Protein AF-A0A1V2LKK8-F1 (afdb_monomer)

Sequence (388 aa):
MFEGFIGIFVMIVVLLLYIISGKEYTQYTNLPTIGTDSLTKIGNRISFFTLAYSTTTTWGGCASDYYVVFPENVPQSTIFVFTFFSIGIPSLFSGVIGMLIGNAAVGNKLWNDTYEEKSLGGLLNLVFDRWGNFGKFLLVILWLSLITNNIINTYSSALSVQLLDDLAYRYLPRWFIVIIIFAITLVCSLVGRDHFSSILSNFLPMLGYWVTIYFILLLEENVIFRSTRLVKLFRKELYEELYLSRLQMGEDYTTSNDSEKAEEFRMVNNTVTSSNGLSLSSPSTSSASSTLVKGNTVPPFSTVSSVPYYNFEAWNDKYVLTNGIAAVFAFCCGVAGAVVGMNQVYYVGPIAKIVGEYHADLGVFLAMGFAGLSYPPARYIELLYFKK

Secondary structure (DSSP, 8-state):
-HHHHHHHHHHHHHHHHHHHTHHHHHHSTTPPPS-SSHHHHHHHHHHHHHHHHHHHHTTHHHHHHHGGGS-TTS-HHHHHHHHHHHHHHHHHHHHHHHHHHHHHHHH-HHHHHHHHHHHHHHHHHHHHHTTHHHHHHHHHHHHHHHHHHHHHHHHHHHHHHHHH-HHHHHH--HHHHHHHHHHHHHHHHHHHTTTHHHHHHHHHHHHHHHHHHHHHHHHHIIIIISSSGGGGG-HHHHH-HHHHHHHHTTTT-----TTHHHHGGGSSS-------------------------SS---S---S-------STTTT-TTTS---HHHHHHHHHHHHHHHHH-EETTEE-TTGGGSSTT----HHHHHHHHHHHHHHHHHHHHHHHH--

Organism: Pichia kudriavzevii (NCBI:txid4909)

pLDDT: mean 76.13, std 21.01, range [22.33, 96.75]

InterPro domains:
  IPR026030 Purine-cytosine permease Fcy2/21/22 [PTHR31806] (2-387)

Mean predicted aligned error: 12.45 Å

Radius of gyration: 28.8 Å; Cα contacts (8 Å, |Δi|>4): 346; chains: 1; bounding box: 67×53×88 Å

Foldseek 3Di:
DVVVVLVVLLVVLLVVLCVLCVVLLVVQVDDDQDAPDPLSSVQVVQQVVLLLLLVLLLCVLLPVVPCVPPDPPDDPVVVVVCVCCVSVVVSVSNVVSVVSLVSSLVVDVVLVVQCVVPNPLSSQLVSLCSVPPVSVVSSVSNVVVVVVVVVSVLQSVLVVQLVPDPCCVPPPDSVRSSVVVVVVVVVVCVVCVVVVVVVCSQCSSVSLLLSLLVVLLVVCCQQPCQQAPNVQLLCLFQVVVVVVVVVVVVPPDDDDDPPVVVVVVPPDDDDDDDDDDDDDDDDDDDDPPPPPPDDPDPDDHDPDRDGGDGRPVCPPPPLSDQPCVLSVVLSVQLVVQLQQQADGPVHDHPQQVVRHDSGHRCNNVRSNVRSNVRRPVSVSVSSNPSSD

Structure (mmCIF, N/CA/C/O backbone):
data_AF-A0A1V2LKK8-F1
#
_entry.id   AF-A0A1V2LKK8-F1
#
loop_
_atom_site.group_PDB
_atom_site.id
_atom_site.type_symbol
_atom_site.label_atom_id
_atom_site.label_alt_id
_atom_site.label_comp_id
_atom_site.label_asym_id
_atom_site.label_entity_id
_atom_site.label_seq_id
_atom_site.pdbx_PDB_ins_code
_atom_site.Cartn_x
_atom_site.Cartn_y
_atom_site.Cartn_z
_atom_site.occupancy
_atom_site.B_iso_or_equiv
_atom_site.auth_seq_id
_atom_site.auth_comp_id
_atom_site.auth_asym_id
_atom_site.auth_atom_id
_atom_site.pdbx_PDB_model_num
ATOM 1 N N . MET A 1 1 ? -16.555 16.641 -12.569 1.00 56.53 1 MET A N 1
ATOM 2 C CA . MET A 1 1 ? -17.344 17.609 -11.762 1.00 56.53 1 MET A CA 1
ATOM 3 C C . MET A 1 1 ? -18.305 16.922 -10.791 1.00 56.53 1 MET A C 1
ATOM 5 O O . MET A 1 1 ? -18.260 17.258 -9.618 1.00 56.53 1 MET A O 1
ATOM 9 N N . PHE A 1 2 ? -19.130 15.960 -11.226 1.00 65.56 2 PHE A N 1
ATOM 10 C CA . PHE A 1 2 ? -20.079 15.249 -10.348 1.00 65.56 2 PHE A CA 1
ATOM 11 C C . PHE A 1 2 ? -19.410 14.476 -9.194 1.00 65.56 2 PHE A C 1
ATOM 13 O O . PHE A 1 2 ? -19.816 14.613 -8.044 1.00 65.56 2 PHE A O 1
ATOM 20 N N . GLU A 1 3 ? -18.329 13.743 -9.474 1.00 64.44 3 GLU A N 1
ATOM 21 C CA . GLU A 1 3 ? -17.586 12.981 -8.454 1.00 64.44 3 GLU A CA 1
ATOM 22 C C . GLU A 1 3 ? -16.999 13.876 -7.353 1.00 64.44 3 GLU A C 1
ATOM 24 O O . GLU A 1 3 ? -17.139 13.579 -6.169 1.00 64.44 3 GLU A O 1
ATOM 29 N N . GLY A 1 4 ? -16.417 15.021 -7.731 1.00 69.44 4 GLY A N 1
ATOM 30 C CA . GLY A 1 4 ? -15.892 15.998 -6.774 1.00 69.44 4 GLY A CA 1
ATOM 31 C C . GLY A 1 4 ? -16.978 16.589 -5.869 1.00 69.44 4 GLY A C 1
ATOM 32 O O . GLY A 1 4 ? -16.735 16.813 -4.688 1.00 69.44 4 GLY A O 1
ATOM 33 N N . PHE A 1 5 ? -18.194 16.780 -6.391 1.00 77.50 5 PHE A N 1
ATOM 34 C CA . PHE A 1 5 ? -19.329 17.266 -5.604 1.00 77.50 5 PHE A CA 1
ATOM 35 C C . PHE A 1 5 ? -19.792 16.237 -4.566 1.00 77.50 5 PHE A C 1
ATOM 37 O O . PHE A 1 5 ? -19.985 16.586 -3.404 1.00 77.50 5 PHE A O 1
ATOM 44 N N . ILE A 1 6 ? -19.903 14.960 -4.945 1.00 76.75 6 ILE A N 1
ATOM 45 C CA . ILE A 1 6 ? -20.248 13.879 -4.005 1.00 76.75 6 ILE A CA 1
ATOM 46 C C . ILE A 1 6 ? -19.161 13.705 -2.939 1.00 76.75 6 ILE A C 1
ATOM 48 O O . ILE A 1 6 ? -19.484 13.508 -1.767 1.00 76.75 6 ILE A O 1
ATOM 52 N N . GLY A 1 7 ? -17.885 13.837 -3.312 1.00 79.25 7 GLY A N 1
ATOM 53 C CA . GLY A 1 7 ? -16.769 13.774 -2.366 1.00 79.25 7 GLY A CA 1
ATOM 54 C C . GLY A 1 7 ? -16.901 14.776 -1.214 1.00 79.25 7 GLY A C 1
ATOM 55 O O . GLY A 1 7 ? -16.623 14.429 -0.067 1.00 79.25 7 GLY A O 1
ATOM 56 N N . ILE A 1 8 ? -17.416 15.983 -1.482 1.00 83.62 8 ILE A N 1
ATOM 57 C CA . ILE A 1 8 ? -17.677 16.994 -0.443 1.00 83.62 8 ILE A CA 1
ATOM 58 C C . ILE A 1 8 ? -18.721 16.493 0.564 1.00 83.62 8 ILE A C 1
ATOM 60 O O . ILE A 1 8 ? -18.519 16.644 1.767 1.00 83.62 8 ILE A O 1
ATOM 64 N N . PHE A 1 9 ? -19.804 15.855 0.107 1.00 84.62 9 PHE A N 1
ATOM 65 C CA . PHE A 1 9 ? -20.814 15.291 1.012 1.00 84.62 9 PHE A CA 1
ATOM 66 C C . PHE A 1 9 ? -20.233 14.201 1.903 1.00 84.62 9 PHE A C 1
ATOM 68 O O . PHE A 1 9 ? -20.477 14.214 3.106 1.00 84.62 9 PHE A O 1
ATOM 75 N N . VAL A 1 10 ? -19.435 13.293 1.339 1.00 85.94 10 VAL A N 1
ATOM 76 C CA . VAL A 1 10 ? -18.778 12.231 2.114 1.00 85.94 10 VAL A CA 1
ATOM 77 C C . VAL A 1 10 ? -17.849 12.835 3.167 1.00 85.94 10 VAL A C 1
ATOM 79 O O . VAL A 1 10 ? -17.907 12.435 4.328 1.00 85.94 10 VAL A O 1
ATOM 82 N N . MET A 1 11 ? -17.066 13.856 2.807 1.00 85.06 11 MET A N 1
ATOM 83 C CA . MET A 1 11 ? -16.211 14.563 3.764 1.00 85.06 11 MET A CA 1
ATOM 84 C C . MET A 1 11 ? -17.016 15.240 4.874 1.00 85.06 11 MET A C 1
ATOM 86 O O . MET A 1 11 ? -16.621 15.164 6.036 1.00 85.06 11 MET A O 1
ATOM 90 N N . ILE A 1 12 ? -18.170 15.837 4.562 1.00 87.94 12 ILE A N 1
ATOM 91 C CA . ILE A 1 12 ? -19.078 16.370 5.585 1.00 87.94 12 ILE A CA 1
ATOM 92 C C . ILE A 1 12 ? -19.532 15.246 6.518 1.00 87.94 12 ILE A C 1
ATOM 94 O O . ILE A 1 12 ? -19.428 15.407 7.729 1.00 87.94 12 ILE A O 1
ATOM 98 N N . VAL A 1 13 ? -19.969 14.093 6.001 1.00 88.62 13 VAL A N 1
ATOM 99 C CA . VAL A 1 13 ? -20.376 12.955 6.848 1.00 88.62 13 VAL A CA 1
ATOM 100 C C . VAL A 1 13 ? -19.241 12.502 7.773 1.00 88.62 13 VAL A C 1
ATOM 102 O O . VAL A 1 13 ? -19.474 12.287 8.963 1.00 88.62 13 VAL A O 1
ATOM 105 N N . VAL A 1 14 ? -18.008 12.425 7.266 1.00 87.62 14 VAL A N 1
ATOM 106 C CA . VAL A 1 14 ? -16.823 12.092 8.076 1.00 87.62 14 VAL A CA 1
ATOM 107 C C . VAL A 1 14 ? -16.556 13.153 9.150 1.00 87.62 14 VAL A C 1
ATOM 109 O O . VAL A 1 14 ? -16.258 12.806 10.290 1.00 87.62 14 VAL A O 1
ATOM 112 N N . LEU A 1 15 ? -16.724 14.443 8.853 1.00 89.06 15 LEU A N 1
ATOM 113 C CA . LEU A 1 15 ? -16.616 15.508 9.860 1.00 89.06 15 LEU A CA 1
ATOM 114 C C . LEU A 1 15 ? -17.726 15.419 10.919 1.00 89.06 15 LEU A C 1
ATOM 116 O O . LEU A 1 15 ? -17.472 15.643 12.101 1.00 89.06 15 LEU A O 1
ATOM 120 N N . LEU A 1 16 ? -18.947 15.045 10.533 1.00 89.44 16 LEU A N 1
ATOM 121 C CA . LEU A 1 16 ? -20.047 14.847 11.481 1.00 89.44 16 LEU A CA 1
ATOM 122 C C . LEU A 1 16 ? -19.779 13.657 12.420 1.00 89.44 16 LEU A C 1
ATOM 124 O O . LEU A 1 16 ? -20.146 13.732 13.594 1.00 89.44 16 LEU A O 1
ATOM 128 N N . LEU A 1 17 ? -19.066 12.614 11.971 1.00 87.25 17 LEU A N 1
ATOM 129 C CA . LEU A 1 17 ? -18.630 11.508 12.841 1.00 87.25 17 LEU A CA 1
ATOM 130 C C . LEU A 1 17 ? -17.745 11.978 14.007 1.00 87.25 17 LEU A C 1
ATOM 132 O O . LEU A 1 17 ? -17.843 11.423 15.104 1.00 87.25 17 LEU A O 1
ATOM 136 N N . TYR A 1 18 ? -16.918 13.013 13.812 1.00 87.12 18 TYR A N 1
ATOM 137 C CA . TYR A 1 18 ? -16.141 13.608 14.908 1.00 87.12 18 TYR A CA 1
ATOM 138 C C . TYR A 1 18 ? -17.040 14.229 15.980 1.00 87.12 18 TYR A C 1
ATOM 140 O O . TYR A 1 18 ? -16.769 14.099 17.173 1.00 87.12 18 TYR A O 1
ATOM 148 N N . ILE A 1 19 ? -18.123 14.885 15.562 1.00 87.56 19 ILE A N 1
ATOM 149 C CA . ILE A 1 19 ? -19.036 15.602 16.459 1.00 87.56 19 ILE A CA 1
ATOM 150 C C . ILE A 1 19 ? -19.905 14.615 17.248 1.00 87.56 19 ILE A C 1
ATOM 152 O O . ILE A 1 19 ? -20.015 14.721 18.470 1.00 87.56 19 ILE A O 1
ATOM 156 N N . ILE A 1 20 ? -20.509 13.639 16.566 1.00 84.56 20 ILE A N 1
ATOM 157 C CA . ILE A 1 20 ? -21.493 12.710 17.150 1.00 84.56 20 ILE A CA 1
ATOM 158 C C . ILE A 1 20 ? -20.891 11.878 18.288 1.00 84.56 20 ILE A C 1
ATOM 160 O O . ILE A 1 20 ? -21.495 11.679 19.351 1.00 84.56 20 ILE A O 1
ATOM 164 N N . SER A 1 21 ? -19.676 11.402 18.069 1.00 79.56 21 SER A N 1
ATOM 165 C CA . SER A 1 21 ? -18.996 10.493 18.981 1.00 79.56 21 SER A CA 1
ATOM 166 C C . SER A 1 21 ? -18.057 11.197 19.961 1.00 79.56 21 SER A C 1
ATOM 168 O O . SER A 1 21 ? -17.439 10.532 20.790 1.00 79.56 21 SER A O 1
ATOM 170 N N . GLY A 1 22 ? -17.987 12.535 19.931 1.00 79.88 22 GLY A N 1
ATOM 171 C CA . GLY A 1 22 ? -17.044 13.322 20.732 1.00 79.88 22 GLY A CA 1
ATOM 172 C C . GLY A 1 22 ? -17.033 12.973 22.225 1.00 79.88 22 GLY A C 1
ATOM 173 O O . GLY A 1 22 ? -15.966 12.894 22.826 1.00 79.88 22 GLY A O 1
ATOM 174 N N . LYS A 1 23 ? -18.201 12.675 22.817 1.00 78.25 23 LYS A N 1
ATOM 175 C CA . LYS A 1 23 ? -18.309 12.288 24.237 1.00 78.25 23 LYS A CA 1
ATOM 176 C C . LYS A 1 23 ? -17.573 10.985 24.569 1.00 78.25 23 LYS A C 1
ATOM 178 O O . LYS A 1 23 ? -16.858 10.941 25.564 1.00 78.25 23 LYS A O 1
ATOM 183 N N . GLU A 1 24 ? -17.716 9.956 23.735 1.00 76.31 24 GLU A N 1
ATOM 184 C CA . GLU A 1 24 ? -17.077 8.652 23.979 1.00 76.31 24 GLU A CA 1
ATOM 185 C C . GLU A 1 24 ? -15.565 8.749 23.755 1.00 76.31 24 GLU A C 1
ATOM 187 O O . GLU A 1 24 ? -14.783 8.195 24.522 1.00 76.31 24 GLU A O 1
ATOM 192 N N . TYR A 1 25 ? -15.130 9.540 22.767 1.00 71.25 25 TYR A N 1
ATOM 193 C CA . TYR A 1 25 ? -13.705 9.747 22.498 1.00 71.25 25 TYR A CA 1
ATOM 194 C C . TYR A 1 25 ? -12.977 10.372 23.683 1.00 71.25 25 TYR A C 1
ATOM 196 O O . TYR A 1 25 ? -11.886 9.933 24.024 1.00 71.25 25 TYR A O 1
ATOM 204 N N . THR A 1 26 ? -13.591 11.367 24.334 1.00 71.62 26 THR A N 1
ATOM 205 C CA . THR A 1 26 ? -12.987 12.042 25.495 1.00 71.62 26 THR A CA 1
ATOM 206 C C . THR A 1 26 ? -12.900 11.164 26.741 1.00 71.62 26 THR A C 1
ATOM 208 O O . THR A 1 26 ? -12.091 11.446 27.622 1.00 71.62 26 THR A O 1
ATOM 211 N N . GLN A 1 27 ? -13.721 10.114 26.828 1.00 74.50 27 GLN A N 1
ATOM 212 C CA . GLN A 1 27 ? -13.724 9.190 27.963 1.00 74.50 27 GLN A CA 1
ATOM 213 C C . GLN A 1 27 ? -12.642 8.112 27.833 1.00 74.50 27 GLN A C 1
ATOM 215 O O . GLN A 1 27 ? -12.059 7.711 28.838 1.00 74.50 27 GLN A O 1
ATOM 220 N N . TYR A 1 28 ? -12.329 7.688 26.606 1.00 77.31 28 TYR A N 1
ATOM 221 C CA . TYR A 1 28 ? -11.421 6.569 26.331 1.00 77.31 28 TYR A CA 1
ATOM 222 C C . TYR A 1 28 ? -10.090 6.986 25.686 1.00 77.31 28 TYR A C 1
ATOM 224 O O . TYR A 1 28 ? -9.387 6.166 25.098 1.00 77.31 28 TYR A O 1
ATOM 232 N N . THR A 1 29 ? -9.696 8.255 25.825 1.00 69.00 29 THR A N 1
ATOM 233 C CA . THR A 1 29 ? -8.458 8.803 25.242 1.00 69.00 29 THR A CA 1
ATOM 234 C C . THR A 1 29 ? -7.182 8.198 25.835 1.00 69.00 29 THR A C 1
ATOM 236 O O . THR A 1 29 ? -6.174 8.097 25.143 1.00 69.00 29 THR A O 1
ATOM 239 N N . ASN A 1 30 ? -7.213 7.802 27.113 1.00 73.06 30 ASN A N 1
ATOM 240 C CA . ASN A 1 30 ? -6.037 7.368 27.880 1.00 73.06 30 ASN A CA 1
ATOM 241 C C . ASN A 1 30 ? -6.060 5.866 28.202 1.00 73.06 30 ASN A C 1
ATOM 243 O O . ASN A 1 30 ? -5.707 5.457 29.310 1.00 73.06 30 ASN A O 1
ATOM 247 N N . LEU A 1 31 ? -6.494 5.034 27.254 1.00 76.69 31 LEU A N 1
ATOM 248 C CA . LEU A 1 31 ? -6.402 3.585 27.417 1.00 76.69 31 LEU A CA 1
ATOM 249 C C . LEU A 1 31 ? -4.929 3.143 27.326 1.00 76.69 31 LEU A C 1
ATOM 251 O O . LEU A 1 31 ? -4.247 3.468 26.348 1.00 76.69 31 LEU A O 1
ATOM 255 N N . PRO A 1 32 ? -4.399 2.425 28.334 1.00 76.94 32 PRO A N 1
ATOM 256 C CA . PRO A 1 32 ? -3.024 1.955 28.293 1.00 76.94 32 PRO A CA 1
ATOM 257 C C . PRO A 1 32 ? -2.859 0.892 27.203 1.00 76.94 32 PRO A C 1
ATOM 259 O O . PRO A 1 32 ? -3.710 0.023 27.024 1.00 76.94 32 PRO A O 1
ATOM 262 N N . THR A 1 33 ? -1.725 0.927 26.498 1.00 79.50 33 THR A N 1
ATOM 263 C CA . THR A 1 33 ? -1.343 -0.163 25.594 1.00 79.50 33 THR A CA 1
ATOM 264 C C . THR A 1 33 ? -1.251 -1.467 26.384 1.00 79.50 33 THR A C 1
ATOM 266 O O . THR A 1 33 ? -0.563 -1.522 27.406 1.00 79.50 33 THR A O 1
ATOM 269 N N . ILE A 1 34 ? -1.924 -2.505 25.890 1.00 76.75 34 ILE A N 1
ATOM 270 C CA . ILE A 1 34 ? -1.929 -3.842 26.487 1.00 76.75 34 ILE A CA 1
ATOM 271 C C . ILE A 1 34 ? -0.494 -4.399 26.498 1.00 76.75 34 ILE A C 1
ATOM 273 O O . ILE A 1 34 ? 0.247 -4.246 25.525 1.00 76.75 34 ILE A O 1
ATOM 277 N N . GLY A 1 35 ? -0.104 -5.020 27.614 1.00 73.69 35 GLY A N 1
ATOM 278 C CA . GLY A 1 35 ? 1.237 -5.563 27.855 1.00 73.69 35 GLY A CA 1
ATOM 279 C C . GLY A 1 35 ? 1.875 -4.982 29.119 1.00 73.69 35 GLY A C 1
ATOM 280 O O . GLY A 1 35 ? 1.889 -3.767 29.324 1.00 73.69 35 GLY A O 1
ATOM 281 N N . THR A 1 36 ? 2.395 -5.848 29.987 1.00 73.69 36 THR A N 1
ATOM 282 C CA . THR A 1 36 ? 3.107 -5.452 31.215 1.00 73.69 36 THR A CA 1
ATOM 283 C C . THR A 1 36 ? 4.546 -5.034 30.909 1.00 73.69 36 THR A C 1
ATOM 285 O O . THR A 1 36 ? 5.023 -4.034 31.448 1.00 73.69 36 THR A O 1
ATOM 288 N N . ASP A 1 37 ? 5.197 -5.744 29.987 1.00 84.81 37 ASP A N 1
ATOM 289 C CA . ASP A 1 37 ? 6.581 -5.519 29.578 1.00 84.81 37 ASP A CA 1
ATOM 290 C C . ASP A 1 37 ? 6.751 -4.369 28.558 1.00 84.81 37 ASP A C 1
ATOM 292 O O . ASP A 1 37 ? 5.897 -4.114 27.701 1.00 84.81 37 ASP A O 1
ATOM 296 N N . SER A 1 38 ? 7.888 -3.673 28.639 1.00 85.94 38 SER A N 1
ATOM 297 C CA . SER A 1 38 ? 8.244 -2.547 27.767 1.00 85.94 38 SER A CA 1
ATOM 298 C C . SER A 1 38 ? 8.394 -2.980 26.305 1.00 85.94 38 SER A C 1
ATOM 300 O O . SER A 1 38 ? 7.909 -2.292 25.402 1.00 85.94 38 SER A O 1
ATOM 302 N N . LEU A 1 39 ? 8.996 -4.150 26.062 1.00 87.44 39 LEU A N 1
ATOM 303 C CA . LEU A 1 39 ? 9.226 -4.666 24.710 1.00 87.44 39 LEU A CA 1
ATOM 304 C C . LEU A 1 39 ? 7.904 -4.988 24.006 1.00 87.44 39 LEU A C 1
ATOM 306 O O . LEU A 1 39 ? 7.715 -4.651 22.840 1.00 87.44 39 LEU A O 1
ATOM 310 N N . THR A 1 40 ? 6.952 -5.542 24.753 1.00 87.44 40 THR A N 1
ATOM 311 C CA . THR A 1 40 ? 5.594 -5.834 24.280 1.00 87.44 40 THR A CA 1
ATOM 312 C C . THR A 1 40 ? 4.848 -4.563 23.852 1.00 87.44 40 THR A C 1
ATOM 314 O O . THR A 1 40 ? 4.219 -4.526 22.794 1.00 87.44 40 THR A O 1
ATOM 317 N N . LYS A 1 41 ? 4.972 -3.468 24.615 1.00 88.12 41 LYS A N 1
ATOM 318 C CA . LYS A 1 41 ? 4.378 -2.171 24.237 1.00 88.12 41 LYS A CA 1
ATOM 319 C C . LYS A 1 41 ? 4.998 -1.601 22.962 1.00 88.12 41 LYS A C 1
ATOM 321 O O . LYS A 1 41 ? 4.282 -1.016 22.150 1.00 88.12 41 LYS A O 1
ATOM 326 N N . ILE A 1 42 ? 6.311 -1.756 22.780 1.00 88.88 42 ILE A N 1
ATOM 327 C CA . ILE A 1 42 ? 7.008 -1.343 21.553 1.00 88.88 42 ILE A CA 1
ATOM 328 C C . ILE A 1 42 ? 6.527 -2.184 20.365 1.00 88.88 42 ILE A C 1
ATOM 330 O O . ILE A 1 42 ? 6.174 -1.615 19.332 1.00 88.88 42 ILE A O 1
ATOM 334 N N . GLY A 1 43 ? 6.433 -3.505 20.528 1.00 90.12 43 GLY A N 1
ATOM 335 C CA . GLY A 1 43 ? 5.942 -4.415 19.492 1.00 90.12 43 GLY A CA 1
ATOM 336 C C . GLY A 1 43 ? 4.529 -4.076 19.020 1.00 90.12 43 GLY A C 1
ATOM 337 O O . GLY A 1 43 ? 4.287 -3.970 17.816 1.00 90.12 43 GLY A O 1
ATOM 338 N N . ASN A 1 44 ? 3.624 -3.773 19.953 1.00 89.56 44 ASN A N 1
ATOM 339 C CA . ASN A 1 44 ? 2.262 -3.336 19.636 1.00 89.56 44 ASN A CA 1
ATOM 340 C C . ASN A 1 44 ? 2.234 -2.013 18.853 1.00 89.56 44 ASN A C 1
ATOM 342 O O . ASN A 1 44 ? 1.472 -1.876 17.898 1.00 89.56 44 ASN A O 1
ATOM 346 N N . ARG A 1 45 ? 3.095 -1.046 19.200 1.00 88.75 45 ARG A N 1
ATOM 347 C CA . ARG A 1 45 ? 3.195 0.239 18.479 1.00 88.75 45 ARG A CA 1
ATOM 348 C C . ARG A 1 45 ? 3.726 0.071 17.059 1.00 88.75 45 ARG A C 1
ATOM 350 O O . ARG A 1 45 ? 3.202 0.699 16.143 1.00 88.75 45 ARG A O 1
ATOM 357 N N . ILE A 1 46 ? 4.742 -0.770 16.876 1.00 90.56 46 ILE A N 1
ATOM 358 C CA . ILE A 1 46 ? 5.301 -1.067 15.551 1.00 90.56 46 ILE A CA 1
ATOM 359 C C . ILE A 1 46 ? 4.263 -1.797 14.697 1.00 90.56 46 ILE A C 1
ATOM 361 O O . ILE A 1 46 ? 4.030 -1.405 13.560 1.00 90.56 46 ILE A O 1
ATOM 365 N N . SER A 1 47 ? 3.578 -2.792 15.261 1.00 89.62 47 SER A N 1
ATOM 366 C CA . SER A 1 47 ? 2.536 -3.538 14.545 1.00 89.62 47 SER A CA 1
ATOM 367 C C . SER A 1 47 ? 1.377 -2.627 14.132 1.00 89.62 47 SER A C 1
ATOM 369 O O . SER A 1 47 ? 0.898 -2.694 13.001 1.00 89.62 47 SER A O 1
ATOM 371 N N . PHE A 1 48 ? 0.980 -1.704 15.012 1.00 88.12 48 PHE A N 1
ATOM 372 C CA . PHE A 1 48 ? -0.009 -0.678 14.692 1.00 88.12 48 PHE A CA 1
ATOM 373 C C . PHE A 1 48 ? 0.451 0.248 13.554 1.00 88.12 48 PHE A C 1
ATOM 375 O O . PHE A 1 48 ? -0.318 0.526 12.633 1.00 88.12 48 PHE A O 1
ATOM 382 N N . PHE A 1 49 ? 1.714 0.689 13.575 1.00 89.69 49 PHE A N 1
ATOM 383 C CA . PHE A 1 49 ? 2.294 1.472 12.481 1.00 89.69 49 PHE A CA 1
ATOM 384 C C . PHE A 1 49 ? 2.265 0.695 11.159 1.00 89.69 49 PHE A C 1
ATOM 386 O O . PHE A 1 49 ? 1.843 1.240 10.142 1.00 89.69 49 PHE A O 1
ATOM 393 N N . THR A 1 50 ? 2.654 -0.581 11.176 1.00 88.56 50 THR A N 1
ATOM 394 C CA . THR A 1 50 ? 2.645 -1.464 10.004 1.00 88.56 50 THR A CA 1
ATOM 395 C C . THR A 1 50 ? 1.239 -1.614 9.415 1.00 88.56 50 THR A C 1
ATOM 397 O O . THR A 1 50 ? 1.070 -1.498 8.199 1.00 88.56 50 THR A O 1
ATOM 400 N N . LEU A 1 51 ? 0.215 -1.792 10.254 1.00 87.25 51 LEU A N 1
ATOM 401 C CA . LEU A 1 51 ? -1.193 -1.834 9.834 1.00 87.25 51 LEU A CA 1
ATOM 402 C C . LEU A 1 51 ? -1.631 -0.527 9.151 1.00 87.25 51 LEU A C 1
ATOM 404 O O . LEU A 1 51 ? -2.194 -0.548 8.050 1.00 87.25 51 LEU A O 1
ATOM 408 N N . ALA A 1 52 ? -1.334 0.617 9.771 1.00 87.19 52 ALA A N 1
ATOM 409 C CA . ALA A 1 52 ? -1.671 1.931 9.224 1.00 87.19 52 ALA A CA 1
ATOM 410 C C . ALA A 1 52 ? -0.943 2.209 7.897 1.00 87.19 52 ALA A C 1
ATOM 412 O O . ALA A 1 52 ? -1.556 2.654 6.927 1.00 87.19 52 ALA A O 1
ATOM 413 N N . TYR A 1 53 ? 0.350 1.888 7.827 1.00 89.12 53 TYR A N 1
ATOM 414 C CA . TYR A 1 53 ? 1.164 2.013 6.620 1.00 89.12 53 TYR A CA 1
ATOM 415 C C . TYR A 1 53 ? 0.622 1.154 5.471 1.00 89.12 53 TYR A C 1
ATOM 417 O O . TYR A 1 53 ? 0.511 1.633 4.340 1.00 89.12 53 TYR A O 1
ATOM 425 N N . SER A 1 54 ? 0.252 -0.097 5.756 1.00 88.94 54 SER A N 1
ATOM 426 C CA . SER A 1 54 ? -0.205 -1.045 4.736 1.00 88.94 54 SER A CA 1
ATOM 427 C C . SER A 1 54 ? -1.516 -0.600 4.091 1.00 88.94 54 SER A C 1
ATOM 429 O O . SER A 1 54 ? -1.663 -0.707 2.879 1.00 88.94 54 SER A O 1
ATOM 431 N N . THR A 1 55 ? -2.418 -0.004 4.877 1.00 84.00 55 THR A N 1
ATOM 432 C CA . THR A 1 55 ? -3.710 0.520 4.400 1.00 84.00 55 THR A CA 1
ATOM 433 C C . THR A 1 55 ? -3.551 1.579 3.303 1.00 84.00 55 THR A C 1
ATOM 435 O O . THR A 1 55 ? -4.315 1.605 2.340 1.00 84.00 55 THR A O 1
ATOM 438 N N . THR A 1 56 ? -2.564 2.467 3.435 1.00 86.38 56 THR A N 1
ATOM 439 C CA . THR A 1 56 ? -2.334 3.550 2.464 1.00 86.38 56 THR A CA 1
ATOM 440 C C . THR A 1 56 ? -1.423 3.099 1.324 1.00 86.38 56 THR A C 1
ATOM 442 O O . THR A 1 56 ? -1.596 3.515 0.181 1.00 86.38 56 THR A O 1
ATOM 445 N N . THR A 1 57 ? -0.459 2.226 1.610 1.00 86.44 57 THR A N 1
ATOM 446 C CA . THR A 1 57 ? 0.553 1.811 0.629 1.00 86.44 57 THR A CA 1
ATOM 447 C C . THR A 1 57 ? -0.037 0.971 -0.503 1.00 86.44 57 THR A C 1
ATOM 449 O O . THR A 1 57 ? 0.438 1.071 -1.631 1.00 86.44 57 THR A O 1
ATOM 452 N N . THR A 1 58 ? -1.118 0.220 -0.265 1.00 83.69 58 THR A N 1
ATOM 453 C CA . THR A 1 58 ? -1.800 -0.574 -1.308 1.00 83.69 58 THR A CA 1
ATOM 454 C C . THR A 1 58 ? -2.266 0.248 -2.508 1.00 83.69 58 THR A C 1
ATOM 456 O O . THR A 1 58 ? -2.333 -0.277 -3.616 1.00 83.69 58 THR A O 1
ATOM 459 N N . TRP A 1 59 ? -2.523 1.546 -2.324 1.00 83.38 59 TRP A N 1
ATOM 460 C CA . TRP A 1 59 ? -2.906 2.459 -3.405 1.00 83.38 59 TRP A CA 1
ATOM 461 C C . TRP A 1 59 ? -1.755 2.793 -4.362 1.00 83.38 59 TRP A C 1
ATOM 463 O O . TRP A 1 59 ? -1.992 3.264 -5.473 1.00 83.38 59 TRP A O 1
ATOM 473 N N . GLY A 1 60 ? -0.506 2.526 -3.969 1.00 80.44 60 GLY A N 1
ATOM 474 C CA . GLY A 1 60 ? 0.665 2.777 -4.807 1.00 80.44 60 GLY A CA 1
ATOM 475 C C . GLY A 1 60 ? 0.641 2.005 -6.129 1.00 80.44 60 GLY A C 1
ATOM 476 O O . GLY A 1 60 ? 1.108 2.530 -7.135 1.00 80.44 60 GLY A O 1
ATOM 477 N N . GLY A 1 61 ? 0.050 0.805 -6.151 1.00 77.44 61 GLY A N 1
ATOM 478 C CA . GLY A 1 61 ? 0.004 -0.046 -7.346 1.00 77.44 61 GLY A CA 1
ATOM 479 C C . GLY A 1 61 ? -0.920 0.459 -8.458 1.00 77.44 61 GLY A C 1
ATOM 480 O O . GLY A 1 61 ? -0.674 0.164 -9.619 1.00 77.44 61 GLY A O 1
ATOM 481 N N . CYS A 1 62 ? -1.955 1.232 -8.122 1.00 78.81 62 CYS A N 1
ATOM 482 C CA . CYS A 1 62 ? -2.904 1.784 -9.094 1.00 78.81 62 CYS A CA 1
ATOM 483 C C . CYS A 1 62 ? -2.715 3.284 -9.342 1.00 78.81 62 CYS A C 1
ATOM 485 O O . CYS A 1 62 ? -3.306 3.832 -10.267 1.00 78.81 62 CYS A O 1
ATOM 487 N N . ALA A 1 63 ? -1.919 3.976 -8.519 1.00 81.00 63 ALA A N 1
ATOM 488 C CA . ALA A 1 63 ? -1.754 5.425 -8.612 1.00 81.00 63 ALA A CA 1
ATOM 489 C C . ALA A 1 63 ? -1.243 5.875 -9.995 1.00 81.00 63 ALA A C 1
ATOM 491 O O . ALA A 1 63 ? -1.687 6.905 -10.502 1.00 81.00 63 ALA A O 1
ATOM 492 N N . SER A 1 64 ? -0.363 5.088 -10.628 1.00 79.75 64 SER A N 1
ATOM 493 C CA . SER A 1 64 ? 0.178 5.361 -11.968 1.00 79.75 64 SER A CA 1
ATOM 494 C C . SER A 1 64 ? -0.893 5.489 -13.048 1.00 79.75 64 SER A C 1
ATOM 496 O O . SER A 1 64 ? -0.766 6.338 -13.929 1.00 79.75 64 SER A O 1
ATOM 498 N N . ASP A 1 65 ? -1.967 4.705 -12.955 1.00 84.69 65 ASP A N 1
ATOM 499 C CA . ASP A 1 65 ? -3.005 4.620 -13.989 1.00 84.69 65 ASP A CA 1
ATOM 500 C C . ASP A 1 65 ? -3.762 5.943 -14.166 1.00 84.69 65 ASP A C 1
ATOM 502 O O . ASP A 1 65 ? -4.300 6.230 -15.237 1.00 84.69 65 ASP A O 1
ATOM 506 N N . TYR A 1 66 ? -3.787 6.766 -13.116 1.00 81.00 66 TYR A N 1
ATOM 507 C CA . TYR A 1 66 ? -4.515 8.032 -13.074 1.00 81.00 66 TYR A CA 1
ATOM 508 C C . TYR A 1 66 ? -3.639 9.240 -13.418 1.00 81.00 66 TYR A C 1
ATOM 510 O O . TYR A 1 66 ? -4.174 10.311 -13.713 1.00 81.00 66 TYR A O 1
ATOM 518 N N . TYR A 1 67 ? -2.309 9.087 -13.457 1.00 81.31 67 TYR A N 1
ATOM 519 C CA . TYR A 1 67 ? -1.423 10.183 -13.861 1.00 81.31 67 TYR A CA 1
ATOM 520 C C . TYR A 1 67 ? -1.414 10.444 -15.369 1.00 81.31 67 TYR A C 1
ATOM 522 O O . TYR A 1 67 ? -0.962 11.505 -15.784 1.00 81.31 67 TYR A O 1
ATOM 530 N N . VAL A 1 68 ? -1.996 9.550 -16.176 1.00 76.50 68 VAL A N 1
ATOM 531 C CA . VAL A 1 68 ? -2.134 9.705 -17.638 1.00 76.50 68 VAL A CA 1
ATOM 532 C C . VAL A 1 68 ? -2.929 10.964 -18.026 1.00 76.50 68 VAL A C 1
ATOM 534 O O . VAL A 1 68 ? -2.816 11.457 -19.143 1.00 76.50 68 VAL A O 1
ATOM 537 N N . VAL A 1 69 ? -3.728 11.516 -17.107 1.00 78.12 69 VAL A N 1
ATOM 538 C CA . VAL A 1 69 ? -4.520 12.735 -17.345 1.00 78.12 69 VAL A CA 1
ATOM 539 C C . VAL A 1 69 ? -3.675 14.013 -17.222 1.00 78.12 69 VAL A C 1
ATOM 541 O O . VAL A 1 69 ? -4.081 15.069 -17.711 1.00 78.12 69 VAL A O 1
ATOM 544 N N . PHE A 1 70 ? -2.507 13.954 -16.575 1.00 79.56 70 PHE A N 1
ATOM 545 C CA . PHE A 1 70 ? -1.641 15.122 -16.426 1.00 79.56 70 PHE A CA 1
ATOM 546 C C . PHE A 1 70 ? -0.821 15.372 -17.701 1.00 79.56 70 PHE A C 1
ATOM 548 O O . PHE A 1 70 ? -0.331 14.423 -18.309 1.00 79.56 70 PHE A O 1
ATOM 555 N N . PRO A 1 71 ? -0.613 16.642 -18.097 1.00 81.81 71 PRO A N 1
ATOM 556 C CA . PRO A 1 71 ? 0.313 16.972 -19.175 1.00 81.81 71 PRO A CA 1
ATOM 557 C C . PRO A 1 71 ? 1.743 16.513 -18.857 1.00 81.81 71 PRO A C 1
ATOM 559 O O . PRO A 1 71 ? 2.203 16.650 -17.724 1.00 81.81 71 PRO A O 1
ATOM 562 N N . GLU A 1 72 ? 2.485 16.084 -19.878 1.00 76.94 72 GLU A N 1
ATOM 563 C CA . GLU A 1 72 ? 3.882 15.621 -19.755 1.00 76.94 72 GLU A CA 1
ATOM 564 C C . GLU A 1 72 ? 4.838 16.686 -19.187 1.00 76.94 72 GLU A C 1
ATOM 566 O O . GLU A 1 72 ? 5.876 16.373 -18.611 1.00 76.94 72 GLU A O 1
ATOM 571 N N . ASN A 1 73 ? 4.468 17.963 -19.302 1.00 79.19 73 ASN A N 1
ATOM 572 C CA . ASN A 1 73 ? 5.299 19.099 -18.905 1.00 79.19 73 ASN A CA 1
ATOM 573 C C . ASN A 1 73 ? 5.265 19.404 -17.395 1.00 79.19 73 ASN A C 1
ATOM 575 O O . ASN A 1 73 ? 5.932 20.339 -16.946 1.00 79.19 73 ASN A O 1
ATOM 579 N N . VAL A 1 74 ? 4.455 18.691 -16.603 1.00 83.06 74 VAL A N 1
ATOM 580 C CA . VAL A 1 74 ? 4.318 18.970 -15.166 1.00 83.06 74 VAL A CA 1
ATOM 581 C C . VAL A 1 74 ? 5.561 18.470 -14.412 1.00 83.06 74 VAL A C 1
ATOM 583 O O . VAL A 1 74 ? 5.938 17.306 -14.548 1.00 83.06 74 VAL A O 1
ATOM 586 N N . PRO A 1 75 ? 6.205 19.304 -13.571 1.00 83.38 75 PRO A N 1
ATOM 587 C CA . PRO A 1 75 ? 7.390 18.883 -12.831 1.00 83.38 75 PRO A CA 1
ATOM 588 C C . PRO A 1 75 ? 7.071 17.781 -11.805 1.00 83.38 75 PRO A C 1
ATOM 590 O O . PRO A 1 75 ? 6.062 17.826 -11.098 1.00 83.38 75 PRO A O 1
ATOM 593 N N . GLN A 1 76 ? 7.988 16.816 -11.668 1.00 81.38 76 GLN A N 1
ATOM 594 C CA . GLN A 1 76 ? 7.826 15.637 -10.801 1.00 81.38 76 GLN A CA 1
ATOM 595 C C . GLN A 1 76 ? 7.585 15.990 -9.324 1.00 81.38 76 GLN A C 1
ATOM 597 O O . GLN A 1 76 ? 6.798 15.332 -8.648 1.00 81.38 76 GLN A O 1
ATOM 602 N N . SER A 1 77 ? 8.223 17.048 -8.815 1.00 83.62 77 SER A N 1
ATOM 603 C CA . SER A 1 77 ? 8.042 17.507 -7.432 1.00 83.62 77 SER A CA 1
ATOM 604 C C . SER A 1 77 ? 6.624 18.008 -7.169 1.00 83.62 77 SER A C 1
ATOM 606 O O . SER A 1 77 ? 6.076 17.763 -6.098 1.00 83.62 77 SER A O 1
ATOM 608 N N . THR A 1 78 ? 6.004 18.664 -8.151 1.00 87.62 78 THR A N 1
ATOM 609 C CA . THR A 1 78 ? 4.609 19.095 -8.068 1.00 87.62 78 THR A CA 1
ATOM 610 C C . THR A 1 78 ? 3.696 17.882 -8.008 1.00 87.62 78 THR A C 1
ATOM 612 O O . THR A 1 78 ? 2.880 17.808 -7.093 1.00 87.62 78 THR A O 1
ATOM 615 N N . ILE A 1 79 ? 3.882 16.895 -8.890 1.00 86.94 79 ILE A N 1
ATOM 616 C CA . ILE A 1 79 ? 3.110 15.643 -8.846 1.00 86.94 79 ILE A CA 1
ATOM 617 C C . ILE A 1 79 ? 3.261 14.982 -7.470 1.00 86.94 79 ILE A C 1
ATOM 619 O O . ILE A 1 79 ? 2.257 14.648 -6.844 1.00 86.94 79 ILE A O 1
ATOM 623 N N . PHE A 1 80 ? 4.485 14.876 -6.947 1.00 87.56 80 PHE A N 1
ATOM 624 C CA . PHE A 1 80 ? 4.749 14.303 -5.627 1.00 87.56 80 PHE A CA 1
ATOM 625 C C . PHE A 1 80 ? 4.037 15.058 -4.495 1.00 87.56 80 PHE A C 1
ATOM 627 O O . PHE A 1 80 ? 3.303 14.444 -3.725 1.00 87.56 80 PHE A O 1
ATOM 634 N N . VAL A 1 81 ? 4.216 16.379 -4.395 1.00 91.25 81 VAL A N 1
ATOM 635 C CA . VAL A 1 81 ? 3.629 17.203 -3.323 1.00 91.25 81 VAL A CA 1
ATOM 636 C C . VAL A 1 81 ? 2.105 17.161 -3.380 1.00 91.25 81 VAL A C 1
ATOM 638 O O . VAL A 1 81 ? 1.462 16.931 -2.355 1.00 91.25 81 VAL A O 1
ATOM 641 N N . PHE A 1 82 ? 1.521 17.328 -4.569 1.00 89.31 82 PHE A N 1
ATOM 642 C CA . PHE A 1 82 ? 0.072 17.246 -4.734 1.00 89.31 82 PHE A CA 1
ATOM 643 C C . PHE A 1 82 ? -0.444 15.870 -4.334 1.00 89.31 82 PHE A C 1
ATOM 645 O O . PHE A 1 82 ? -1.389 15.797 -3.558 1.00 89.31 82 PHE A O 1
ATOM 652 N N . THR A 1 83 ? 0.193 14.792 -4.781 1.00 88.88 83 THR A N 1
ATOM 653 C CA . THR A 1 83 ? -0.202 13.421 -4.429 1.00 88.88 83 THR A CA 1
ATOM 654 C C . THR A 1 83 ? -0.108 13.174 -2.929 1.00 88.88 83 THR A C 1
ATOM 656 O O . THR A 1 83 ? -1.059 12.689 -2.316 1.00 88.88 83 THR A O 1
ATOM 659 N N . PHE A 1 84 ? 1.017 13.553 -2.322 1.00 89.69 84 PHE A N 1
ATOM 660 C CA . PHE A 1 84 ? 1.284 13.336 -0.907 1.00 89.69 84 PHE A CA 1
ATOM 661 C C . PHE A 1 84 ? 0.247 14.033 -0.025 1.00 89.69 84 PHE A C 1
ATOM 663 O O . PHE A 1 84 ? -0.331 13.397 0.853 1.00 89.69 84 PHE A O 1
ATOM 670 N N . PHE A 1 85 ? -0.049 15.312 -0.273 1.00 91.38 85 PHE A N 1
ATOM 671 C CA . PHE A 1 85 ? -1.046 16.033 0.522 1.00 91.38 85 PHE A CA 1
ATOM 672 C C . PHE A 1 85 ? -2.484 15.645 0.164 1.00 91.38 85 PHE A C 1
ATOM 674 O O . PHE A 1 85 ? -3.320 15.556 1.064 1.00 91.38 85 PHE A O 1
ATOM 681 N N . SER A 1 86 ? -2.773 15.362 -1.110 1.00 86.81 86 SER A N 1
ATOM 682 C CA . SER A 1 86 ? -4.125 14.985 -1.550 1.00 86.81 86 SER A CA 1
ATOM 683 C C . SER A 1 86 ? -4.554 13.627 -1.009 1.00 86.81 86 SER A C 1
ATOM 685 O O . SER A 1 86 ? -5.723 13.462 -0.683 1.00 86.81 86 SER A O 1
ATOM 687 N N . ILE A 1 87 ? -3.633 12.667 -0.872 1.00 86.38 87 ILE A N 1
ATOM 688 C CA . ILE A 1 87 ? -3.920 11.365 -0.251 1.00 86.38 87 ILE A CA 1
ATOM 689 C C . ILE A 1 87 ? -3.727 11.440 1.266 1.00 86.38 87 ILE A C 1
ATOM 691 O O . ILE A 1 87 ? -4.546 10.918 2.025 1.00 86.38 87 ILE A O 1
ATOM 695 N N . GLY A 1 88 ? -2.668 12.110 1.724 1.00 88.75 88 GLY A N 1
ATOM 696 C CA . GLY A 1 88 ? -2.285 12.167 3.130 1.00 88.75 88 GLY A CA 1
ATOM 697 C C . GLY A 1 88 ? -3.322 12.858 4.010 1.00 88.75 88 GLY A C 1
ATOM 698 O O . GLY A 1 88 ? -3.701 12.299 5.035 1.00 88.75 88 GLY A O 1
ATOM 699 N N . ILE A 1 89 ? -3.829 14.032 3.615 1.00 88.94 89 ILE A N 1
ATOM 700 C CA . ILE A 1 89 ? -4.780 14.789 4.446 1.00 88.94 89 ILE A CA 1
ATOM 701 C C . ILE A 1 89 ? -6.087 13.999 4.656 1.00 88.94 89 ILE A C 1
ATOM 703 O O . ILE A 1 89 ? -6.429 13.752 5.815 1.00 88.94 89 ILE A O 1
ATOM 707 N N . PRO A 1 90 ? -6.809 13.535 3.614 1.00 85.81 90 PRO A N 1
ATOM 708 C CA . PRO A 1 90 ? -8.047 12.780 3.815 1.00 85.81 90 PRO A CA 1
ATOM 709 C C . PRO A 1 90 ? -7.830 11.461 4.562 1.00 85.81 90 PRO A C 1
ATOM 711 O O . PRO A 1 90 ? -8.624 11.122 5.440 1.00 85.81 90 PRO A O 1
ATOM 714 N N . SER A 1 91 ? -6.736 10.747 4.271 1.00 87.00 91 SER A N 1
ATOM 715 C CA . SER A 1 91 ? -6.421 9.477 4.941 1.00 87.00 91 SER A CA 1
ATOM 716 C C . SER A 1 91 ? -6.126 9.674 6.425 1.00 87.00 91 SER A C 1
ATOM 718 O O . SER A 1 91 ? -6.560 8.868 7.242 1.00 87.00 91 SER A O 1
ATOM 720 N N . LEU A 1 92 ? -5.449 10.765 6.802 1.00 88.69 92 LEU A N 1
ATOM 721 C CA . LEU A 1 92 ? -5.217 11.111 8.206 1.00 88.69 92 LEU A CA 1
ATOM 722 C C . LEU A 1 92 ? -6.529 11.419 8.930 1.00 88.69 92 LEU A C 1
ATOM 724 O O . LEU A 1 92 ? -6.758 10.883 10.012 1.00 88.69 92 LEU A O 1
ATOM 728 N N . PHE A 1 93 ? -7.412 12.223 8.332 1.00 87.25 93 PHE A N 1
ATOM 729 C CA . PHE A 1 93 ? -8.730 12.504 8.912 1.00 87.25 93 PHE A CA 1
ATOM 730 C C . PHE A 1 93 ? -9.557 11.221 9.079 1.00 87.25 93 PHE A C 1
ATOM 732 O O . PHE A 1 93 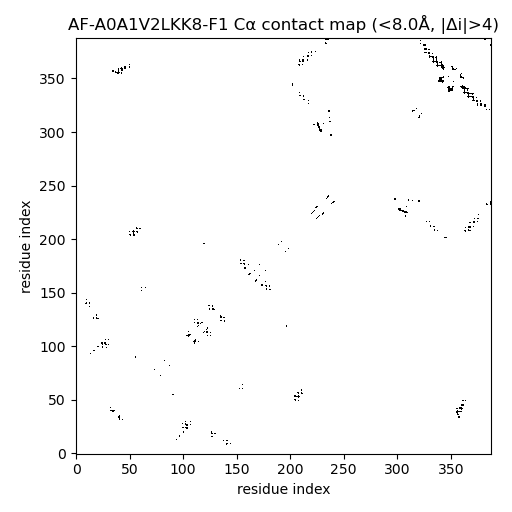? -10.077 10.951 10.160 1.00 87.25 93 PHE A O 1
ATOM 739 N N . SER A 1 94 ? -9.632 10.378 8.048 1.00 86.00 94 SER A N 1
ATOM 740 C CA . SER A 1 94 ? -10.368 9.111 8.129 1.00 86.00 94 SER A CA 1
ATOM 741 C C . SER A 1 94 ? -9.723 8.108 9.098 1.00 86.00 94 SER A C 1
ATOM 743 O O . SER A 1 94 ? -10.421 7.363 9.785 1.00 86.00 94 SER A O 1
ATOM 745 N N . GLY A 1 95 ? -8.393 8.074 9.175 1.00 88.44 95 GLY A N 1
ATOM 746 C CA . GLY A 1 95 ? -7.655 7.176 10.060 1.00 88.44 95 GLY A CA 1
ATOM 747 C C . GLY A 1 95 ? -7.810 7.560 11.528 1.00 88.44 95 GLY A C 1
ATOM 748 O O . GLY A 1 95 ? -8.052 6.697 12.369 1.00 88.44 95 GLY A O 1
ATOM 749 N N . VAL A 1 96 ? -7.737 8.856 11.847 1.00 89.19 96 VAL A N 1
ATOM 750 C CA . VAL A 1 96 ? -7.888 9.351 13.223 1.00 89.19 96 VAL A CA 1
ATOM 751 C C . VAL A 1 96 ? -9.280 9.060 13.766 1.00 89.19 96 VAL A C 1
ATOM 753 O O . VAL A 1 96 ? -9.388 8.557 14.882 1.00 89.19 96 VAL A O 1
ATOM 756 N N . ILE A 1 97 ? -10.341 9.303 12.994 1.00 88.75 97 ILE A N 1
ATOM 757 C CA . ILE A 1 97 ? -11.693 8.970 13.458 1.00 88.75 97 ILE A CA 1
ATOM 758 C C . ILE A 1 97 ? -11.876 7.462 13.660 1.00 88.75 97 ILE A C 1
ATOM 760 O O . ILE A 1 97 ? -12.451 7.051 14.666 1.00 88.75 97 ILE A O 1
ATOM 764 N N . GLY A 1 98 ? -11.321 6.635 12.766 1.00 88.12 98 GLY A N 1
ATOM 765 C CA . GLY A 1 98 ? -11.325 5.179 12.909 1.00 88.12 98 GLY A CA 1
ATOM 766 C C . GLY A 1 98 ? -10.625 4.717 14.189 1.00 88.12 98 GLY A C 1
ATOM 767 O O . GLY A 1 98 ? -11.176 3.899 14.924 1.00 88.12 98 GLY A O 1
ATOM 768 N N . MET A 1 99 ? -9.463 5.297 14.511 1.00 86.88 99 MET A N 1
ATOM 769 C CA . MET A 1 99 ? -8.745 5.033 15.765 1.00 86.88 99 MET A CA 1
ATOM 770 C C . MET A 1 99 ? -9.554 5.442 17.000 1.00 86.88 99 MET A C 1
ATOM 772 O O . MET A 1 99 ? -9.609 4.694 17.973 1.00 86.88 99 MET A O 1
ATOM 776 N N . LEU A 1 100 ? -10.193 6.614 16.975 1.00 87.94 100 LEU A N 1
ATOM 777 C CA . LEU A 1 100 ? -10.994 7.107 18.098 1.00 87.94 100 LEU A CA 1
ATOM 778 C C . LEU A 1 100 ? -12.221 6.221 18.356 1.00 87.94 100 LEU A C 1
ATOM 780 O O . LEU A 1 100 ? -12.499 5.883 19.506 1.00 87.94 100 LEU A O 1
ATOM 784 N N . ILE A 1 101 ? -12.923 5.807 17.295 1.00 88.38 101 ILE A N 1
ATOM 785 C CA . ILE A 1 101 ? -14.053 4.868 17.381 1.00 88.38 101 ILE A CA 1
ATOM 786 C C . ILE A 1 101 ? -13.578 3.497 17.861 1.00 88.38 101 ILE A C 1
ATOM 788 O O . ILE A 1 101 ? -14.215 2.917 18.735 1.00 88.38 101 ILE A O 1
ATOM 792 N N . GLY A 1 102 ? -12.454 3.000 17.337 1.00 87.00 102 GLY A N 1
ATOM 793 C CA . GLY A 1 102 ? -11.864 1.730 17.760 1.00 87.00 102 GLY A CA 1
ATOM 794 C C . GLY A 1 102 ? -11.503 1.724 19.247 1.00 87.00 102 GLY A C 1
ATOM 795 O O . GLY A 1 102 ? -11.883 0.805 19.966 1.00 87.00 102 GLY A O 1
ATOM 796 N N . ASN A 1 103 ? -10.858 2.784 19.741 1.00 87.19 103 ASN A N 1
ATOM 797 C CA . ASN A 1 103 ? -10.538 2.923 21.165 1.00 87.19 103 ASN A CA 1
ATOM 798 C C . ASN A 1 103 ? -11.799 3.004 22.035 1.00 87.19 103 ASN A C 1
ATOM 800 O O . ASN A 1 103 ? -11.869 2.358 23.080 1.00 87.19 103 ASN A O 1
ATOM 804 N N . ALA A 1 104 ? -12.810 3.763 21.601 1.00 86.56 104 ALA A N 1
ATOM 805 C CA . ALA A 1 104 ? -14.091 3.826 22.297 1.00 86.56 104 ALA A CA 1
ATOM 806 C C . ALA A 1 104 ? -14.803 2.463 22.314 1.00 86.56 104 ALA A C 1
ATOM 808 O O . ALA A 1 104 ? -15.392 2.105 23.330 1.00 86.56 104 ALA A O 1
ATOM 809 N N . ALA A 1 105 ? -14.700 1.676 21.238 1.00 86.56 105 ALA A N 1
ATOM 810 C CA . ALA A 1 105 ? -15.258 0.329 21.181 1.00 86.56 105 ALA A CA 1
ATOM 811 C C . ALA A 1 105 ? -14.581 -0.625 22.168 1.00 86.56 105 ALA A C 1
ATOM 813 O O . ALA A 1 105 ? -15.273 -1.361 22.857 1.00 86.56 105 ALA A O 1
ATOM 814 N N . VAL A 1 106 ? -13.257 -0.553 22.320 1.00 84.44 106 VAL A N 1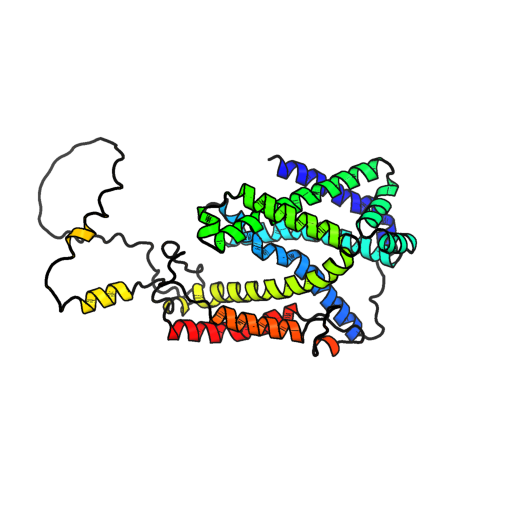
ATOM 815 C CA . VAL A 1 106 ? -12.532 -1.346 23.330 1.00 84.44 106 VAL A CA 1
ATOM 816 C C . VAL A 1 106 ? -12.908 -0.928 24.759 1.00 84.44 106 VAL A C 1
ATOM 818 O O . VAL A 1 106 ? -12.968 -1.764 25.657 1.00 84.44 106 VAL A O 1
ATOM 821 N N . GLY A 1 107 ? -13.160 0.362 24.990 1.00 82.56 107 GLY A N 1
ATOM 822 C CA . GLY A 1 107 ? -13.491 0.889 26.315 1.00 82.56 107 GLY A CA 1
ATOM 823 C C . GLY A 1 107 ? -14.956 0.722 26.742 1.00 82.56 107 GLY A C 1
ATOM 824 O O . GLY A 1 107 ? -15.238 0.615 27.940 1.00 82.56 107 GLY A O 1
ATOM 825 N N . ASN A 1 108 ? -15.894 0.710 25.792 1.00 85.69 108 ASN A N 1
ATOM 826 C CA . ASN A 1 108 ? -17.333 0.664 26.044 1.00 85.69 108 ASN A CA 1
ATOM 827 C C . ASN A 1 108 ? -17.910 -0.708 25.674 1.00 85.69 108 ASN A C 1
ATOM 829 O O . ASN A 1 108 ? -17.967 -1.073 24.501 1.00 85.69 108 ASN A O 1
ATOM 833 N N . LYS A 1 109 ? -18.429 -1.433 26.674 1.00 87.75 109 LYS A N 1
ATOM 834 C CA . LYS A 1 109 ? -18.988 -2.780 26.488 1.00 87.75 109 LYS A CA 1
ATOM 835 C C . LYS A 1 109 ? -20.066 -2.838 25.396 1.00 87.75 109 LYS A C 1
ATOM 837 O O . LYS A 1 109 ? -20.032 -3.736 24.572 1.00 87.75 109 LYS A O 1
ATOM 842 N N . LEU A 1 110 ? -20.973 -1.858 25.332 1.00 88.00 110 LEU A N 1
ATOM 843 C CA . LEU A 1 110 ? -22.038 -1.839 24.320 1.00 88.00 110 LEU A CA 1
ATOM 844 C C . LEU A 1 110 ? -21.476 -1.732 22.895 1.00 88.00 110 LEU A C 1
ATOM 846 O O . LEU A 1 110 ? -21.992 -2.356 21.968 1.00 88.00 110 LEU A O 1
ATOM 850 N N . TRP A 1 111 ? -20.438 -0.914 22.716 1.00 88.94 111 TRP A N 1
ATOM 851 C CA . TRP A 1 111 ? -19.793 -0.732 21.419 1.00 88.94 111 TRP A CA 1
ATOM 852 C C . TRP A 1 111 ? -18.989 -1.972 21.036 1.00 88.94 111 TRP A C 1
ATOM 854 O O . TRP A 1 111 ? -19.037 -2.368 19.872 1.00 88.94 111 TRP A O 1
ATOM 864 N N . ASN A 1 112 ? -18.321 -2.606 22.005 1.00 87.75 112 ASN A N 1
ATOM 865 C CA . ASN A 1 112 ? -17.618 -3.864 21.783 1.00 87.75 112 ASN A CA 1
ATOM 866 C C . ASN A 1 112 ? -18.579 -4.988 21.370 1.00 87.75 112 ASN A C 1
ATOM 868 O O . ASN A 1 112 ? -18.414 -5.565 20.302 1.00 87.75 112 ASN A O 1
ATOM 872 N N . ASP A 1 113 ? -19.639 -5.221 22.152 1.00 89.94 113 ASP A N 1
ATOM 873 C CA . ASP A 1 113 ? -20.633 -6.270 21.890 1.00 89.94 113 ASP A CA 1
ATOM 874 C C . ASP A 1 113 ? -21.279 -6.068 20.500 1.00 89.94 113 ASP A C 1
ATOM 876 O O . ASP A 1 113 ? -21.419 -6.998 19.707 1.00 89.94 113 ASP A O 1
ATOM 880 N N . THR A 1 114 ? -21.592 -4.816 20.137 1.00 88.25 114 THR A N 1
ATOM 881 C CA . THR A 1 114 ? -22.141 -4.489 18.808 1.00 88.25 114 THR A CA 1
ATOM 882 C C . THR A 1 114 ? -21.134 -4.735 17.679 1.00 88.25 114 THR A C 1
ATOM 884 O O . THR A 1 114 ? -21.526 -5.149 16.584 1.00 88.25 114 THR A O 1
ATOM 887 N N . TYR A 1 115 ? -19.850 -4.461 17.915 1.00 86.44 115 TYR A N 1
ATOM 888 C CA . TYR A 1 115 ? -18.786 -4.721 16.949 1.00 86.44 115 TYR A CA 1
ATOM 889 C C . TYR A 1 115 ? -18.560 -6.225 16.751 1.00 86.44 115 TYR A C 1
ATOM 891 O O . TYR A 1 115 ? -18.385 -6.661 15.614 1.00 86.44 115 TYR A O 1
ATOM 899 N N . GLU A 1 116 ? -18.626 -7.027 17.811 1.00 85.19 116 GLU A N 1
ATOM 900 C CA . GLU A 1 116 ? -18.517 -8.486 17.716 1.00 85.19 116 GLU A CA 1
ATOM 901 C C . GLU A 1 116 ? -19.704 -9.102 16.958 1.00 85.19 116 GLU A C 1
ATOM 903 O O . GLU A 1 116 ? -19.503 -9.951 16.090 1.00 85.19 116 GLU A O 1
ATOM 908 N N . GLU A 1 117 ? -20.934 -8.639 17.208 1.00 86.44 117 GLU A N 1
ATOM 909 C CA . GLU A 1 117 ? -22.135 -9.181 16.556 1.00 86.44 117 GLU A CA 1
ATOM 910 C C . GLU A 1 117 ? -22.318 -8.726 15.100 1.00 86.44 117 GLU A C 1
ATOM 912 O O . GLU A 1 117 ? -22.785 -9.489 14.253 1.00 86.44 117 GLU A O 1
ATOM 917 N N . LYS A 1 118 ? -22.040 -7.449 14.806 1.00 84.31 118 LYS A N 1
ATOM 918 C CA . LYS A 1 118 ? -22.428 -6.792 13.540 1.00 84.31 118 LYS A CA 1
ATOM 919 C C . LYS A 1 118 ? -21.264 -6.117 12.818 1.00 84.31 118 LYS A C 1
ATOM 921 O O . LYS A 1 118 ? -21.481 -5.386 11.844 1.00 84.31 118 LYS A O 1
ATOM 926 N N . SER A 1 119 ? -20.034 -6.365 13.265 1.00 84.69 119 SER A N 1
ATOM 927 C CA . SER A 1 119 ? -18.810 -5.800 12.700 1.00 84.69 119 SER A CA 1
ATOM 928 C C . SER A 1 119 ? -18.824 -4.261 12.654 1.00 84.69 119 SER A C 1
ATOM 930 O O . SER A 1 119 ? -19.596 -3.582 13.338 1.00 84.69 119 SER A O 1
ATOM 932 N N . LEU A 1 120 ? -17.957 -3.684 11.820 1.00 83.38 120 LEU A N 1
ATOM 933 C CA . LEU A 1 120 ? -17.796 -2.238 11.671 1.00 83.38 120 LEU A CA 1
ATOM 934 C C . LEU A 1 120 ? -19.101 -1.533 11.259 1.00 83.38 120 LEU A C 1
ATOM 936 O O . LEU A 1 120 ? -19.379 -0.430 11.722 1.00 83.38 120 LEU A O 1
ATOM 940 N N . GLY A 1 121 ? -19.924 -2.167 10.418 1.00 84.06 121 GLY A N 1
ATOM 941 C CA . GLY A 1 121 ? -21.192 -1.589 9.963 1.00 84.06 121 GLY A CA 1
ATOM 942 C C . GLY A 1 121 ? -22.201 -1.395 11.098 1.00 84.06 121 GLY A C 1
ATOM 943 O O . GLY A 1 121 ? -22.837 -0.342 11.187 1.00 84.06 121 GLY A O 1
ATOM 944 N N . GLY A 1 122 ? -22.312 -2.373 12.003 1.00 85.69 122 GLY A N 1
ATOM 945 C CA . GLY A 1 122 ? -23.155 -2.257 13.193 1.00 85.69 122 GLY A CA 1
ATOM 946 C C . GLY A 1 122 ? -22.663 -1.189 14.162 1.00 85.69 122 GLY A C 1
ATOM 947 O O . GLY A 1 122 ? -23.468 -0.401 14.661 1.00 85.69 122 GLY A O 1
ATOM 948 N N . LEU A 1 123 ? -21.346 -1.118 14.365 1.00 87.81 123 LEU A N 1
ATOM 949 C CA . LEU A 1 123 ? -20.721 -0.103 15.209 1.00 87.81 123 LEU A CA 1
ATOM 950 C C . LEU A 1 123 ? -20.979 1.316 14.679 1.00 87.81 123 LEU A C 1
ATOM 952 O O . LEU A 1 123 ? -21.385 2.195 15.437 1.00 87.81 123 LEU A O 1
ATOM 956 N N . LEU A 1 124 ? -20.821 1.537 13.372 1.00 89.50 124 LEU A N 1
ATOM 957 C CA . LEU A 1 124 ? -21.129 2.829 12.751 1.00 89.50 124 LEU A CA 1
ATOM 958 C C . LEU A 1 124 ? -22.617 3.177 12.863 1.00 89.50 124 LEU A C 1
ATOM 960 O O . LEU A 1 124 ? -22.957 4.328 13.129 1.00 89.50 124 LEU A O 1
ATOM 964 N N . ASN A 1 125 ? -23.514 2.200 12.718 1.00 90.25 125 ASN A N 1
ATOM 965 C CA . ASN A 1 125 ? -24.940 2.436 12.933 1.00 90.25 125 ASN A CA 1
ATOM 966 C C . ASN A 1 125 ? -25.238 2.867 14.378 1.00 90.25 125 ASN A C 1
ATOM 968 O O . ASN A 1 125 ? -25.992 3.814 14.572 1.00 90.25 125 ASN A O 1
ATOM 972 N N . LEU A 1 126 ? -24.611 2.236 15.377 1.00 89.06 126 LEU A N 1
ATOM 973 C CA . LEU A 1 126 ? -24.741 2.630 16.785 1.00 89.06 126 LEU A CA 1
ATOM 974 C C . LEU A 1 126 ? -24.218 4.052 17.039 1.00 89.06 126 LEU A C 1
ATOM 976 O O . LEU A 1 126 ? -24.847 4.822 17.764 1.00 89.06 126 LEU A O 1
ATOM 980 N N . VAL A 1 127 ? -23.095 4.419 16.417 1.00 88.19 127 VAL A N 1
ATOM 981 C CA . VAL A 1 127 ? -22.556 5.785 16.463 1.00 88.19 127 VAL A CA 1
ATOM 982 C C . VAL A 1 127 ? -23.591 6.788 15.951 1.00 88.19 127 VAL A C 1
ATOM 984 O O . VAL A 1 127 ? -23.911 7.759 16.641 1.00 88.19 127 VAL A O 1
ATOM 987 N N . PHE A 1 128 ? -24.148 6.543 14.764 1.00 89.38 128 PHE A N 1
ATOM 988 C CA . PHE A 1 128 ? -25.118 7.438 14.135 1.00 89.38 128 PHE A CA 1
ATOM 989 C C . PHE A 1 128 ? -26.500 7.432 14.807 1.00 89.38 128 PHE A C 1
ATOM 991 O O . PHE A 1 128 ? -27.240 8.408 14.662 1.00 89.38 128 PHE A O 1
ATOM 998 N N . ASP A 1 129 ? -26.845 6.398 15.579 1.00 87.38 129 ASP A N 1
ATOM 999 C CA . ASP A 1 129 ? -28.156 6.255 16.232 1.00 87.38 129 ASP A CA 1
ATOM 1000 C C . ASP A 1 129 ? -28.488 7.420 17.180 1.00 87.38 129 ASP A C 1
ATOM 1002 O O . ASP A 1 129 ? -29.650 7.779 17.364 1.00 87.38 129 ASP A O 1
ATOM 1006 N N . ARG A 1 130 ? -27.467 8.123 17.688 1.00 83.75 130 ARG A N 1
ATOM 1007 C CA . ARG A 1 130 ? -27.621 9.346 18.499 1.00 83.75 130 ARG A CA 1
ATOM 1008 C C . ARG A 1 130 ? -28.450 10.439 17.827 1.00 83.75 130 ARG A C 1
ATOM 1010 O O . ARG A 1 130 ? -29.056 11.255 18.517 1.00 83.75 130 ARG A O 1
ATOM 1017 N N . TRP A 1 131 ? -28.451 10.487 16.497 1.00 87.94 131 TRP A N 1
ATOM 1018 C CA . TRP A 1 131 ? -29.233 11.439 15.699 1.00 87.94 131 TRP A CA 1
ATOM 1019 C C . TRP A 1 131 ? -30.479 10.800 15.071 1.00 87.94 131 TRP A C 1
ATOM 1021 O O . TRP A 1 131 ? -31.113 11.387 14.190 1.00 87.94 131 TRP A O 1
ATOM 1031 N N . GLY A 1 132 ? -30.837 9.592 15.511 1.00 88.50 132 GLY A N 1
ATOM 1032 C CA . GLY A 1 132 ? -32.004 8.846 15.066 1.00 88.50 132 GLY A CA 1
ATOM 1033 C C . GLY A 1 132 ? -32.061 8.707 13.544 1.00 88.50 132 GLY A C 1
ATOM 1034 O O . GLY A 1 132 ? -31.123 8.244 12.894 1.00 88.50 132 GLY A O 1
ATOM 1035 N N . ASN A 1 133 ? -33.175 9.141 12.953 1.00 89.69 133 ASN A N 1
ATOM 1036 C CA . ASN A 1 133 ? -33.429 8.988 11.517 1.00 89.69 133 ASN A CA 1
ATOM 1037 C C . ASN A 1 133 ? -32.436 9.760 10.636 1.00 89.69 133 ASN A C 1
ATOM 1039 O O . ASN A 1 133 ? -32.089 9.283 9.557 1.00 89.69 133 ASN A O 1
ATOM 1043 N N . PHE A 1 134 ? -31.947 10.919 11.091 1.00 90.50 134 PHE A N 1
ATOM 1044 C CA . PHE A 1 134 ? -30.945 11.673 10.337 1.00 90.50 134 PHE A CA 1
ATOM 1045 C C . PHE A 1 134 ? -29.594 10.944 10.323 1.00 90.50 134 PHE A C 1
ATOM 1047 O O . PHE A 1 134 ? -28.935 10.890 9.288 1.00 90.50 134 PHE A O 1
ATOM 1054 N N . GLY A 1 135 ? -29.222 10.290 11.426 1.00 87.69 135 GLY A N 1
ATOM 1055 C CA . GLY A 1 135 ? -28.026 9.449 11.485 1.00 87.69 135 GLY A CA 1
ATOM 1056 C C . GLY A 1 135 ? -28.067 8.282 10.496 1.00 87.69 135 GLY A C 1
ATOM 1057 O O . GLY A 1 135 ? -27.090 8.035 9.792 1.00 87.69 135 GLY A O 1
ATOM 1058 N N . LYS A 1 136 ? -29.222 7.618 10.357 1.00 89.44 136 LYS A N 1
ATOM 1059 C CA . LYS A 1 136 ? -29.411 6.551 9.355 1.00 89.44 136 LYS A CA 1
ATOM 1060 C C . LYS A 1 136 ? -29.233 7.059 7.923 1.00 89.44 136 LYS A C 1
ATOM 1062 O O . LYS A 1 136 ? -28.632 6.371 7.105 1.00 89.44 136 LYS A O 1
ATOM 1067 N N . PHE A 1 137 ? -29.712 8.266 7.622 1.00 91.19 137 PHE A N 1
ATOM 1068 C CA . PHE A 1 137 ? -29.487 8.899 6.321 1.00 91.19 137 PHE A CA 1
ATOM 1069 C C . PHE A 1 137 ? -27.992 9.148 6.052 1.00 91.19 137 PHE A C 1
ATOM 1071 O O . PHE A 1 137 ? -27.498 8.806 4.978 1.00 91.19 137 PHE A O 1
ATOM 1078 N N . LEU A 1 138 ? -27.251 9.666 7.038 1.00 90.69 138 LEU A N 1
ATOM 1079 C CA . LEU A 1 138 ? -25.800 9.859 6.924 1.00 90.69 138 LEU A CA 1
ATOM 1080 C C . LEU A 1 138 ? -25.049 8.533 6.738 1.00 90.69 138 LEU A C 1
ATOM 1082 O O . LEU A 1 138 ? -24.129 8.463 5.924 1.00 90.69 138 LEU A O 1
ATOM 1086 N N . LEU A 1 139 ? -25.470 7.473 7.434 1.00 90.25 139 LEU A N 1
ATOM 1087 C CA . LEU A 1 139 ? -24.910 6.133 7.266 1.00 90.25 139 LEU A CA 1
ATOM 1088 C C . LEU A 1 139 ? -25.103 5.613 5.833 1.00 90.25 139 LEU A C 1
ATOM 1090 O O . LEU A 1 139 ? -24.181 5.023 5.276 1.00 90.25 139 LEU A O 1
ATOM 1094 N N . VAL A 1 140 ? -26.259 5.866 5.209 1.00 90.25 140 VAL A N 1
ATOM 1095 C CA . VAL A 1 140 ? -26.500 5.501 3.801 1.00 90.25 140 VAL A CA 1
ATOM 1096 C C . VAL A 1 140 ? -25.566 6.266 2.863 1.00 90.25 140 VAL A C 1
ATOM 1098 O O . VAL A 1 140 ? -25.015 5.661 1.948 1.00 90.25 140 VAL A O 1
ATOM 1101 N N . ILE A 1 141 ? -25.328 7.561 3.095 1.00 88.94 141 ILE A N 1
ATOM 1102 C CA . ILE A 1 141 ? -24.352 8.335 2.305 1.00 88.94 141 ILE A CA 1
ATOM 1103 C C . ILE A 1 141 ? -22.945 7.748 2.457 1.00 88.94 141 ILE A C 1
ATOM 1105 O O . ILE A 1 141 ? -22.240 7.565 1.463 1.00 88.94 141 ILE A O 1
ATOM 1109 N N . LEU A 1 142 ? -22.542 7.421 3.688 1.00 87.88 142 LEU A N 1
ATOM 1110 C CA . LEU A 1 142 ? -21.244 6.804 3.954 1.00 87.88 142 LEU A CA 1
ATOM 1111 C C . LEU A 1 142 ? -21.127 5.441 3.260 1.00 87.88 142 LEU A C 1
ATOM 1113 O O . LEU A 1 142 ? -20.098 5.142 2.663 1.00 87.88 142 LEU A O 1
ATOM 1117 N N . TRP A 1 143 ? -22.191 4.642 3.263 1.00 87.94 143 TRP A N 1
ATOM 1118 C CA . TRP A 1 143 ? -22.234 3.370 2.548 1.00 87.94 143 TRP A CA 1
ATOM 1119 C C . TRP A 1 143 ? -22.148 3.554 1.026 1.00 87.94 143 TRP A C 1
ATOM 1121 O O . TRP A 1 143 ? -21.374 2.857 0.374 1.00 87.94 143 TRP A O 1
ATOM 1131 N N . LEU A 1 144 ? -22.853 4.536 0.453 1.00 87.38 144 LEU A N 1
ATOM 1132 C CA . LEU A 1 144 ? -22.767 4.861 -0.977 1.00 87.38 144 LEU A CA 1
ATOM 1133 C C . LEU A 1 144 ? -21.349 5.281 -1.396 1.00 87.38 144 LEU A C 1
ATOM 1135 O O . LEU A 1 144 ? -20.945 5.002 -2.523 1.00 87.38 144 LEU A O 1
ATOM 1139 N N . SER A 1 145 ? -20.565 5.885 -0.496 1.00 86.50 145 SER A N 1
ATOM 1140 C CA . SER A 1 145 ? -19.162 6.237 -0.776 1.00 86.50 145 SER A CA 1
ATOM 1141 C C . SER A 1 145 ? -18.281 5.020 -1.093 1.00 86.50 145 SER A C 1
ATOM 1143 O O . SER A 1 145 ? -17.313 5.136 -1.850 1.00 86.50 145 SER A O 1
ATOM 1145 N N . LEU A 1 146 ? -18.652 3.830 -0.599 1.00 84.31 146 LEU A N 1
ATOM 1146 C CA . LEU A 1 146 ? -17.949 2.583 -0.904 1.00 84.31 146 LEU A CA 1
ATOM 1147 C C . LEU A 1 146 ? -18.033 2.233 -2.394 1.00 84.31 146 LEU A C 1
ATOM 1149 O O . LEU A 1 146 ? -17.136 1.568 -2.909 1.00 84.31 146 LEU A O 1
ATOM 1153 N N . ILE A 1 147 ? -19.067 2.690 -3.108 1.00 84.81 147 ILE A N 1
ATOM 1154 C CA . ILE A 1 147 ? -19.188 2.484 -4.557 1.00 84.81 147 ILE A CA 1
ATOM 1155 C C . ILE A 1 147 ? -18.032 3.195 -5.267 1.00 84.81 147 ILE A C 1
ATOM 1157 O O . ILE A 1 147 ? -17.317 2.567 -6.046 1.00 84.81 147 ILE A O 1
ATOM 1161 N N . THR A 1 148 ? -17.782 4.464 -4.933 1.00 81.31 148 THR A N 1
ATOM 1162 C CA . THR A 1 148 ? -16.677 5.253 -5.500 1.00 81.31 148 THR A CA 1
ATOM 1163 C C . THR A 1 148 ? -15.323 4.603 -5.225 1.00 81.31 148 THR A C 1
ATOM 1165 O O . THR A 1 148 ? -14.490 4.511 -6.125 1.00 81.31 148 THR A O 1
ATOM 1168 N N . ASN A 1 149 ? -15.131 4.072 -4.014 1.00 81.88 149 ASN A N 1
ATOM 1169 C CA . ASN A 1 149 ? -13.908 3.360 -3.646 1.00 81.88 149 ASN A CA 1
ATOM 1170 C C . ASN A 1 149 ? -13.667 2.109 -4.517 1.00 81.88 149 ASN A C 1
ATOM 1172 O O . ASN A 1 149 ? -12.532 1.793 -4.862 1.00 81.88 149 ASN A O 1
ATOM 1176 N N . ASN A 1 150 ? -14.727 1.397 -4.905 1.00 85.56 150 ASN A N 1
ATOM 1177 C CA . ASN A 1 150 ? -14.618 0.187 -5.725 1.00 85.56 150 ASN A CA 1
ATOM 1178 C C . ASN A 1 150 ? -14.465 0.471 -7.229 1.00 85.56 150 ASN A C 1
ATOM 1180 O O . ASN A 1 150 ? -13.862 -0.342 -7.934 1.00 85.56 150 ASN A O 1
ATOM 1184 N N . ILE A 1 151 ? -14.962 1.608 -7.732 1.00 85.00 151 ILE A N 1
ATOM 1185 C CA . ILE A 1 151 ? -14.832 1.988 -9.152 1.00 85.00 151 ILE A CA 1
ATOM 1186 C C . ILE A 1 151 ? -13.356 2.071 -9.558 1.00 85.00 151 ILE A C 1
ATOM 1188 O O . ILE A 1 151 ? -12.967 1.476 -10.563 1.00 85.00 151 ILE A O 1
ATOM 1192 N N . ILE A 1 152 ? -12.535 2.741 -8.743 1.00 83.81 152 ILE A N 1
ATOM 1193 C CA . ILE A 1 152 ? -11.098 2.926 -8.997 1.00 83.81 152 ILE A CA 1
ATOM 1194 C C . ILE A 1 152 ? -10.389 1.569 -9.103 1.00 83.81 152 ILE A C 1
ATOM 1196 O O . ILE A 1 152 ? -9.667 1.301 -10.065 1.00 83.81 152 ILE A O 1
ATOM 1200 N N . ASN A 1 153 ? -10.660 0.680 -8.145 1.00 85.44 153 ASN A N 1
ATOM 1201 C CA . ASN A 1 153 ? -10.059 -0.651 -8.091 1.00 85.44 153 ASN A CA 1
ATOM 1202 C C . ASN A 1 153 ? -10.476 -1.524 -9.281 1.00 85.44 153 ASN A C 1
ATOM 1204 O O . ASN A 1 153 ? -9.644 -2.212 -9.875 1.00 85.44 153 ASN A O 1
ATOM 1208 N N . THR A 1 154 ? -11.753 -1.477 -9.666 1.00 87.25 154 THR A N 1
ATOM 1209 C CA . THR A 1 154 ? -12.264 -2.276 -10.790 1.00 87.25 154 THR A CA 1
ATOM 1210 C C . THR A 1 154 ? -11.700 -1.781 -12.125 1.00 87.25 154 THR A C 1
ATOM 1212 O O . THR A 1 154 ? -11.357 -2.592 -12.988 1.00 87.25 154 THR A O 1
ATOM 1215 N N . TYR A 1 155 ? -11.538 -0.463 -12.285 1.00 86.00 155 TYR A N 1
ATOM 1216 C CA . TYR A 1 155 ? -10.915 0.135 -13.466 1.00 86.00 155 TYR A CA 1
ATOM 1217 C C . TYR A 1 155 ? -9.449 -0.297 -13.626 1.00 86.00 155 TYR A C 1
ATOM 1219 O O . TYR A 1 155 ? -9.082 -0.836 -14.673 1.00 86.00 155 TYR A O 1
ATOM 1227 N N . SER A 1 156 ? -8.632 -0.141 -12.580 1.00 88.62 156 SER A N 1
ATOM 1228 C CA . SER A 1 156 ? -7.211 -0.528 -12.599 1.00 88.62 156 SER A CA 1
ATOM 1229 C C . SER A 1 156 ? -7.004 -2.037 -12.754 1.00 88.62 156 SER A C 1
ATOM 1231 O O . SER A 1 156 ? -6.078 -2.483 -13.433 1.00 88.62 156 SER A O 1
ATOM 1233 N N . SER A 1 157 ? -7.909 -2.849 -12.204 1.00 88.44 157 SER A N 1
ATOM 1234 C CA . SER A 1 157 ? -7.876 -4.305 -12.391 1.00 88.44 157 SER A CA 1
ATOM 1235 C C . SER A 1 157 ? -8.111 -4.691 -13.856 1.00 88.44 157 SER A C 1
ATOM 1237 O O . SER A 1 157 ? -7.413 -5.550 -14.390 1.00 88.44 157 SER A O 1
ATOM 1239 N N . ALA A 1 158 ? -9.049 -4.029 -14.543 1.00 87.44 158 ALA A N 1
ATOM 1240 C CA . ALA A 1 158 ? -9.302 -4.284 -15.961 1.00 87.44 158 ALA A CA 1
ATOM 1241 C C . ALA A 1 158 ? -8.119 -3.867 -16.849 1.00 87.44 158 ALA A C 1
ATOM 1243 O O . ALA A 1 158 ? -7.786 -4.591 -17.786 1.00 87.44 158 ALA A O 1
ATOM 1244 N N . LEU A 1 159 ? -7.459 -2.745 -16.539 1.00 86.38 159 LEU A N 1
ATOM 1245 C CA . LEU A 1 159 ? -6.219 -2.344 -17.213 1.00 86.38 159 LEU A CA 1
ATOM 1246 C C . LEU A 1 159 ? -5.112 -3.380 -17.016 1.00 86.38 159 LEU A C 1
ATOM 1248 O O . LEU A 1 159 ? -4.474 -3.783 -17.984 1.00 86.38 159 LEU A O 1
ATOM 1252 N N . SER A 1 160 ? -4.940 -3.864 -15.787 1.00 87.56 160 SER A N 1
ATOM 1253 C CA . SER A 1 160 ? -3.935 -4.876 -15.453 1.00 87.56 160 SER A CA 1
ATOM 1254 C C . SER A 1 160 ? -4.125 -6.163 -16.266 1.00 87.56 160 SER A C 1
ATOM 1256 O O . SER A 1 160 ? -3.160 -6.705 -16.791 1.00 87.56 160 SER A O 1
ATOM 1258 N N . VAL A 1 161 ? -5.369 -6.622 -16.453 1.00 86.31 161 VAL A N 1
ATOM 1259 C CA . VAL A 1 161 ? -5.676 -7.790 -17.306 1.00 86.31 161 VAL A CA 1
ATOM 1260 C C . VAL A 1 161 ? -5.329 -7.530 -18.774 1.00 86.31 161 VAL A C 1
ATOM 1262 O O . VAL A 1 161 ? -4.815 -8.420 -19.445 1.00 86.31 161 VAL A O 1
ATOM 1265 N N . GLN A 1 162 ? -5.574 -6.316 -19.272 1.00 85.00 162 GLN A N 1
ATOM 1266 C CA . GLN A 1 162 ? -5.227 -5.930 -20.644 1.00 85.00 162 GLN A CA 1
ATOM 1267 C C . GLN A 1 162 ? -3.708 -5.846 -20.871 1.00 85.00 162 GLN A C 1
ATOM 1269 O O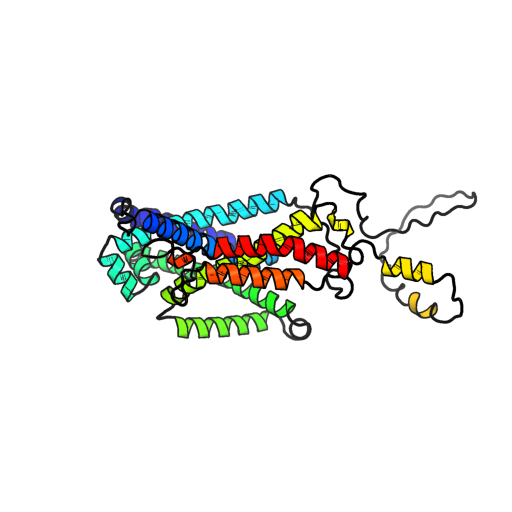 . GLN A 1 162 ? -3.261 -6.055 -21.991 1.00 85.00 162 GLN A O 1
ATOM 1274 N N . LEU A 1 163 ? -2.924 -5.563 -19.828 1.00 81.75 163 LEU A N 1
ATOM 1275 C CA . LEU A 1 163 ? -1.458 -5.520 -19.878 1.00 81.75 163 LEU A CA 1
ATOM 1276 C C . LEU A 1 163 ? -0.799 -6.909 -19.817 1.00 81.75 163 LEU A C 1
ATOM 1278 O O . LEU A 1 163 ? 0.354 -7.043 -20.215 1.00 81.75 163 LEU A O 1
ATOM 1282 N N . LEU A 1 164 ? -1.495 -7.930 -19.304 1.00 81.12 164 LEU A N 1
ATOM 1283 C CA . LEU A 1 164 ? -0.921 -9.268 -19.111 1.00 81.12 164 LEU A CA 1
ATOM 1284 C C . LEU A 1 164 ? -0.802 -10.086 -20.401 1.00 81.12 164 LEU A C 1
ATOM 1286 O O . LEU A 1 164 ? 0.099 -10.917 -20.494 1.00 81.12 164 LEU A O 1
ATOM 1290 N N . ASP A 1 165 ? -1.712 -9.901 -21.361 1.00 72.62 165 ASP A N 1
ATOM 1291 C CA . ASP A 1 165 ? -1.760 -10.728 -22.567 1.00 72.62 165 ASP A CA 1
ATOM 1292 C C . ASP A 1 165 ? -2.264 -9.950 -23.791 1.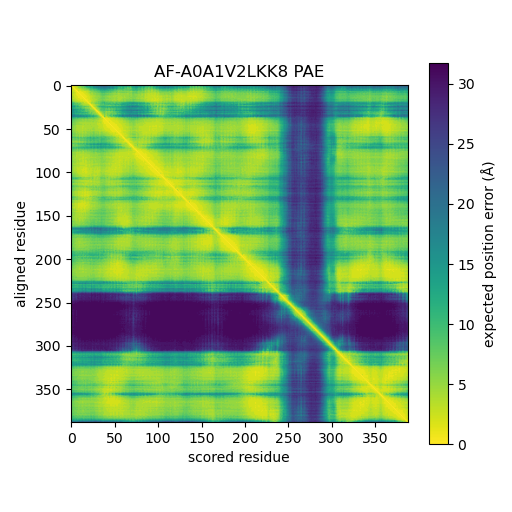00 72.62 165 ASP A C 1
ATOM 1294 O O . ASP A 1 165 ? -3.321 -9.309 -23.758 1.00 72.62 165 ASP A O 1
ATOM 1298 N N . ASP A 1 166 ? -1.538 -10.086 -24.905 1.00 70.00 166 ASP A N 1
ATOM 1299 C CA . ASP A 1 166 ? -1.893 -9.504 -26.205 1.00 70.00 166 ASP A CA 1
ATOM 1300 C C . ASP A 1 166 ? -3.264 -10.005 -26.685 1.00 70.00 166 ASP A C 1
ATOM 1302 O O . ASP A 1 166 ? -3.995 -9.287 -27.374 1.00 70.00 166 ASP A O 1
ATOM 1306 N N . LEU A 1 167 ? -3.655 -11.229 -26.302 1.00 65.69 167 LEU A N 1
ATOM 1307 C CA . LEU A 1 167 ? -4.968 -11.787 -26.626 1.00 65.69 167 LEU A CA 1
ATOM 1308 C C . LEU A 1 167 ? -6.096 -11.024 -25.914 1.00 65.69 167 LEU A C 1
ATOM 1310 O O . LEU A 1 167 ? -7.095 -10.658 -26.539 1.00 65.69 167 LEU A O 1
ATOM 1314 N N . ALA A 1 168 ? -5.943 -10.766 -24.612 1.00 69.38 168 ALA A N 1
ATOM 1315 C CA . ALA A 1 168 ? -6.946 -10.064 -23.817 1.00 69.38 168 ALA A CA 1
ATOM 1316 C C . ALA A 1 168 ? -7.120 -8.619 -24.305 1.00 69.38 168 ALA A C 1
ATOM 1318 O O . ALA A 1 168 ? -8.252 -8.153 -24.445 1.00 69.38 168 ALA A O 1
ATOM 1319 N N . TYR A 1 169 ? -6.019 -7.941 -24.639 1.00 71.19 169 TYR A N 1
ATOM 1320 C CA . TYR A 1 169 ? -6.051 -6.598 -25.218 1.00 71.19 169 TYR A CA 1
ATOM 1321 C C . TYR A 1 169 ? -6.741 -6.561 -26.589 1.00 71.19 169 TYR A C 1
ATOM 1323 O O . TYR A 1 169 ? -7.549 -5.670 -26.859 1.00 71.19 169 TYR A O 1
ATOM 1331 N N . ARG A 1 170 ? -6.447 -7.535 -27.459 1.00 72.94 170 ARG A N 1
ATOM 1332 C CA . ARG A 1 170 ? -6.904 -7.529 -28.855 1.00 72.94 170 ARG A CA 1
ATOM 1333 C C . ARG A 1 170 ? -8.368 -7.924 -29.036 1.00 72.94 170 ARG A C 1
ATOM 1335 O O . ARG A 1 170 ? -8.998 -7.443 -29.976 1.00 72.94 170 ARG A O 1
ATOM 1342 N N . TYR A 1 171 ? -8.906 -8.796 -28.182 1.00 76.94 171 TYR A N 1
ATOM 1343 C CA . TYR A 1 171 ? -10.229 -9.395 -28.403 1.00 76.94 171 TYR A CA 1
ATOM 1344 C C . TYR A 1 171 ? -11.291 -9.020 -27.366 1.00 76.94 171 TYR A C 1
ATOM 1346 O O . TYR A 1 171 ? -12.479 -9.112 -27.678 1.00 76.94 171 TYR A O 1
ATOM 1354 N N . LEU A 1 172 ? -10.916 -8.599 -26.152 1.00 84.50 172 LEU A N 1
ATOM 1355 C CA . LEU A 1 172 ? -11.884 -8.334 -25.086 1.00 84.50 172 LEU A CA 1
ATOM 1356 C C . LEU A 1 172 ? -12.067 -6.828 -24.848 1.00 84.50 172 LEU A C 1
ATOM 1358 O O . LEU A 1 172 ? -11.133 -6.141 -24.424 1.00 84.50 172 LEU A O 1
ATOM 1362 N N . PRO A 1 173 ? -13.282 -6.282 -25.056 1.00 87.44 173 PRO A N 1
ATOM 1363 C CA . PRO A 1 173 ? -13.535 -4.883 -24.760 1.00 87.44 173 PRO A CA 1
ATOM 1364 C C . PRO A 1 173 ? -13.502 -4.648 -23.244 1.00 87.44 173 PRO A C 1
ATOM 1366 O O . PRO A 1 173 ? -13.997 -5.455 -22.455 1.00 87.44 173 PRO A O 1
ATOM 1369 N N . ARG A 1 174 ? -12.960 -3.499 -22.823 1.00 85.44 174 ARG A N 1
ATOM 1370 C CA . ARG A 1 174 ? -12.710 -3.185 -21.404 1.00 85.44 174 ARG A CA 1
ATOM 1371 C C . ARG A 1 174 ? -13.947 -3.335 -20.512 1.00 85.44 174 ARG A C 1
ATOM 1373 O O . ARG A 1 174 ? -13.847 -3.882 -19.420 1.00 85.44 174 ARG A O 1
ATOM 1380 N N . TRP A 1 175 ? -15.114 -2.882 -20.978 1.00 88.69 175 TRP A N 1
ATOM 1381 C CA . TRP A 1 175 ? -16.366 -2.959 -20.214 1.00 88.69 175 TRP A CA 1
ATOM 1382 C C . TRP A 1 175 ? -16.756 -4.403 -19.863 1.00 88.69 175 TRP A C 1
ATOM 1384 O O . TRP A 1 175 ? -17.315 -4.644 -18.797 1.00 88.69 175 TRP A O 1
ATOM 1394 N N . PHE A 1 176 ? -16.424 -5.371 -20.721 1.00 90.25 176 PHE A N 1
ATOM 1395 C CA . PHE A 1 176 ? -16.723 -6.781 -20.492 1.00 90.25 176 PHE A CA 1
ATOM 1396 C C . PHE A 1 176 ? -15.815 -7.377 -19.409 1.00 90.25 176 PHE A C 1
ATOM 1398 O O . PHE A 1 176 ? -16.292 -8.069 -18.512 1.00 90.25 176 PHE A O 1
ATOM 1405 N N . ILE A 1 177 ? -14.523 -7.033 -19.428 1.00 90.12 177 ILE A N 1
ATOM 1406 C CA . ILE A 1 177 ? -13.560 -7.437 -18.389 1.00 90.12 177 ILE A CA 1
ATOM 1407 C C . ILE A 1 177 ? -13.980 -6.876 -17.023 1.00 90.12 177 ILE A C 1
ATOM 1409 O O . ILE A 1 177 ? -13.967 -7.597 -16.028 1.00 90.12 177 ILE A O 1
ATOM 1413 N N . VAL A 1 178 ? -14.421 -5.615 -16.978 1.00 90.88 178 VAL A N 1
ATOM 1414 C CA . VAL A 1 178 ? -14.946 -4.976 -15.759 1.00 90.88 178 VAL A CA 1
ATOM 1415 C C . VAL A 1 178 ? -16.132 -5.757 -15.179 1.00 90.88 178 VAL A C 1
ATOM 1417 O O . VAL A 1 178 ? -16.173 -5.968 -13.969 1.00 90.88 178 VAL A O 1
ATOM 1420 N N . ILE A 1 179 ? -17.063 -6.237 -16.013 1.00 92.00 179 ILE A N 1
ATOM 1421 C CA . ILE A 1 179 ? -18.201 -7.058 -15.559 1.00 92.00 179 ILE A CA 1
ATOM 1422 C C . ILE A 1 179 ? -17.727 -8.389 -14.967 1.00 92.00 179 ILE A C 1
ATOM 1424 O O . ILE A 1 179 ? -18.242 -8.810 -13.931 1.00 92.00 179 ILE A O 1
ATOM 1428 N N . ILE A 1 180 ? -16.742 -9.043 -15.589 1.00 91.62 180 ILE A N 1
ATOM 1429 C CA . ILE A 1 180 ? -16.176 -10.300 -15.076 1.00 91.62 180 ILE A CA 1
ATOM 1430 C C . ILE A 1 180 ? -15.521 -10.074 -13.712 1.00 91.62 180 ILE A C 1
ATOM 1432 O O . ILE A 1 180 ? -15.811 -10.806 -12.766 1.00 91.62 180 ILE A O 1
ATOM 1436 N N . ILE A 1 181 ? -14.678 -9.046 -13.591 1.00 91.06 181 ILE A N 1
ATOM 1437 C CA . ILE A 1 181 ? -14.011 -8.700 -12.330 1.00 91.06 181 ILE A CA 1
ATOM 1438 C C . ILE A 1 181 ? -15.057 -8.388 -11.259 1.00 91.06 181 ILE A C 1
ATOM 1440 O O . ILE A 1 181 ? -14.981 -8.936 -10.164 1.00 91.06 181 ILE A O 1
ATOM 1444 N N . PHE A 1 182 ? -16.079 -7.595 -11.589 1.00 91.50 182 PHE A N 1
ATOM 1445 C CA . PHE A 1 182 ? -17.179 -7.299 -10.675 1.00 91.50 182 PHE A CA 1
ATOM 1446 C C . PHE A 1 182 ? -17.911 -8.566 -10.212 1.00 91.50 182 PHE A C 1
ATOM 1448 O O . PHE A 1 182 ? -18.178 -8.710 -9.021 1.00 91.50 182 PHE A O 1
ATOM 1455 N N . ALA A 1 183 ? -18.203 -9.505 -11.117 1.00 92.69 183 ALA A N 1
ATOM 1456 C CA . ALA A 1 183 ? -18.848 -10.768 -10.767 1.00 92.69 183 ALA A CA 1
ATOM 1457 C C . ALA A 1 183 ? -17.982 -11.608 -9.813 1.00 92.69 183 ALA A C 1
ATOM 1459 O O . ALA A 1 183 ? -18.495 -12.135 -8.825 1.00 92.69 183 ALA A O 1
ATOM 1460 N N . ILE A 1 184 ? -16.671 -11.687 -10.060 1.00 92.00 184 ILE A N 1
ATOM 1461 C CA . ILE A 1 184 ? -15.720 -12.382 -9.180 1.00 92.00 184 ILE A CA 1
ATOM 1462 C C . ILE A 1 184 ? -15.683 -11.711 -7.803 1.00 92.00 184 ILE A C 1
ATOM 1464 O O . ILE A 1 184 ? -15.843 -12.388 -6.787 1.00 92.00 184 ILE A O 1
ATOM 1468 N N . THR A 1 185 ? -15.531 -10.385 -7.753 1.00 89.44 185 THR A N 1
ATOM 1469 C CA . THR A 1 185 ? -15.521 -9.628 -6.496 1.00 89.44 185 THR A CA 1
ATOM 1470 C C . THR A 1 185 ? -16.828 -9.814 -5.729 1.00 89.44 185 THR A C 1
ATOM 1472 O O . THR A 1 185 ? -16.780 -10.056 -4.528 1.00 89.44 185 THR A O 1
ATOM 1475 N N . LEU A 1 186 ? -17.982 -9.791 -6.404 1.00 90.50 186 LEU A N 1
ATOM 1476 C CA . LEU A 1 186 ? -19.291 -10.018 -5.789 1.00 90.50 186 LEU A CA 1
ATOM 1477 C C . LEU A 1 186 ? -19.386 -11.408 -5.147 1.00 90.50 186 LEU A C 1
ATOM 1479 O O . LEU A 1 186 ? -19.809 -11.517 -3.997 1.00 90.50 186 LEU A O 1
ATOM 1483 N N . VAL A 1 187 ? -18.971 -12.462 -5.858 1.00 92.44 187 VAL A N 1
ATOM 1484 C CA . VAL A 1 187 ? -18.956 -13.833 -5.320 1.00 92.44 187 VAL A CA 1
ATOM 1485 C C . VAL A 1 187 ? -18.045 -13.916 -4.095 1.00 92.44 187 VAL A C 1
ATOM 1487 O O . VAL A 1 187 ? -18.467 -14.419 -3.053 1.00 92.44 187 VAL A O 1
ATOM 1490 N N . CYS A 1 188 ? -16.835 -13.359 -4.176 1.00 88.12 188 CYS A N 1
ATOM 1491 C CA . CYS A 1 188 ? -15.905 -13.310 -3.047 1.00 88.12 188 CYS A CA 1
ATOM 1492 C C . CYS A 1 188 ? -16.483 -12.538 -1.849 1.00 88.12 188 CYS A C 1
ATOM 1494 O O . CYS A 1 188 ? -16.346 -12.987 -0.713 1.00 88.12 188 CYS A O 1
ATOM 1496 N N . SER A 1 189 ? -17.164 -11.411 -2.077 1.00 86.31 189 SER A N 1
ATOM 1497 C CA . SER A 1 189 ? -17.810 -10.628 -1.017 1.00 86.31 189 SER A CA 1
ATOM 1498 C C . SER A 1 189 ? -18.980 -11.368 -0.367 1.00 86.31 189 SER A C 1
ATOM 1500 O O . SER A 1 189 ? -19.145 -11.277 0.846 1.00 86.31 189 SER A O 1
ATOM 1502 N N . LEU A 1 190 ? -19.774 -12.118 -1.139 1.00 88.44 190 LEU A N 1
ATOM 1503 C CA . LEU A 1 190 ? -20.877 -12.922 -0.604 1.00 88.44 190 LEU A CA 1
ATOM 1504 C C . LEU A 1 190 ? -20.367 -14.057 0.288 1.00 88.44 190 LEU A C 1
ATOM 1506 O O . LEU A 1 190 ? -20.904 -14.261 1.375 1.00 88.44 190 LEU A O 1
ATOM 1510 N N . VAL A 1 191 ? -19.314 -14.755 -0.146 1.00 88.94 191 VAL A N 1
ATOM 1511 C CA . VAL A 1 191 ? -18.686 -15.840 0.627 1.00 88.94 191 VAL A CA 1
ATOM 1512 C C . VAL A 1 191 ? -17.970 -15.295 1.865 1.00 88.94 191 VAL A C 1
ATOM 1514 O O . VAL A 1 191 ? -18.053 -15.878 2.941 1.00 88.94 191 VAL A O 1
ATOM 1517 N N . GLY A 1 192 ? -17.284 -14.160 1.733 1.00 81.94 192 GLY A N 1
ATOM 1518 C CA . GLY A 1 192 ? -16.508 -13.551 2.810 1.00 81.94 192 GLY A CA 1
ATOM 1519 C C . GLY A 1 192 ? -17.320 -12.731 3.814 1.00 81.94 192 GLY A C 1
ATOM 1520 O O . GLY A 1 192 ? -16.727 -12.244 4.772 1.00 81.94 192 GLY A O 1
ATOM 1521 N N . ARG A 1 193 ? -18.638 -12.551 3.627 1.00 81.44 193 ARG A N 1
ATOM 1522 C CA . ARG A 1 193 ? -19.435 -11.551 4.368 1.00 81.44 193 ARG A CA 1
ATOM 1523 C C . ARG A 1 193 ? -19.342 -11.695 5.894 1.00 81.44 193 ARG A C 1
ATOM 1525 O O . ARG A 1 193 ? -19.246 -10.691 6.590 1.00 81.44 193 ARG A O 1
ATOM 1532 N N . ASP A 1 194 ? -19.340 -12.932 6.393 1.00 81.50 194 ASP A N 1
ATOM 1533 C CA . ASP A 1 194 ? -19.432 -13.235 7.828 1.00 81.50 194 ASP A CA 1
ATOM 1534 C C . ASP A 1 194 ? -18.043 -13.247 8.506 1.00 81.50 194 ASP A C 1
ATOM 1536 O O . ASP A 1 194 ? -17.935 -13.164 9.726 1.00 81.50 194 ASP A O 1
ATOM 1540 N N . HIS A 1 195 ? -16.960 -13.274 7.718 1.00 80.88 195 HIS A N 1
ATOM 1541 C CA . HIS A 1 195 ? -15.571 -13.274 8.203 1.00 80.88 195 HIS A CA 1
ATOM 1542 C C . HIS A 1 195 ? -14.746 -12.092 7.672 1.00 80.88 195 HIS A C 1
ATOM 1544 O O . HIS A 1 195 ? -13.526 -12.052 7.847 1.00 80.88 195 HIS A O 1
ATOM 1550 N N . PHE A 1 196 ? -15.401 -11.113 7.042 1.00 74.12 196 PHE A N 1
ATOM 1551 C CA . PHE A 1 196 ? -14.750 -10.053 6.274 1.00 74.12 196 PHE A CA 1
ATOM 1552 C C . PHE A 1 196 ? -13.735 -9.256 7.098 1.00 74.12 196 PHE A C 1
ATOM 1554 O O . PHE A 1 196 ? -12.617 -9.047 6.639 1.00 74.12 196 PHE A O 1
ATOM 1561 N N . SER A 1 197 ? -14.092 -8.858 8.325 1.00 72.19 197 SER A N 1
ATOM 1562 C CA . SER A 1 197 ? -13.201 -8.069 9.190 1.00 72.19 197 SER A CA 1
ATOM 1563 C C . SER A 1 197 ? -11.924 -8.835 9.554 1.00 72.19 197 SER A C 1
ATOM 1565 O O . SER A 1 197 ? -10.824 -8.307 9.421 1.00 72.19 197 SER A O 1
ATOM 1567 N N . SER A 1 198 ? -12.053 -10.118 9.915 1.00 77.62 198 SER A N 1
ATOM 1568 C CA . SER A 1 198 ? -10.902 -10.965 10.250 1.00 77.62 198 SER A CA 1
ATOM 1569 C C . SER A 1 198 ? -9.991 -11.188 9.042 1.00 77.62 198 SER A C 1
ATOM 1571 O O . SER A 1 198 ? -8.776 -11.029 9.142 1.00 77.62 198 SER A O 1
ATOM 1573 N N . ILE A 1 199 ? -10.577 -11.487 7.878 1.00 79.94 199 ILE A N 1
ATOM 1574 C CA . ILE A 1 199 ? -9.837 -11.632 6.620 1.00 79.94 199 ILE A CA 1
ATOM 1575 C C . ILE A 1 199 ? -9.091 -10.328 6.316 1.00 79.94 199 ILE A C 1
ATOM 1577 O O . ILE A 1 199 ? -7.877 -10.347 6.120 1.00 79.94 199 ILE A O 1
ATOM 1581 N N . LEU A 1 200 ? -9.787 -9.191 6.336 1.00 76.06 200 LEU A N 1
ATOM 1582 C CA . LEU A 1 200 ? -9.204 -7.895 6.012 1.00 76.06 200 LEU A CA 1
ATOM 1583 C C . LEU A 1 200 ? -8.027 -7.559 6.937 1.00 76.06 200 LEU A C 1
ATOM 1585 O O . LEU A 1 200 ? -6.947 -7.252 6.441 1.00 76.06 200 LEU A O 1
ATOM 1589 N N . SER A 1 201 ? -8.189 -7.676 8.257 1.00 75.25 201 SER A N 1
ATOM 1590 C CA . SER A 1 201 ? -7.123 -7.359 9.215 1.00 75.25 201 SER A CA 1
ATOM 1591 C C . SER A 1 201 ? -5.894 -8.266 9.092 1.00 75.25 201 SER A C 1
ATOM 1593 O O . SER A 1 201 ? -4.786 -7.795 9.327 1.00 75.25 201 SER A O 1
ATOM 1595 N N . ASN A 1 202 ? -6.066 -9.526 8.681 1.00 82.69 202 ASN A N 1
ATOM 1596 C CA . ASN A 1 202 ? -4.960 -10.481 8.531 1.00 82.69 202 ASN A CA 1
ATOM 1597 C C . ASN A 1 202 ? -4.229 -10.359 7.183 1.00 82.69 202 ASN A C 1
ATOM 1599 O O . ASN A 1 202 ? -3.040 -10.657 7.089 1.00 82.69 202 ASN A O 1
ATOM 1603 N N . PHE A 1 203 ? -4.931 -9.955 6.121 1.00 81.81 203 PHE A N 1
ATOM 1604 C CA . PHE A 1 203 ? -4.346 -9.829 4.782 1.00 81.81 203 PHE A CA 1
ATOM 1605 C C . PHE A 1 203 ? -3.773 -8.440 4.499 1.00 81.81 203 PHE A C 1
ATOM 1607 O O . PHE A 1 203 ? -2.835 -8.322 3.710 1.00 81.81 203 PHE A O 1
ATOM 1614 N N . LEU A 1 204 ? -4.297 -7.388 5.134 1.00 81.62 204 LEU A N 1
ATOM 1615 C CA . LEU A 1 204 ? -3.883 -6.015 4.844 1.00 81.62 204 LEU A CA 1
ATOM 1616 C C . LEU A 1 204 ? -2.382 -5.774 5.091 1.00 81.62 204 LEU A C 1
ATOM 1618 O O . LEU A 1 204 ? -1.739 -5.223 4.196 1.00 81.62 204 LEU A O 1
ATOM 1622 N N . PRO A 1 205 ? -1.773 -6.245 6.201 1.00 84.94 205 PRO A N 1
ATOM 1623 C CA . PRO A 1 205 ? -0.323 -6.158 6.385 1.00 84.94 205 PRO A CA 1
ATOM 1624 C C . PRO A 1 205 ? 0.472 -6.899 5.310 1.00 84.94 205 PRO A C 1
ATOM 1626 O O . PRO A 1 205 ? 1.486 -6.393 4.834 1.00 84.94 205 PRO A O 1
ATOM 1629 N N . MET A 1 206 ? -0.008 -8.074 4.883 1.00 85.69 206 MET A N 1
ATOM 1630 C CA . MET A 1 206 ? 0.668 -8.880 3.863 1.00 85.69 206 MET A CA 1
ATOM 1631 C C . MET A 1 206 ? 0.770 -8.144 2.527 1.00 85.69 206 MET A C 1
ATOM 1633 O O . MET A 1 206 ? 1.823 -8.170 1.886 1.00 85.69 206 MET A O 1
ATOM 1637 N N . LEU A 1 207 ? -0.297 -7.444 2.131 1.00 88.00 207 LEU A N 1
ATOM 1638 C CA . LEU A 1 207 ? -0.278 -6.585 0.946 1.00 88.00 207 LEU A CA 1
ATOM 1639 C C . LEU A 1 207 ? 0.715 -5.430 1.108 1.00 88.00 207 LEU A C 1
ATOM 1641 O O . LEU A 1 207 ? 1.431 -5.103 0.162 1.00 88.00 207 LEU A O 1
ATOM 1645 N N . GLY A 1 208 ? 0.807 -4.861 2.313 1.00 89.62 208 GLY A N 1
ATOM 1646 C CA . GLY A 1 208 ? 1.808 -3.855 2.655 1.00 89.62 208 GLY A CA 1
ATOM 1647 C C . GLY A 1 208 ? 3.228 -4.335 2.373 1.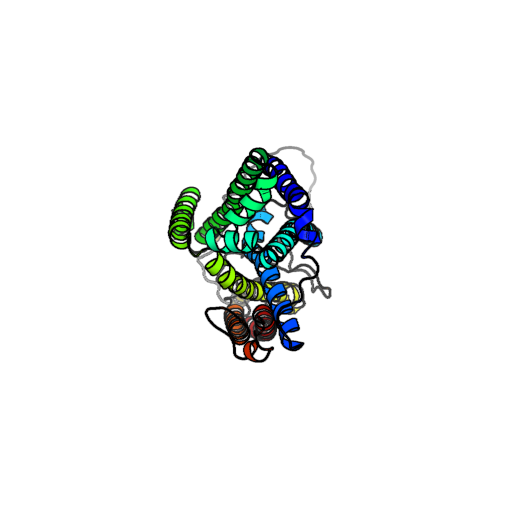00 89.62 208 GLY A C 1
ATOM 1648 O O . GLY A 1 208 ? 3.948 -3.664 1.639 1.00 89.62 208 GLY A O 1
ATOM 1649 N N . TYR A 1 209 ? 3.610 -5.522 2.863 1.00 91.50 209 TYR A N 1
ATOM 1650 C CA . TYR A 1 209 ? 4.952 -6.083 2.630 1.00 91.50 209 TYR A CA 1
ATOM 1651 C C . TYR A 1 209 ? 5.270 -6.185 1.139 1.00 91.50 209 TYR A C 1
ATOM 1653 O O . TYR A 1 209 ? 6.352 -5.805 0.695 1.00 91.50 209 TYR A O 1
ATOM 1661 N N . TRP A 1 210 ? 4.307 -6.690 0.369 1.00 91.06 210 TRP A N 1
ATOM 1662 C CA . TRP A 1 210 ? 4.457 -6.943 -1.057 1.00 91.06 210 TRP A CA 1
ATOM 1663 C C . TRP A 1 210 ? 4.680 -5.649 -1.842 1.00 91.06 210 TRP A C 1
ATOM 1665 O O . TRP A 1 210 ? 5.60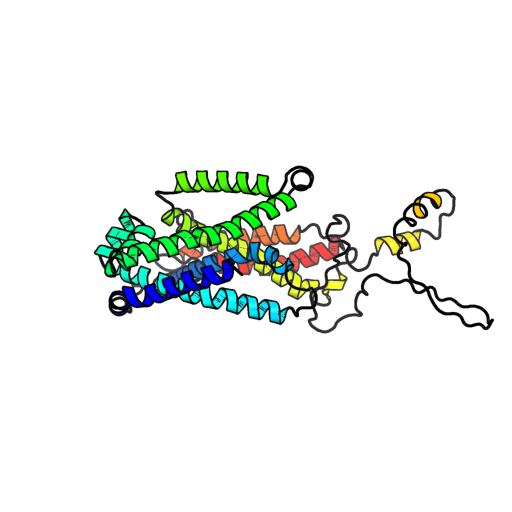0 -5.550 -2.655 1.00 91.06 210 TRP A O 1
ATOM 1675 N N . VAL A 1 211 ? 3.870 -4.626 -1.563 1.00 92.06 211 VAL A N 1
ATOM 1676 C CA . VAL A 1 211 ? 3.987 -3.328 -2.233 1.00 92.06 211 VAL A CA 1
ATOM 1677 C C . VAL A 1 211 ? 5.253 -2.592 -1.797 1.00 92.06 211 VAL A C 1
ATOM 1679 O O . VAL A 1 211 ? 5.891 -1.955 -2.632 1.00 92.06 211 VAL A O 1
ATOM 1682 N N . THR A 1 212 ? 5.685 -2.722 -0.539 1.00 93.31 212 THR A N 1
ATOM 1683 C CA . THR A 1 212 ? 6.956 -2.140 -0.079 1.00 93.31 212 THR A CA 1
ATOM 1684 C C . THR A 1 212 ? 8.152 -2.678 -0.856 1.00 93.31 212 THR A C 1
ATOM 1686 O O . THR A 1 212 ? 9.059 -1.908 -1.174 1.00 93.31 212 THR A O 1
ATOM 1689 N N . ILE A 1 213 ? 8.156 -3.973 -1.189 1.00 94.88 213 ILE A N 1
ATOM 1690 C CA . ILE A 1 213 ? 9.216 -4.565 -2.012 1.00 94.88 213 ILE A CA 1
ATOM 1691 C C . ILE A 1 213 ? 9.234 -3.885 -3.385 1.00 94.88 213 ILE A C 1
ATOM 1693 O O . ILE A 1 213 ? 10.269 -3.375 -3.797 1.00 94.88 213 ILE A O 1
ATOM 1697 N N . TYR A 1 214 ? 8.098 -3.784 -4.077 1.00 92.31 214 TYR A N 1
ATOM 1698 C CA . TYR A 1 214 ? 8.058 -3.073 -5.362 1.00 92.31 214 TYR A CA 1
ATOM 1699 C C . TYR A 1 214 ? 8.474 -1.610 -5.248 1.00 92.31 214 TYR A C 1
ATOM 1701 O O . TYR A 1 214 ? 9.216 -1.119 -6.097 1.00 92.31 214 TYR A O 1
ATOM 1709 N N . PHE A 1 215 ? 8.030 -0.924 -4.194 1.00 92.06 215 PHE A N 1
ATOM 1710 C CA . PHE A 1 215 ? 8.405 0.459 -3.942 1.00 92.06 215 PHE A CA 1
ATOM 1711 C C . PHE A 1 215 ? 9.923 0.616 -3.835 1.00 92.06 215 PHE A C 1
ATOM 1713 O O . PHE A 1 215 ? 10.470 1.489 -4.503 1.00 92.06 215 PHE A O 1
ATOM 1720 N N . ILE A 1 216 ? 10.611 -0.225 -3.051 1.00 94.75 216 ILE A N 1
ATOM 1721 C CA . ILE A 1 216 ? 12.065 -0.095 -2.890 1.00 94.75 216 ILE A CA 1
ATOM 1722 C C . ILE A 1 216 ? 12.807 -0.419 -4.190 1.00 94.75 216 ILE A C 1
ATOM 1724 O O . ILE A 1 216 ? 13.702 0.330 -4.570 1.00 94.75 216 ILE A O 1
ATOM 1728 N N . LEU A 1 217 ? 12.372 -1.447 -4.930 1.00 94.00 217 LEU A N 1
ATOM 1729 C CA . LEU A 1 217 ? 12.961 -1.799 -6.227 1.00 94.00 217 LEU A CA 1
ATOM 1730 C C . LEU A 1 217 ? 12.827 -0.649 -7.232 1.00 94.00 217 LEU A C 1
ATOM 1732 O O . LEU A 1 217 ? 13.800 -0.268 -7.881 1.00 94.00 217 LEU A O 1
ATOM 1736 N N . LEU A 1 218 ? 11.632 -0.060 -7.341 1.00 91.19 218 LEU A N 1
ATOM 1737 C CA . LEU A 1 218 ? 11.387 1.075 -8.231 1.00 91.19 218 LEU A CA 1
ATOM 1738 C C . LEU A 1 218 ? 12.132 2.330 -7.772 1.00 91.19 218 LEU A C 1
ATOM 1740 O O . LEU A 1 218 ? 12.654 3.065 -8.610 1.00 91.19 218 LEU A O 1
ATOM 1744 N N . LEU A 1 219 ? 12.201 2.589 -6.465 1.00 91.25 219 LEU A N 1
ATOM 1745 C CA . LEU A 1 219 ? 12.946 3.720 -5.919 1.00 91.25 219 LEU A CA 1
ATOM 1746 C C . LEU A 1 219 ? 14.432 3.603 -6.268 1.00 91.25 219 LEU A C 1
ATOM 1748 O O . LEU A 1 219 ? 15.019 4.558 -6.773 1.00 91.25 219 LEU A O 1
ATOM 1752 N N . GLU A 1 220 ? 15.032 2.437 -6.052 1.00 91.56 220 GLU A N 1
ATOM 1753 C CA . GLU A 1 220 ? 16.442 2.186 -6.348 1.00 91.56 220 GLU A CA 1
ATOM 1754 C C . GLU A 1 220 ? 16.729 2.190 -7.850 1.00 91.56 220 GLU A C 1
ATOM 1756 O O . GLU A 1 220 ? 17.721 2.779 -8.279 1.00 91.56 220 GLU A O 1
ATOM 1761 N N . GLU A 1 221 ? 15.849 1.621 -8.674 1.00 90.44 221 GLU A N 1
ATOM 1762 C CA . GLU A 1 221 ? 15.966 1.698 -10.134 1.00 90.44 221 GLU A CA 1
ATOM 1763 C C . GLU A 1 221 ? 16.006 3.157 -10.607 1.00 90.44 221 GLU A C 1
ATOM 1765 O O . GLU A 1 221 ? 16.894 3.546 -11.369 1.00 90.44 221 GLU A O 1
ATOM 1770 N N . ASN A 1 222 ? 15.092 3.993 -10.110 1.00 87.69 222 ASN A N 1
ATOM 1771 C CA . ASN A 1 222 ? 15.002 5.395 -10.508 1.00 87.69 222 ASN A CA 1
ATOM 1772 C C . ASN A 1 222 ? 16.147 6.249 -9.947 1.00 87.69 222 ASN A C 1
ATOM 1774 O O . ASN A 1 222 ? 16.719 7.063 -10.673 1.00 87.69 222 ASN A O 1
ATOM 1778 N N . VAL A 1 223 ? 16.497 6.077 -8.671 1.00 85.69 223 VAL A N 1
ATOM 1779 C CA . VAL A 1 223 ? 17.472 6.930 -7.973 1.00 85.69 223 VAL A CA 1
ATOM 1780 C C . VAL A 1 223 ? 18.909 6.486 -8.227 1.00 85.69 223 VAL A C 1
ATOM 1782 O O . VAL A 1 223 ? 19.767 7.335 -8.452 1.00 85.69 223 VAL A O 1
ATOM 1785 N N . ILE A 1 224 ? 19.193 5.181 -8.209 1.00 86.25 224 ILE A N 1
ATOM 1786 C CA . ILE A 1 224 ? 20.555 4.645 -8.326 1.00 86.25 224 ILE A CA 1
ATOM 1787 C C . ILE A 1 224 ? 20.897 4.375 -9.789 1.00 86.25 224 ILE A C 1
ATOM 1789 O O . ILE A 1 224 ? 21.918 4.862 -10.268 1.00 86.25 224 ILE A O 1
ATOM 1793 N N . PHE A 1 225 ? 20.076 3.627 -10.523 1.00 85.38 225 PHE A N 1
ATOM 1794 C CA . PHE A 1 225 ? 20.453 3.167 -11.866 1.00 85.38 225 PHE A CA 1
ATOM 1795 C C . PHE A 1 225 ? 20.126 4.176 -12.962 1.00 85.38 225 PHE A C 1
ATOM 1797 O O . PHE A 1 225 ? 20.966 4.406 -13.832 1.00 85.38 225 PHE A O 1
ATOM 1804 N N . ARG A 1 226 ? 18.951 4.812 -12.901 1.00 81.25 226 ARG A N 1
ATOM 1805 C CA . ARG A 1 226 ? 18.448 5.696 -13.966 1.00 81.25 226 ARG A CA 1
ATOM 1806 C C . ARG A 1 226 ? 18.731 7.188 -13.773 1.00 81.25 226 ARG A C 1
ATOM 1808 O O . ARG A 1 226 ? 18.601 7.933 -14.737 1.00 81.25 226 ARG A O 1
ATOM 1815 N N . SER A 1 227 ? 19.139 7.627 -12.581 1.00 74.75 227 SER A N 1
ATOM 1816 C CA . SER A 1 227 ? 19.479 9.038 -12.290 1.00 74.75 227 SER A CA 1
ATOM 1817 C C . SER A 1 227 ? 20.992 9.291 -12.152 1.00 74.75 227 SER A C 1
ATOM 1819 O O . SER A 1 227 ? 21.451 10.432 -12.222 1.00 74.75 227 SER A O 1
ATOM 1821 N N . THR A 1 228 ? 21.811 8.242 -11.990 1.00 73.62 228 THR A N 1
ATOM 1822 C CA . THR A 1 228 ? 23.269 8.386 -11.810 1.00 73.62 228 THR A CA 1
ATOM 1823 C C . THR A 1 228 ? 24.075 8.024 -13.062 1.00 73.62 228 THR A C 1
ATOM 1825 O O . THR A 1 228 ? 23.549 7.666 -14.113 1.00 73.62 228 THR A O 1
ATOM 1828 N N . ARG A 1 229 ? 25.411 8.045 -12.943 1.00 68.69 229 ARG A N 1
ATOM 1829 C CA . ARG A 1 229 ? 26.343 7.598 -13.994 1.00 68.69 229 ARG A CA 1
ATOM 1830 C C . ARG A 1 229 ? 26.130 6.142 -14.438 1.00 68.69 229 ARG A C 1
ATOM 1832 O O . ARG A 1 229 ? 26.659 5.769 -15.485 1.00 68.69 229 ARG A O 1
ATOM 1839 N N . LEU A 1 230 ? 25.389 5.339 -13.672 1.00 78.25 230 LEU A N 1
ATOM 1840 C CA . LEU A 1 230 ? 25.056 3.952 -14.005 1.00 78.25 230 LEU A CA 1
ATOM 1841 C C . LEU A 1 230 ? 24.095 3.823 -15.197 1.00 78.25 230 LEU A C 1
ATOM 1843 O O . LEU A 1 230 ? 24.057 2.758 -15.805 1.00 78.25 230 LEU A O 1
ATOM 1847 N N . VAL A 1 231 ? 23.449 4.915 -15.627 1.00 74.81 231 VAL A N 1
ATOM 1848 C CA . VAL A 1 231 ? 22.643 4.978 -16.865 1.00 74.81 231 VAL A CA 1
ATOM 1849 C C . VAL A 1 231 ? 23.422 4.480 -18.089 1.00 74.81 231 VAL A C 1
ATOM 1851 O O . VAL A 1 231 ? 22.853 3.916 -19.017 1.00 74.81 231 VAL A O 1
ATOM 1854 N N . LYS A 1 232 ? 24.754 4.627 -18.091 1.00 72.44 232 LYS A N 1
ATOM 1855 C CA . LYS A 1 232 ? 25.635 4.145 -19.170 1.00 72.44 232 LYS A CA 1
ATOM 1856 C C . LYS A 1 232 ? 25.571 2.635 -19.400 1.00 72.44 232 LYS A C 1
ATOM 1858 O O . LYS A 1 232 ? 26.017 2.168 -20.444 1.00 72.44 232 LYS A O 1
ATOM 1863 N N . LEU A 1 233 ? 25.092 1.874 -18.419 1.00 78.25 233 LEU A N 1
ATOM 1864 C CA . LEU A 1 233 ? 25.007 0.423 -18.519 1.00 78.25 233 LEU A CA 1
ATOM 1865 C C . LEU A 1 233 ? 23.836 -0.039 -19.409 1.00 78.25 233 LEU A C 1
ATOM 1867 O O . LEU A 1 233 ? 23.908 -1.143 -19.944 1.00 78.25 233 LEU A O 1
ATOM 1871 N N . PHE A 1 234 ? 22.831 0.817 -19.642 1.00 76.94 234 PHE A N 1
ATOM 1872 C CA . PHE A 1 234 ? 21.684 0.578 -20.536 1.00 76.94 234 PHE A CA 1
ATOM 1873 C C . PHE A 1 234 ? 22.067 0.752 -22.012 1.00 76.94 234 PHE A C 1
ATOM 1875 O O . PHE A 1 234 ? 21.618 1.654 -22.726 1.00 76.94 234 PHE A O 1
ATOM 1882 N N . ARG A 1 235 ? 22.995 -0.087 -22.467 1.00 70.00 235 ARG A N 1
ATOM 1883 C CA . ARG A 1 235 ? 23.676 0.046 -23.759 1.00 70.00 235 ARG A CA 1
ATOM 1884 C C . ARG A 1 235 ? 22.733 -0.172 -24.941 1.00 70.00 235 ARG A C 1
ATOM 1886 O O . ARG A 1 235 ? 22.897 0.478 -25.972 1.00 70.00 235 ARG A O 1
ATOM 1893 N N . LYS A 1 236 ? 21.752 -1.071 -24.804 1.00 70.81 236 LYS A N 1
ATOM 1894 C CA . LYS A 1 236 ? 20.765 -1.330 -25.863 1.00 70.81 236 LYS A CA 1
ATOM 1895 C C . LYS A 1 236 ? 19.610 -0.343 -25.824 1.00 70.81 236 LYS A C 1
ATOM 1897 O O . LYS A 1 236 ? 19.243 0.137 -26.887 1.00 70.81 236 LYS A O 1
ATOM 1902 N N . GLU A 1 237 ? 19.086 -0.020 -24.639 1.00 72.62 237 GLU A N 1
ATOM 1903 C CA . GLU A 1 237 ? 17.961 0.922 -24.492 1.00 72.62 237 GLU A CA 1
ATOM 1904 C C . GLU A 1 237 ? 18.309 2.344 -24.937 1.00 72.62 237 GLU A C 1
ATOM 1906 O O . GLU A 1 237 ? 17.496 2.989 -25.599 1.00 72.62 237 GLU A O 1
ATOM 1911 N N . LEU A 1 238 ? 19.510 2.829 -24.605 1.00 71.12 238 LEU A N 1
ATOM 1912 C CA . LEU A 1 238 ? 19.861 4.241 -24.789 1.00 71.12 238 LEU A CA 1
ATOM 1913 C C . LEU A 1 238 ? 20.934 4.503 -25.848 1.00 71.12 238 LEU A C 1
ATOM 1915 O O . LEU A 1 238 ? 20.998 5.613 -26.363 1.00 71.12 238 LEU A O 1
ATOM 1919 N N . TYR A 1 239 ? 21.794 3.533 -26.168 1.00 63.12 239 TYR A N 1
ATOM 1920 C CA . TYR A 1 239 ? 22.975 3.781 -27.011 1.00 63.12 239 TYR A CA 1
ATOM 1921 C C . TYR A 1 239 ? 22.975 3.017 -28.338 1.00 63.12 239 TYR A C 1
ATOM 1923 O O . TYR A 1 239 ? 23.941 3.138 -29.089 1.00 63.12 239 TYR A O 1
ATOM 1931 N N . GLU A 1 240 ? 21.909 2.259 -28.631 1.00 60.31 240 GLU A N 1
ATOM 1932 C CA . GLU A 1 240 ? 21.649 1.594 -29.919 1.00 60.31 240 GLU A CA 1
ATOM 1933 C C . GLU A 1 240 ? 22.890 0.906 -30.529 1.00 60.31 240 GLU A C 1
ATOM 1935 O O . GLU A 1 240 ? 23.120 0.878 -31.741 1.00 60.31 240 GLU A O 1
ATOM 1940 N N . GLU A 1 241 ? 23.739 0.332 -29.673 1.00 50.97 241 GLU A N 1
ATOM 1941 C CA . GLU A 1 241 ? 25.058 -0.150 -30.091 1.00 50.97 241 GLU A CA 1
ATOM 1942 C C . GLU A 1 241 ? 24.971 -1.315 -31.090 1.00 50.97 241 GLU A C 1
ATOM 1944 O O . GLU A 1 241 ? 25.907 -1.557 -31.844 1.00 50.97 241 GLU A O 1
ATOM 1949 N N . LEU A 1 242 ? 23.830 -2.007 -31.170 1.00 45.22 242 LEU A N 1
ATOM 1950 C CA . LEU A 1 242 ? 23.622 -3.083 -32.141 1.00 45.22 242 LEU A CA 1
ATOM 1951 C C . LEU A 1 242 ? 23.397 -2.585 -33.581 1.00 45.22 242 LEU A C 1
ATOM 1953 O O . LEU A 1 242 ? 23.549 -3.384 -34.508 1.00 45.22 242 LEU A O 1
ATOM 1957 N N . TYR A 1 243 ? 23.033 -1.313 -33.783 1.00 45.97 243 TYR A N 1
ATOM 1958 C CA . TYR A 1 243 ? 22.910 -0.706 -35.115 1.00 45.97 243 TYR A CA 1
ATOM 1959 C C . TYR A 1 243 ? 24.273 -0.189 -35.589 1.00 45.97 243 TYR A C 1
ATOM 1961 O O . TYR A 1 243 ? 24.699 -0.482 -36.704 1.00 45.97 243 TYR A O 1
ATOM 1969 N N . LEU A 1 244 ? 25.026 0.467 -34.701 1.00 44.78 244 LEU A N 1
ATOM 1970 C CA . LEU A 1 244 ? 26.371 0.975 -34.996 1.00 44.78 244 LEU A CA 1
ATOM 1971 C C . LEU A 1 244 ? 27.415 -0.138 -35.136 1.00 44.78 244 LEU A C 1
ATOM 1973 O O . LEU A 1 244 ? 28.242 -0.072 -36.040 1.00 44.78 244 LEU A O 1
ATOM 1977 N N . SER A 1 245 ? 27.354 -1.198 -34.323 1.00 39.53 245 SER A N 1
ATOM 1978 C CA . SER A 1 245 ? 28.230 -2.364 -34.505 1.00 39.53 245 SER A CA 1
ATOM 1979 C C . SER A 1 245 ? 27.881 -3.174 -35.760 1.00 39.53 245 SER A C 1
ATOM 1981 O O . SER A 1 245 ? 28.781 -3.743 -36.367 1.00 39.53 245 SER A O 1
ATOM 1983 N N . ARG A 1 246 ? 26.608 -3.203 -36.199 1.00 41.84 246 ARG A N 1
ATOM 1984 C CA . ARG A 1 246 ? 26.228 -3.794 -37.500 1.00 41.84 246 ARG A CA 1
ATOM 1985 C C . ARG A 1 246 ? 26.651 -2.936 -38.688 1.00 41.84 246 ARG A C 1
ATOM 1987 O O . ARG A 1 246 ? 27.044 -3.501 -39.698 1.00 41.84 246 ARG A O 1
ATOM 1994 N N . LEU A 1 247 ? 26.621 -1.610 -38.560 1.00 45.09 247 LEU A N 1
ATOM 1995 C CA . LEU A 1 247 ? 27.173 -0.693 -39.562 1.00 45.09 247 LEU A CA 1
ATOM 1996 C C . LEU A 1 247 ? 28.703 -0.798 -39.645 1.00 45.09 247 LEU A C 1
ATOM 1998 O O . LEU A 1 247 ? 29.243 -0.826 -40.742 1.00 45.09 247 LEU A O 1
ATOM 2002 N N . GLN A 1 248 ? 29.399 -0.942 -38.513 1.00 41.22 248 GLN A N 1
ATOM 2003 C CA . GLN A 1 248 ? 30.856 -1.139 -38.477 1.00 41.22 248 GLN A CA 1
ATOM 2004 C C . GLN A 1 248 ? 31.294 -2.532 -38.953 1.00 41.22 248 GLN A C 1
ATOM 2006 O O . GLN A 1 248 ? 32.365 -2.661 -39.530 1.00 41.22 248 GLN A O 1
ATOM 2011 N N . MET A 1 249 ? 30.472 -3.571 -38.768 1.00 42.34 249 MET A N 1
ATOM 2012 C CA . MET A 1 249 ? 30.686 -4.879 -39.411 1.00 42.34 249 MET A CA 1
ATOM 2013 C C . MET A 1 249 ? 30.164 -4.938 -40.859 1.00 42.34 249 MET A C 1
ATOM 2015 O O . MET A 1 249 ? 30.310 -5.964 -41.518 1.00 42.34 249 MET A O 1
ATOM 2019 N N . GLY A 1 250 ? 29.549 -3.859 -41.352 1.00 38.25 250 GLY A N 1
ATOM 2020 C CA . GLY A 1 250 ? 28.968 -3.746 -42.691 1.00 38.25 250 GLY A CA 1
ATOM 2021 C C . GLY A 1 250 ? 29.893 -3.124 -43.739 1.00 38.25 250 GLY A C 1
ATOM 2022 O O . GLY A 1 250 ? 29.491 -3.029 -44.895 1.00 38.25 250 GLY A O 1
ATOM 2023 N N . GLU A 1 251 ? 31.121 -2.734 -43.383 1.00 36.28 251 GLU A N 1
ATOM 2024 C CA . GLU A 1 251 ? 32.114 -2.251 -44.358 1.00 36.28 251 GLU A CA 1
ATOM 2025 C C . GLU A 1 251 ? 32.817 -3.374 -45.144 1.00 36.28 251 GLU A C 1
ATOM 2027 O O . GLU A 1 251 ? 33.598 -3.068 -46.037 1.00 36.28 251 GLU A O 1
ATOM 2032 N N . ASP A 1 252 ? 32.488 -4.653 -44.903 1.00 35.44 252 ASP A N 1
ATOM 2033 C CA . ASP A 1 252 ? 33.168 -5.787 -45.556 1.00 35.44 252 ASP A CA 1
ATOM 2034 C C . ASP A 1 252 ? 32.271 -6.759 -46.347 1.00 35.44 252 ASP A C 1
ATOM 2036 O O . ASP A 1 252 ? 32.745 -7.799 -46.797 1.00 35.44 252 ASP A O 1
ATOM 2040 N N . TYR A 1 253 ? 30.994 -6.449 -46.604 1.00 27.62 253 TYR A N 1
ATOM 2041 C CA . TYR A 1 253 ? 30.193 -7.269 -47.529 1.00 27.62 253 TYR A CA 1
ATOM 2042 C C . TYR A 1 253 ? 29.204 -6.434 -48.346 1.00 27.62 253 TYR A C 1
ATOM 2044 O O . TYR A 1 253 ? 28.071 -6.176 -47.947 1.00 27.62 253 TYR A O 1
ATOM 2052 N N . THR A 1 254 ? 29.630 -6.044 -49.547 1.00 26.52 254 THR A N 1
ATOM 2053 C CA . THR A 1 254 ? 28.725 -5.637 -50.624 1.00 26.52 254 THR A CA 1
ATOM 2054 C C . THR A 1 254 ? 28.468 -6.831 -51.538 1.00 26.52 254 THR A C 1
ATOM 2056 O O . THR A 1 254 ? 29.342 -7.260 -52.284 1.00 26.52 254 THR A O 1
ATOM 2059 N N . THR A 1 255 ? 27.244 -7.362 -51.524 1.00 27.12 255 THR A N 1
ATOM 2060 C CA . THR A 1 255 ? 26.537 -7.728 -52.765 1.00 27.12 255 THR A CA 1
ATOM 2061 C C . THR A 1 255 ? 25.031 -7.855 -52.516 1.00 27.12 255 THR A C 1
ATOM 2063 O O . THR A 1 255 ?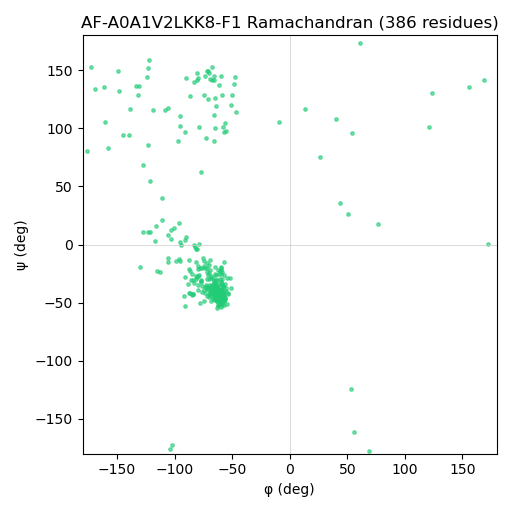 24.561 -8.798 -51.894 1.00 27.12 255 THR A O 1
ATOM 2066 N N . SER A 1 256 ? 24.314 -6.835 -53.005 1.00 32.84 256 SER A N 1
ATOM 2067 C CA . SER A 1 256 ? 22.983 -6.866 -53.638 1.00 32.84 256 SER A CA 1
ATOM 2068 C C . SER A 1 256 ? 21.896 -7.789 -53.060 1.00 32.84 256 SER A C 1
ATOM 2070 O O . SER A 1 256 ? 21.914 -8.988 -53.330 1.00 32.84 256 SER A O 1
ATOM 2072 N N . ASN A 1 257 ? 20.884 -7.196 -52.399 1.00 29.31 257 ASN A N 1
ATOM 2073 C CA . ASN A 1 257 ? 19.473 -7.241 -52.859 1.00 29.31 257 ASN A CA 1
ATOM 2074 C C . ASN A 1 257 ? 18.417 -6.662 -51.891 1.00 29.31 257 ASN A C 1
ATOM 2076 O O . ASN A 1 257 ? 17.248 -6.625 -52.252 1.00 29.31 257 ASN A O 1
ATOM 2080 N N . ASP A 1 258 ? 18.774 -6.141 -50.715 1.00 30.33 258 ASP A N 1
ATOM 2081 C CA . ASP A 1 258 ? 17.758 -5.689 -49.739 1.00 30.33 258 ASP A CA 1
ATOM 2082 C C . ASP A 1 258 ? 17.499 -4.168 -49.702 1.00 30.33 258 ASP A C 1
ATOM 2084 O O . ASP A 1 258 ? 16.846 -3.668 -48.785 1.00 30.33 258 ASP A O 1
ATOM 2088 N N . SER A 1 259 ? 17.951 -3.406 -50.706 1.00 31.58 259 SER A N 1
ATOM 2089 C CA . SER A 1 259 ? 17.680 -1.960 -50.787 1.00 31.58 259 SER A CA 1
ATOM 2090 C C . SER A 1 259 ? 16.235 -1.616 -51.173 1.00 31.58 259 SER A C 1
ATOM 2092 O O . SER A 1 259 ? 15.778 -0.524 -50.856 1.00 31.58 259 SER A O 1
ATOM 2094 N N . GLU A 1 260 ? 15.482 -2.537 -51.782 1.00 29.42 260 GLU A N 1
ATOM 2095 C CA . GLU A 1 260 ? 14.097 -2.273 -52.216 1.00 29.42 260 GLU A CA 1
ATOM 2096 C C . GLU A 1 260 ? 13.064 -2.351 -51.079 1.00 29.42 260 GLU A C 1
ATOM 2098 O O . GLU A 1 260 ? 12.058 -1.648 -51.110 1.00 29.42 260 GLU A O 1
ATOM 2103 N N . LYS A 1 261 ? 13.312 -3.125 -50.013 1.00 29.16 261 LYS A N 1
ATOM 2104 C CA . LYS A 1 261 ? 12.345 -3.253 -48.900 1.00 29.16 261 LYS A CA 1
ATOM 2105 C C . LYS A 1 261 ? 12.402 -2.110 -47.886 1.00 29.16 261 LYS A C 1
ATOM 2107 O O . LYS A 1 261 ? 11.479 -1.955 -47.090 1.00 29.16 261 LYS A O 1
ATOM 2112 N N . ALA A 1 262 ? 13.465 -1.307 -47.906 1.00 31.75 262 ALA A N 1
ATOM 2113 C CA . ALA A 1 262 ? 13.631 -0.169 -47.002 1.00 31.75 262 ALA A CA 1
ATOM 2114 C C . ALA A 1 262 ? 12.989 1.127 -47.535 1.00 31.75 262 ALA A C 1
ATOM 2116 O O . ALA A 1 262 ? 12.683 2.025 -46.746 1.00 31.75 262 ALA A O 1
ATOM 2117 N N . GLU A 1 263 ? 12.752 1.232 -48.847 1.00 32.22 263 GLU A N 1
ATOM 2118 C CA . GLU A 1 263 ? 12.109 2.407 -49.452 1.00 32.22 263 GLU A CA 1
ATOM 2119 C C . GLU A 1 263 ? 10.575 2.347 -49.416 1.00 32.22 263 GLU A C 1
ATOM 2121 O O . GLU A 1 263 ? 9.929 3.391 -49.321 1.00 32.22 263 GLU A O 1
ATOM 2126 N N . GLU A 1 264 ? 9.975 1.155 -49.370 1.00 28.41 264 GLU A N 1
ATOM 2127 C CA . GLU A 1 264 ? 8.511 1.011 -49.358 1.00 28.41 264 GLU A CA 1
ATOM 2128 C C . GLU A 1 264 ? 7.869 1.433 -48.017 1.00 28.41 264 GLU A C 1
ATOM 2130 O O . GLU A 1 264 ? 6.728 1.890 -47.982 1.00 28.41 264 GLU A O 1
ATOM 2135 N N . PHE A 1 265 ? 8.615 1.406 -46.905 1.00 28.09 265 PHE A N 1
ATOM 2136 C CA . PHE A 1 265 ? 8.099 1.818 -45.588 1.00 28.09 265 PHE A CA 1
ATOM 2137 C C . PHE A 1 265 ? 8.147 3.341 -45.341 1.00 28.09 265 PHE A C 1
ATOM 2139 O O . PHE A 1 265 ? 7.736 3.816 -44.281 1.00 28.09 265 PHE A O 1
ATOM 2146 N N . ARG A 1 266 ? 8.651 4.132 -46.302 1.00 30.38 266 ARG A N 1
ATOM 2147 C CA . ARG A 1 266 ? 8.866 5.586 -46.155 1.00 30.38 266 ARG A CA 1
ATOM 2148 C C . ARG A 1 266 ? 7.834 6.486 -46.844 1.00 30.38 266 ARG A C 1
ATOM 2150 O O . ARG A 1 266 ? 7.973 7.704 -46.778 1.00 30.38 266 ARG A O 1
ATOM 2157 N N . MET A 1 267 ? 6.770 5.940 -47.432 1.00 29.33 267 MET A N 1
ATOM 2158 C CA . MET A 1 267 ? 5.784 6.719 -48.203 1.00 29.33 267 MET A CA 1
ATOM 2159 C C . MET A 1 267 ? 4.345 6.617 -47.669 1.00 29.33 267 MET A C 1
ATOM 2161 O O . MET A 1 267 ? 3.439 6.289 -48.426 1.00 29.33 267 MET A O 1
ATOM 2165 N N . VAL A 1 268 ? 4.092 6.908 -46.382 1.00 29.47 268 VAL A N 1
ATOM 2166 C CA . VAL A 1 268 ? 2.691 6.981 -45.885 1.00 29.47 268 VAL A CA 1
ATOM 2167 C C . VAL A 1 268 ? 2.321 8.238 -45.088 1.00 29.47 268 VAL A C 1
ATOM 2169 O O . VAL A 1 268 ? 1.146 8.577 -45.063 1.00 29.47 268 VAL A O 1
ATOM 2172 N N . ASN A 1 269 ? 3.244 9.025 -44.529 1.00 28.44 269 ASN A N 1
ATOM 2173 C CA . ASN A 1 269 ? 2.837 10.140 -43.656 1.00 28.44 269 ASN A CA 1
ATOM 2174 C C . ASN A 1 269 ? 3.440 11.490 -44.042 1.00 28.44 269 ASN A C 1
ATOM 2176 O O . ASN A 1 269 ? 4.239 12.021 -43.285 1.00 28.44 269 ASN A O 1
ATOM 2180 N N . ASN A 1 270 ? 3.042 12.068 -45.182 1.00 28.08 270 ASN A N 1
ATOM 2181 C CA . ASN A 1 270 ? 3.153 13.519 -45.388 1.00 28.08 270 ASN A CA 1
ATOM 2182 C C . ASN A 1 270 ? 2.182 14.033 -46.465 1.00 28.08 270 ASN A C 1
ATOM 2184 O O . ASN A 1 270 ? 2.557 14.279 -47.607 1.00 28.08 270 ASN A O 1
ATOM 2188 N N . THR A 1 271 ? 0.933 14.277 -46.068 1.00 23.25 271 THR A N 1
ATOM 2189 C CA . THR A 1 271 ? 0.040 15.218 -46.763 1.00 23.25 271 THR A CA 1
ATOM 2190 C C . THR A 1 271 ? -0.757 16.009 -45.736 1.00 23.25 271 THR A C 1
ATOM 2192 O O . THR A 1 271 ? -1.821 15.569 -45.314 1.00 23.25 271 THR A O 1
ATOM 2195 N N . VAL A 1 272 ? -0.261 17.195 -45.367 1.00 26.52 272 VAL A N 1
ATOM 2196 C CA . VAL A 1 272 ? -1.101 18.328 -44.951 1.00 26.52 272 VAL A CA 1
ATOM 2197 C C . VAL A 1 272 ? -0.523 19.611 -45.555 1.00 26.52 272 VAL A C 1
ATOM 2199 O O . VAL A 1 272 ? 0.603 20.018 -45.288 1.00 26.52 272 VAL A O 1
ATOM 2202 N N . THR A 1 273 ? -1.338 20.207 -46.416 1.00 25.36 273 THR A N 1
ATOM 2203 C CA . THR A 1 273 ? -1.268 21.521 -47.065 1.00 25.36 273 THR A CA 1
ATOM 2204 C C . THR A 1 273 ? -0.974 22.695 -46.125 1.00 25.36 273 THR A C 1
ATOM 2206 O O . THR A 1 273 ? -1.649 22.847 -45.110 1.00 25.36 273 THR A O 1
ATOM 2209 N N . SER A 1 274 ? -0.113 23.626 -46.556 1.00 24.64 274 SER A N 1
ATOM 2210 C CA . SER A 1 274 ? -0.449 25.062 -46.633 1.00 24.64 274 SER A CA 1
ATOM 2211 C C . SER A 1 274 ? 0.598 25.870 -47.406 1.00 24.64 274 SER A C 1
ATOM 2213 O O . SER A 1 274 ? 1.803 25.738 -47.229 1.00 24.64 274 SER A O 1
ATOM 2215 N N . SER A 1 275 ? 0.063 26.704 -48.286 1.00 23.86 275 SER A N 1
ATOM 2216 C CA . SER A 1 275 ? 0.673 27.636 -49.229 1.00 23.86 275 SER A CA 1
ATOM 2217 C C . SER A 1 275 ? 1.129 28.958 -48.595 1.00 23.86 275 SER A C 1
ATOM 2219 O O . SER A 1 275 ? 0.383 29.509 -47.788 1.00 23.86 275 SER A O 1
ATOM 2221 N N . ASN A 1 276 ? 2.263 29.517 -49.052 1.00 23.80 276 ASN A N 1
ATOM 2222 C CA . ASN A 1 276 ? 2.412 30.880 -49.620 1.00 23.80 276 ASN A CA 1
ATOM 2223 C C . ASN A 1 276 ? 3.850 31.432 -49.508 1.00 23.80 276 ASN A C 1
ATOM 2225 O O . ASN A 1 276 ? 4.430 31.430 -48.429 1.00 23.80 276 ASN A O 1
ATOM 2229 N N . GLY A 1 277 ? 4.341 32.040 -50.601 1.00 24.19 277 GLY A N 1
ATOM 2230 C CA . GLY A 1 277 ? 5.295 33.162 -50.552 1.00 24.19 277 GLY A CA 1
ATOM 2231 C C . GLY A 1 277 ? 6.642 32.964 -51.259 1.00 24.19 277 GLY A C 1
ATOM 2232 O O . GLY A 1 277 ? 7.554 32.369 -50.705 1.00 24.19 277 GLY A O 1
ATOM 2233 N N . LEU A 1 278 ? 6.774 33.532 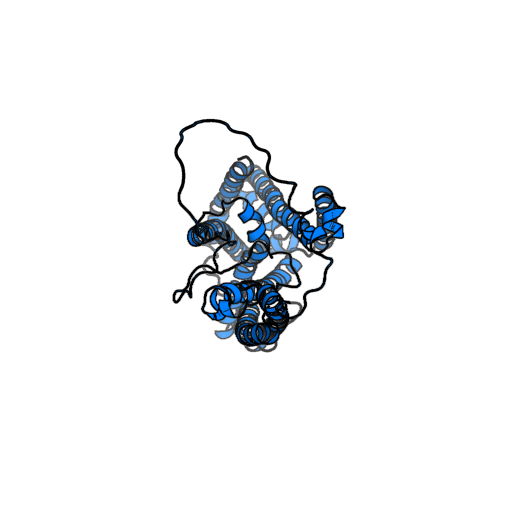-52.464 1.00 22.33 278 LEU A N 1
ATOM 2234 C CA . LEU A 1 278 ? 7.988 33.624 -53.291 1.00 22.33 278 LEU A CA 1
ATOM 2235 C C . LEU A 1 278 ? 9.062 34.592 -52.738 1.00 22.33 278 LEU A C 1
ATOM 2237 O O . LEU A 1 278 ? 8.714 35.676 -52.278 1.00 22.33 278 LEU A O 1
ATOM 2241 N N . SER A 1 279 ? 10.355 34.302 -52.963 1.00 22.88 279 SER A N 1
ATOM 2242 C CA . SER A 1 279 ? 11.306 35.201 -53.669 1.00 22.88 279 SER A CA 1
ATOM 2243 C C . SER A 1 279 ? 12.680 34.545 -53.943 1.00 22.88 279 SER A C 1
ATOM 2245 O O . SER A 1 279 ? 13.090 33.598 -53.282 1.00 22.88 279 SER A O 1
ATOM 2247 N N . LEU A 1 280 ? 13.327 35.036 -55.007 1.00 23.22 280 LEU A N 1
ATOM 2248 C CA . LEU A 1 280 ? 14.441 34.497 -55.805 1.00 23.22 280 LEU A CA 1
ATOM 2249 C C . LEU A 1 280 ? 15.847 34.904 -55.295 1.00 23.22 280 LEU A C 1
ATOM 2251 O O . LEU A 1 280 ? 16.042 36.072 -54.970 1.00 23.22 280 LEU A O 1
ATOM 2255 N N . SER A 1 281 ? 16.852 34.015 -55.378 1.00 24.30 281 SER A N 1
ATOM 2256 C CA . SER A 1 281 ? 18.174 34.224 -56.041 1.00 24.30 281 SER A CA 1
ATOM 2257 C C . SER A 1 281 ? 19.188 33.100 -55.719 1.00 24.30 281 SER A C 1
ATOM 2259 O O . SER A 1 281 ? 19.227 32.558 -54.622 1.00 24.30 281 SER A O 1
ATOM 2261 N N . SER A 1 282 ? 19.971 32.721 -56.732 1.00 24.09 282 SER A N 1
ATOM 2262 C CA . SER A 1 282 ? 20.901 31.575 -56.867 1.00 24.09 282 SER A CA 1
ATOM 2263 C C . SER A 1 282 ? 22.390 31.973 -56.691 1.00 24.09 282 SER A C 1
ATOM 2265 O O . SER A 1 282 ? 22.663 33.165 -56.591 1.00 24.09 282 SER A O 1
ATOM 2267 N N . PRO A 1 283 ? 23.392 31.090 -56.921 1.00 34.62 283 PRO A N 1
ATOM 2268 C CA . PRO A 1 283 ? 23.716 29.817 -56.266 1.00 34.62 283 PRO A CA 1
ATOM 2269 C C . PRO A 1 283 ? 25.166 29.820 -55.702 1.00 34.62 283 PRO A C 1
ATOM 2271 O O . PRO A 1 283 ? 26.063 30.441 -56.270 1.00 34.62 283 PRO A O 1
ATOM 2274 N N . SER A 1 284 ? 25.455 29.061 -54.641 1.00 23.39 284 SER A N 1
ATOM 2275 C CA . SER A 1 284 ? 26.840 28.677 -54.324 1.00 23.39 284 SER A CA 1
ATOM 2276 C C . SER A 1 284 ? 26.918 27.314 -53.638 1.00 23.39 284 SER A C 1
ATOM 2278 O O . SER A 1 284 ? 25.986 26.827 -53.003 1.00 23.39 284 SER A O 1
ATOM 2280 N N . THR A 1 285 ? 28.032 26.659 -53.915 1.00 22.58 285 THR A N 1
ATOM 2281 C CA . THR A 1 285 ? 28.248 25.220 -53.969 1.00 22.58 285 THR A CA 1
ATOM 2282 C C . THR A 1 285 ? 28.512 24.593 -52.594 1.00 22.58 285 THR A C 1
ATOM 2284 O O . THR A 1 285 ? 29.288 25.115 -51.802 1.00 22.58 285 THR A O 1
ATOM 2287 N N . SER A 1 286 ? 27.924 23.408 -52.388 1.00 25.28 286 SER A N 1
ATOM 2288 C CA . SER A 1 286 ? 28.472 22.242 -51.665 1.00 25.28 286 SER A CA 1
ATOM 2289 C C . SER A 1 286 ? 28.994 22.398 -50.224 1.00 25.28 286 SER A C 1
ATOM 2291 O O . SER A 1 286 ? 30.184 22.607 -50.006 1.00 25.28 286 SER A O 1
ATOM 2293 N N . SER A 1 287 ? 28.134 22.083 -49.250 1.00 23.97 287 SER A N 1
ATOM 2294 C CA . SER A 1 287 ? 28.373 21.031 -48.236 1.00 23.97 287 SER A CA 1
ATOM 2295 C C . SER A 1 287 ? 27.135 20.890 -47.337 1.00 23.97 287 SER A C 1
ATOM 2297 O O . SER A 1 287 ? 27.044 21.436 -46.241 1.00 23.97 287 SER A O 1
ATOM 2299 N N . ALA A 1 288 ? 26.121 20.172 -47.828 1.00 23.72 288 ALA A N 1
ATOM 2300 C CA . ALA A 1 288 ? 24.958 19.824 -47.021 1.00 23.72 288 ALA A CA 1
ATOM 2301 C C . ALA A 1 288 ? 25.357 18.740 -46.009 1.00 23.72 288 ALA A C 1
ATOM 2303 O O . ALA A 1 288 ? 25.301 17.546 -46.298 1.00 23.72 288 ALA A O 1
ATOM 2304 N N . SER A 1 289 ? 25.774 19.169 -44.820 1.00 23.16 289 SER A N 1
ATOM 2305 C CA . SER A 1 289 ? 25.725 18.351 -43.613 1.00 23.16 289 SER A CA 1
ATOM 2306 C C . SER A 1 289 ? 24.271 17.937 -43.401 1.00 23.16 289 SER A C 1
ATOM 2308 O O . SER A 1 289 ? 23.453 18.740 -42.956 1.00 23.16 289 SER A O 1
ATOM 2310 N N . SER A 1 290 ? 23.925 16.704 -43.773 1.00 25.19 290 SER A N 1
ATOM 2311 C CA . SER A 1 290 ? 22.621 16.125 -43.477 1.00 25.19 290 SER A CA 1
ATOM 2312 C C . SER A 1 290 ? 22.496 15.982 -41.964 1.00 25.19 290 SER A C 1
ATOM 2314 O O . SER A 1 290 ? 23.056 15.069 -41.353 1.00 25.19 290 SER A O 1
ATOM 2316 N N . THR A 1 291 ? 21.784 16.921 -41.355 1.00 25.28 291 THR A N 1
ATOM 2317 C CA . THR A 1 291 ? 21.286 16.855 -39.989 1.00 25.28 291 THR A CA 1
ATOM 2318 C C . THR A 1 291 ? 20.430 15.597 -39.860 1.00 25.28 291 THR A C 1
ATOM 2320 O O . THR A 1 291 ? 19.258 15.575 -40.226 1.00 25.28 291 THR A O 1
ATOM 2323 N N . LEU A 1 292 ? 21.036 14.524 -39.350 1.00 28.16 292 LEU A N 1
ATOM 2324 C CA . LEU A 1 292 ? 20.312 13.438 -38.706 1.00 28.16 292 LEU A CA 1
ATOM 2325 C C . LEU A 1 292 ? 19.490 14.073 -37.583 1.00 28.16 292 LEU A C 1
ATOM 2327 O O . LEU A 1 292 ? 20.040 14.472 -36.554 1.00 28.16 292 LEU A O 1
ATOM 2331 N N . VAL A 1 293 ? 18.183 14.202 -37.796 1.00 30.23 293 VAL A N 1
ATOM 2332 C CA . VAL A 1 293 ? 17.219 14.459 -36.727 1.00 30.23 293 VAL A CA 1
ATOM 2333 C C . VAL A 1 293 ? 17.239 13.215 -35.842 1.00 30.23 293 VAL A C 1
ATOM 2335 O O . VAL A 1 293 ? 16.559 12.228 -36.104 1.00 30.23 293 VAL A O 1
ATOM 2338 N N . LYS A 1 294 ? 18.140 13.232 -34.856 1.00 33.19 294 LYS A N 1
ATOM 2339 C CA . LYS A 1 294 ? 18.228 12.249 -33.779 1.00 33.19 294 LYS A CA 1
ATOM 2340 C C . LYS A 1 294 ? 16.961 12.357 -32.937 1.00 33.19 294 LYS A C 1
ATOM 2342 O O . LYS A 1 294 ? 16.664 13.441 -32.435 1.00 33.19 294 LYS A O 1
ATOM 2347 N N . GLY A 1 295 ? 16.280 11.226 -32.750 1.00 37.50 295 GLY A N 1
ATOM 2348 C CA . GLY A 1 295 ? 15.372 11.030 -31.625 1.00 37.50 295 GLY A CA 1
ATOM 2349 C C . GLY A 1 295 ? 16.056 11.461 -30.326 1.00 37.50 295 GLY A C 1
ATOM 2350 O O . GLY A 1 295 ? 17.283 11.373 -30.213 1.00 37.50 295 GLY A O 1
ATOM 2351 N N . ASN A 1 296 ? 15.257 12.031 -29.423 1.00 39.22 296 ASN A N 1
ATOM 2352 C CA . ASN A 1 296 ? 15.622 12.617 -28.131 1.00 39.22 296 ASN A CA 1
ATOM 2353 C C . ASN A 1 296 ? 17.069 12.349 -27.692 1.00 39.22 296 ASN A C 1
ATOM 2355 O O . ASN A 1 296 ? 17.441 11.253 -27.278 1.00 39.22 296 ASN A O 1
ATOM 2359 N N . THR A 1 297 ? 17.893 13.388 -27.802 1.00 45.03 297 THR A N 1
ATOM 2360 C CA . THR A 1 297 ? 19.315 13.386 -27.463 1.00 45.03 297 THR A CA 1
ATOM 2361 C C . THR A 1 297 ? 19.576 12.742 -26.101 1.00 45.03 297 THR A C 1
ATOM 2363 O O . THR A 1 297 ? 19.220 13.310 -25.069 1.00 45.03 297 THR A O 1
ATOM 2366 N N . VAL A 1 298 ? 20.264 11.596 -26.095 1.00 49.69 298 VAL A N 1
ATOM 2367 C CA . VAL A 1 298 ? 20.953 11.061 -24.912 1.00 49.69 298 VAL A CA 1
ATOM 2368 C C . VAL A 1 298 ? 21.832 12.183 -24.342 1.00 49.69 298 VAL A C 1
ATOM 2370 O O . VAL A 1 298 ? 22.678 12.702 -25.081 1.00 49.69 298 VAL A O 1
ATOM 2373 N N . PRO A 1 299 ? 21.646 12.627 -23.086 1.00 47.84 299 PRO A N 1
ATOM 2374 C CA . PRO A 1 299 ? 22.355 13.806 -22.621 1.00 47.84 299 PRO A CA 1
ATOM 2375 C C . PRO A 1 299 ? 23.843 13.525 -22.399 1.00 47.84 299 PRO A C 1
ATOM 2377 O O . PRO A 1 299 ? 24.233 12.417 -22.010 1.00 47.84 299 PRO A O 1
ATOM 2380 N N . PRO A 1 300 ? 24.696 14.548 -22.588 1.00 44.41 300 PRO A N 1
ATOM 2381 C CA . PRO A 1 300 ? 26.101 14.464 -22.245 1.00 44.41 300 PRO A CA 1
ATOM 2382 C C . PRO A 1 300 ? 26.219 14.319 -20.726 1.00 44.41 300 PRO A C 1
ATOM 2384 O O . PRO A 1 300 ? 25.892 15.233 -19.980 1.00 44.41 300 PRO A O 1
ATOM 2387 N N . PHE A 1 301 ? 26.660 13.141 -20.287 1.00 47.78 301 PHE A N 1
ATOM 2388 C CA . PHE A 1 301 ? 27.229 12.847 -18.969 1.00 47.78 301 PHE A CA 1
ATOM 2389 C C . PHE A 1 301 ? 26.777 13.771 -17.825 1.00 47.78 301 PHE A C 1
ATOM 2391 O O . PHE A 1 301 ? 27.552 14.603 -17.353 1.00 47.78 301 PHE A O 1
ATOM 2398 N N . SER A 1 302 ? 25.548 13.592 -17.336 1.00 38.56 302 SER A N 1
ATOM 2399 C CA . SER A 1 302 ? 25.098 14.310 -16.143 1.00 38.56 302 SER A CA 1
ATOM 2400 C C . SER A 1 302 ? 25.926 13.885 -14.920 1.00 38.56 302 SER A C 1
ATOM 2402 O O . SER A 1 302 ? 25.977 12.713 -14.540 1.00 38.56 302 SER A O 1
ATOM 2404 N N . THR A 1 303 ? 26.628 14.844 -14.318 1.00 41.78 303 THR A N 1
ATOM 2405 C CA . THR A 1 303 ? 27.314 14.722 -13.022 1.00 41.78 303 THR A CA 1
ATOM 2406 C C . THR A 1 303 ? 26.421 15.117 -11.846 1.00 41.78 303 THR A C 1
ATOM 2408 O O . THR A 1 303 ? 26.898 15.153 -10.713 1.00 41.78 303 THR A O 1
ATOM 2411 N N . VAL A 1 304 ? 25.137 15.379 -12.095 1.00 40.72 304 VAL A N 1
ATOM 2412 C CA . VAL A 1 304 ? 24.164 15.835 -11.099 1.00 40.72 304 VAL A CA 1
ATOM 2413 C C . VAL A 1 304 ? 22.973 14.878 -11.084 1.00 40.72 304 VAL A C 1
ATOM 2415 O O . VAL A 1 304 ? 22.588 14.363 -12.126 1.00 40.72 304 VAL A O 1
ATOM 2418 N N . SER A 1 305 ? 22.390 14.637 -9.907 1.00 45.16 305 SER A N 1
ATOM 2419 C CA . SER A 1 305 ? 21.136 13.882 -9.747 1.00 45.16 305 SER A CA 1
ATOM 2420 C C . SER A 1 305 ? 20.039 14.523 -10.607 1.00 45.16 305 SER A C 1
ATOM 2422 O O . SER A 1 305 ? 19.444 15.521 -10.203 1.00 45.16 305 SER A O 1
ATOM 2424 N N . SER A 1 306 ? 19.797 13.992 -11.802 1.00 52.50 306 SER A N 1
ATOM 2425 C CA . SER A 1 306 ? 18.895 14.569 -12.800 1.00 52.50 306 SER A CA 1
ATOM 2426 C C . SER A 1 306 ? 17.972 13.479 -13.324 1.00 52.50 306 SER A C 1
ATOM 2428 O O . SER A 1 306 ? 18.485 12.439 -13.722 1.00 52.50 306 SER A O 1
ATOM 2430 N N . VAL A 1 307 ? 16.664 13.762 -13.297 1.00 62.56 307 VAL A N 1
ATOM 2431 C CA . VAL A 1 307 ? 15.516 13.076 -13.930 1.00 62.56 307 VAL A CA 1
ATOM 2432 C C . VAL A 1 307 ? 15.809 11.666 -14.479 1.00 62.56 307 VAL A C 1
ATOM 2434 O O . VAL A 1 307 ? 16.574 11.551 -15.434 1.00 62.56 307 VAL A O 1
ATOM 2437 N N . PRO A 1 308 ? 15.163 10.606 -13.947 1.00 65.19 308 PRO A N 1
ATOM 2438 C CA . PRO A 1 308 ? 15.329 9.246 -14.456 1.00 65.19 308 PRO A CA 1
ATOM 2439 C C . PRO A 1 308 ? 15.148 9.163 -15.978 1.00 65.19 308 PRO A C 1
ATOM 2441 O O . PRO A 1 308 ? 14.138 9.626 -16.509 1.00 65.19 308 PRO A O 1
ATOM 2444 N N . TYR A 1 309 ? 16.116 8.561 -16.670 1.00 73.06 309 TYR A N 1
ATOM 2445 C CA . TYR A 1 309 ? 16.076 8.417 -18.127 1.00 73.06 309 TYR A CA 1
ATOM 2446 C C . TYR A 1 309 ? 15.312 7.159 -18.546 1.00 73.06 309 TYR A C 1
ATOM 2448 O O . TYR A 1 309 ? 15.628 6.055 -18.097 1.00 73.06 309 TYR A O 1
ATOM 2456 N N . TYR A 1 310 ? 14.338 7.334 -19.440 1.00 77.12 310 TYR A N 1
ATOM 2457 C CA . TYR A 1 310 ? 13.541 6.266 -20.043 1.00 77.12 310 TYR A CA 1
ATOM 2458 C C . TYR A 1 310 ? 13.438 6.480 -21.553 1.00 77.12 310 TYR A C 1
ATOM 2460 O O . TYR A 1 310 ? 13.204 7.604 -22.002 1.00 77.12 310 TYR A O 1
ATOM 2468 N N . ASN A 1 311 ? 13.593 5.407 -22.333 1.00 77.44 311 ASN A N 1
ATOM 2469 C CA . ASN A 1 311 ? 13.308 5.433 -23.765 1.00 77.44 311 ASN A CA 1
ATOM 2470 C C . ASN A 1 311 ? 11.844 5.038 -24.023 1.00 77.44 311 ASN A C 1
ATOM 2472 O O . ASN A 1 311 ? 11.509 3.855 -24.085 1.00 77.44 311 ASN A O 1
ATOM 2476 N N . PHE A 1 312 ? 10.971 6.036 -24.185 1.00 74.12 312 PHE A N 1
ATOM 2477 C CA . PHE A 1 312 ? 9.544 5.810 -24.437 1.00 74.12 312 PHE A CA 1
ATOM 2478 C C . PHE A 1 312 ? 9.240 5.242 -25.826 1.00 74.12 312 PHE A C 1
ATOM 2480 O O . PHE A 1 312 ? 8.160 4.701 -26.015 1.00 74.12 312 PHE A O 1
ATOM 2487 N N . GLU A 1 313 ? 10.156 5.319 -26.793 1.00 76.25 313 GLU A N 1
ATOM 2488 C CA . GLU A 1 313 ? 9.940 4.741 -28.128 1.00 76.25 313 GLU A CA 1
ATOM 2489 C C . GLU A 1 313 ? 10.135 3.217 -28.116 1.00 76.25 313 GLU A C 1
ATOM 2491 O O . GLU A 1 313 ? 9.444 2.492 -28.828 1.00 76.25 313 GLU A O 1
ATOM 2496 N N . ALA A 1 314 ? 11.016 2.717 -27.243 1.00 73.75 314 ALA A N 1
ATOM 2497 C CA . ALA A 1 314 ? 11.322 1.294 -27.089 1.00 73.75 314 ALA A CA 1
ATOM 2498 C C . ALA A 1 314 ? 10.540 0.613 -25.945 1.00 73.75 314 ALA A C 1
ATOM 2500 O O . ALA A 1 314 ? 10.922 -0.465 -25.486 1.00 73.75 314 ALA A O 1
ATOM 2501 N N . TRP A 1 315 ? 9.440 1.217 -25.478 1.00 74.00 315 TRP A N 1
ATOM 2502 C CA . TRP A 1 315 ? 8.712 0.778 -24.277 1.00 74.00 315 TRP A CA 1
ATOM 2503 C C . TRP A 1 315 ? 8.146 -0.652 -24.352 1.00 74.00 315 TRP A C 1
ATOM 2505 O O . TRP A 1 315 ? 7.916 -1.261 -23.310 1.00 74.00 315 TRP A O 1
ATOM 2515 N N . ASN A 1 316 ? 7.932 -1.190 -25.559 1.00 76.94 316 ASN A N 1
ATOM 2516 C CA . ASN A 1 316 ? 7.415 -2.545 -25.790 1.00 76.94 316 ASN A CA 1
ATOM 2517 C C . ASN A 1 316 ? 8.420 -3.465 -26.517 1.00 76.94 316 ASN A C 1
ATOM 2519 O O . ASN A 1 316 ? 8.045 -4.507 -27.057 1.00 76.94 316 ASN A O 1
ATOM 2523 N N . ASP A 1 317 ? 9.706 -3.097 -26.575 1.00 78.81 317 ASP A N 1
ATOM 2524 C CA . ASP A 1 317 ? 10.722 -3.923 -27.235 1.00 78.81 317 ASP A CA 1
ATOM 2525 C C . ASP A 1 317 ? 11.451 -4.836 -26.235 1.00 78.81 317 ASP A C 1
ATOM 2527 O O . ASP A 1 317 ? 12.387 -4.448 -25.529 1.00 78.81 317 ASP A O 1
ATOM 2531 N N . LYS A 1 318 ? 11.066 -6.115 -26.230 1.00 77.44 318 LYS A N 1
ATOM 2532 C CA . LYS A 1 318 ? 11.676 -7.171 -25.403 1.00 77.44 318 LYS A CA 1
ATOM 2533 C C . LYS A 1 318 ? 13.176 -7.386 -25.677 1.00 77.44 318 LYS A C 1
ATOM 2535 O O . LYS A 1 318 ? 13.912 -7.900 -24.822 1.00 77.44 318 LYS A O 1
ATOM 2540 N N . TYR A 1 319 ? 13.668 -7.064 -26.869 1.00 72.94 319 TYR A N 1
ATOM 2541 C CA . TYR A 1 319 ? 15.079 -7.252 -27.221 1.00 72.94 319 TYR A CA 1
ATOM 2542 C C . TYR A 1 319 ? 15.967 -6.152 -26.650 1.00 72.94 319 TYR A C 1
ATOM 2544 O O . TYR A 1 319 ? 17.142 -6.414 -26.360 1.00 72.94 319 TYR A O 1
ATOM 2552 N N . VAL A 1 320 ? 15.384 -4.981 -26.430 1.00 75.00 320 VAL A N 1
ATOM 2553 C CA . VAL A 1 320 ? 16.041 -3.792 -25.900 1.00 75.00 320 VAL A CA 1
ATOM 2554 C C . VAL A 1 320 ? 15.917 -3.727 -24.379 1.00 75.00 320 VAL A C 1
ATOM 2556 O O . VAL A 1 320 ? 16.920 -3.518 -23.705 1.00 75.00 320 VAL A O 1
ATOM 2559 N N . LEU A 1 321 ? 14.732 -4.005 -23.834 1.00 79.69 321 LEU A N 1
ATOM 2560 C CA . LEU A 1 321 ? 14.454 -3.908 -22.401 1.00 79.69 321 LEU A CA 1
ATOM 2561 C C . LEU A 1 321 ? 15.145 -5.000 -21.571 1.00 79.69 321 LEU A C 1
ATOM 2563 O O . LEU A 1 321 ? 15.360 -6.137 -22.013 1.00 79.69 321 LEU A O 1
ATOM 2567 N N . THR A 1 322 ? 15.476 -4.656 -20.324 1.00 80.69 322 THR A N 1
ATOM 2568 C CA . THR A 1 322 ? 16.058 -5.598 -19.359 1.00 80.69 322 THR A CA 1
ATOM 2569 C C . THR A 1 322 ? 15.071 -6.697 -18.977 1.00 80.69 322 THR A C 1
ATOM 2571 O O . THR A 1 322 ? 13.883 -6.441 -18.824 1.00 80.69 322 THR A O 1
ATOM 2574 N N . ASN A 1 323 ? 15.575 -7.914 -18.753 1.00 80.69 323 ASN A N 1
ATOM 2575 C CA . ASN A 1 323 ? 14.737 -9.088 -18.487 1.00 80.69 323 ASN A CA 1
ATOM 2576 C C . ASN A 1 323 ? 14.114 -9.105 -17.073 1.00 80.69 323 ASN A C 1
ATOM 2578 O O . ASN A 1 323 ? 13.219 -9.907 -16.824 1.00 80.69 323 ASN A O 1
ATOM 2582 N N . GLY A 1 324 ? 14.595 -8.267 -16.146 1.00 86.62 324 GLY A N 1
ATOM 2583 C CA . GLY A 1 324 ? 14.045 -8.144 -14.792 1.00 86.62 324 GLY A CA 1
ATOM 2584 C C . GLY A 1 324 ? 14.431 -9.283 -13.842 1.00 86.62 324 GLY A C 1
ATOM 2585 O O . GLY A 1 324 ? 13.806 -9.445 -12.797 1.00 86.62 324 GLY A O 1
ATOM 2586 N N . ILE A 1 325 ? 15.466 -10.066 -14.157 1.00 90.44 325 ILE A N 1
ATOM 2587 C CA . ILE A 1 325 ? 15.911 -11.206 -13.339 1.00 90.44 325 ILE A CA 1
ATOM 2588 C C . ILE A 1 325 ? 16.431 -10.711 -11.986 1.00 90.44 325 ILE A C 1
ATOM 2590 O O . ILE A 1 325 ? 16.140 -11.318 -10.955 1.00 90.44 325 ILE A O 1
ATOM 2594 N N . ALA A 1 326 ? 17.147 -9.582 -11.970 1.00 92.38 326 ALA A N 1
ATOM 2595 C CA . ALA A 1 326 ? 17.599 -8.960 -10.726 1.00 92.38 326 ALA A CA 1
ATOM 2596 C C . ALA A 1 326 ? 16.424 -8.518 -9.845 1.00 92.38 326 ALA A C 1
ATOM 2598 O O . ALA A 1 326 ? 16.458 -8.717 -8.632 1.00 92.38 326 ALA A O 1
ATOM 2599 N N . ALA A 1 327 ? 15.371 -7.970 -10.461 1.00 92.50 327 ALA A N 1
ATOM 2600 C CA . ALA A 1 327 ? 14.161 -7.573 -9.754 1.00 92.50 327 ALA A CA 1
ATOM 2601 C C . ALA A 1 327 ? 13.443 -8.793 -9.161 1.00 92.50 327 ALA A C 1
ATOM 2603 O O . ALA A 1 327 ? 13.072 -8.752 -7.995 1.00 92.50 327 ALA A O 1
ATOM 2604 N N . VAL A 1 328 ? 13.319 -9.901 -9.904 1.00 94.94 328 VAL A N 1
ATOM 2605 C CA . VAL A 1 328 ? 12.729 -11.154 -9.391 1.00 94.94 328 VAL A CA 1
ATOM 2606 C C . VAL A 1 328 ? 13.550 -11.727 -8.233 1.00 94.94 328 VAL A C 1
ATOM 2608 O O . VAL A 1 328 ? 12.985 -12.105 -7.210 1.00 94.94 328 VAL A O 1
ATOM 2611 N N . PHE A 1 329 ? 14.879 -11.759 -8.352 1.00 95.81 329 PHE A N 1
ATOM 2612 C CA . PHE A 1 329 ? 15.753 -12.240 -7.279 1.00 95.81 329 PHE A CA 1
ATOM 2613 C C . PHE A 1 329 ? 15.610 -11.395 -6.006 1.00 95.81 329 PHE A C 1
ATOM 2615 O O . PHE A 1 329 ? 15.349 -11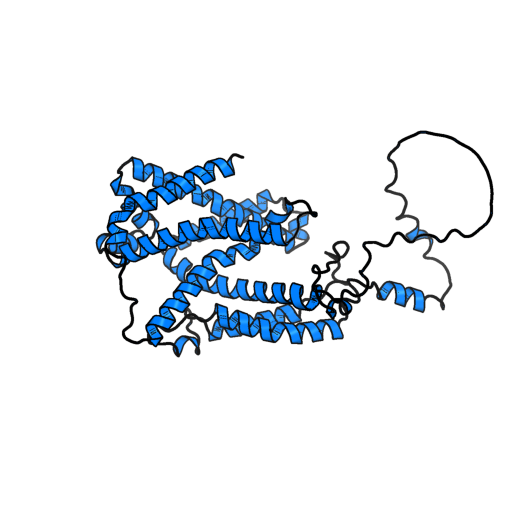.936 -4.930 1.00 95.81 329 PHE A O 1
ATOM 2622 N N . ALA A 1 330 ? 15.718 -10.071 -6.131 1.00 96.31 330 ALA A N 1
ATOM 2623 C CA . ALA A 1 330 ? 15.576 -9.165 -4.999 1.00 96.31 330 ALA A CA 1
ATOM 2624 C C . ALA A 1 330 ? 14.159 -9.190 -4.411 1.00 96.31 330 ALA A C 1
ATOM 2626 O O . ALA A 1 330 ? 13.988 -9.097 -3.195 1.00 96.31 330 ALA A O 1
ATOM 2627 N N . PHE A 1 331 ? 13.148 -9.402 -5.255 1.00 95.94 331 PHE A N 1
ATOM 2628 C CA . PHE A 1 331 ? 11.777 -9.624 -4.826 1.00 95.94 331 PHE A CA 1
ATOM 2629 C C . PHE A 1 331 ? 11.666 -10.876 -3.943 1.00 95.94 331 PHE A C 1
ATOM 2631 O O . PHE A 1 331 ? 11.128 -10.801 -2.839 1.00 95.94 331 PHE A O 1
ATOM 2638 N N . CYS A 1 332 ? 12.246 -12.007 -4.358 1.00 96.75 332 CYS A N 1
ATOM 2639 C CA . CYS A 1 332 ? 12.299 -13.224 -3.542 1.00 96.75 332 CYS A CA 1
ATOM 2640 C C . CYS A 1 332 ? 13.050 -13.012 -2.216 1.00 96.75 332 CYS A C 1
ATOM 2642 O O . CYS A 1 332 ? 12.603 -13.501 -1.177 1.00 96.75 332 CYS A O 1
ATOM 2644 N N . CYS A 1 333 ? 14.154 -12.257 -2.220 1.00 96.44 333 CYS A N 1
ATOM 2645 C CA . CYS A 1 333 ? 14.858 -11.875 -0.992 1.00 96.44 333 CYS A CA 1
ATOM 2646 C C . CYS A 1 333 ? 13.978 -11.019 -0.069 1.00 96.44 333 CYS A C 1
ATOM 2648 O O . CYS A 1 333 ? 13.928 -11.273 1.134 1.00 96.44 333 CYS A O 1
ATOM 2650 N N . GLY A 1 334 ? 13.244 -10.051 -0.622 1.00 96.25 334 GLY A N 1
ATOM 2651 C CA . GLY A 1 334 ? 12.265 -9.247 0.109 1.00 96.25 334 GLY A CA 1
ATOM 2652 C C . GLY A 1 334 ? 11.152 -10.095 0.727 1.00 96.25 334 GLY A C 1
ATOM 2653 O O . GLY A 1 334 ? 10.838 -9.925 1.904 1.00 96.25 334 GLY A O 1
ATOM 2654 N N . VAL A 1 335 ? 10.610 -11.068 -0.016 1.00 95.69 335 VAL A N 1
ATOM 2655 C CA . VAL A 1 335 ? 9.613 -12.024 0.501 1.00 95.69 335 VAL A CA 1
ATOM 2656 C C . VAL A 1 335 ? 10.191 -12.841 1.656 1.00 95.69 335 VAL A C 1
ATOM 2658 O O . VAL A 1 335 ? 9.525 -12.996 2.677 1.00 95.69 335 VAL A O 1
ATOM 2661 N N . ALA A 1 336 ? 11.435 -13.316 1.552 1.00 96.06 336 ALA A N 1
ATOM 2662 C CA . ALA A 1 336 ? 12.095 -14.006 2.659 1.00 96.06 336 ALA A CA 1
ATOM 2663 C C . ALA A 1 336 ? 12.221 -13.102 3.901 1.00 96.06 336 ALA A C 1
ATOM 2665 O O . ALA A 1 336 ? 11.919 -13.544 5.010 1.00 96.06 336 ALA A O 1
ATOM 2666 N N . GLY A 1 337 ? 12.582 -11.827 3.717 1.00 94.81 337 GLY A N 1
ATOM 2667 C CA . GLY A 1 337 ? 12.598 -10.825 4.787 1.00 94.81 337 GLY A CA 1
ATOM 2668 C C . GLY A 1 337 ? 11.223 -10.635 5.438 1.00 94.81 337 GLY A C 1
ATOM 2669 O O . GLY A 1 337 ? 11.109 -10.684 6.665 1.00 94.81 337 GLY A O 1
ATOM 2670 N N . ALA A 1 338 ? 10.168 -10.507 4.627 1.00 94.25 338 ALA A N 1
ATOM 2671 C CA . ALA A 1 338 ? 8.788 -10.402 5.099 1.00 94.25 338 ALA A CA 1
ATOM 2672 C C . ALA A 1 338 ? 8.378 -11.627 5.926 1.00 94.25 338 ALA A C 1
ATOM 2674 O O . ALA A 1 338 ? 7.865 -11.482 7.032 1.00 94.25 338 ALA A O 1
ATOM 2675 N N . VAL A 1 339 ? 8.647 -12.837 5.425 1.00 94.06 339 VAL A N 1
ATOM 2676 C CA . VAL A 1 339 ? 8.329 -14.098 6.114 1.00 94.06 339 VAL A CA 1
ATOM 2677 C C . VAL A 1 339 ? 9.034 -14.169 7.458 1.00 94.06 339 VAL A C 1
ATOM 2679 O O . VAL A 1 339 ? 8.412 -14.475 8.467 1.00 94.06 339 VAL A O 1
ATOM 2682 N N . VAL A 1 340 ? 10.316 -13.834 7.526 1.00 95.31 340 VAL A N 1
ATOM 2683 C CA . VAL A 1 340 ? 11.059 -13.912 8.788 1.00 95.31 340 VAL A CA 1
ATOM 2684 C C . VAL A 1 340 ? 10.551 -12.892 9.830 1.00 95.31 340 VAL A C 1
ATOM 2686 O O . VAL A 1 340 ? 10.623 -13.163 11.035 1.00 95.31 340 VAL A O 1
ATOM 2689 N N . GLY A 1 341 ? 10.019 -11.755 9.371 1.00 92.31 341 GLY A N 1
ATOM 2690 C CA . GLY A 1 341 ? 9.566 -10.630 10.191 1.00 92.31 341 GLY A CA 1
ATOM 2691 C C . GLY A 1 341 ? 8.072 -10.528 10.486 1.00 92.31 341 GLY A C 1
ATOM 2692 O O . GLY A 1 341 ? 7.702 -9.736 11.349 1.00 92.31 341 GLY A O 1
ATOM 2693 N N . MET A 1 342 ? 7.212 -11.258 9.777 1.00 92.50 342 MET A N 1
ATOM 2694 C CA . MET A 1 342 ? 5.765 -11.057 9.885 1.00 92.50 342 MET A CA 1
ATOM 2695 C C . MET A 1 342 ? 5.191 -11.605 11.196 1.00 92.50 342 MET A C 1
ATOM 2697 O O . MET A 1 342 ? 5.607 -12.659 11.684 1.00 92.50 342 MET A O 1
ATOM 2701 N N . ASN A 1 343 ? 4.183 -10.916 11.725 1.00 91.00 343 ASN A N 1
ATOM 2702 C CA . ASN A 1 343 ? 3.346 -11.389 12.827 1.00 91.00 343 ASN A CA 1
ATOM 2703 C C . ASN A 1 343 ? 1.882 -11.388 12.379 1.00 91.00 343 ASN A C 1
ATOM 2705 O O . ASN A 1 343 ? 1.176 -10.403 12.574 1.00 91.00 343 ASN A O 1
ATOM 2709 N N . GLN A 1 344 ? 1.454 -12.469 11.728 1.00 88.56 344 GLN A N 1
ATOM 2710 C CA . GLN A 1 344 ? 0.100 -12.619 11.199 1.00 88.56 344 GLN A CA 1
ATOM 2711 C C . GLN A 1 344 ? -0.576 -13.859 11.780 1.00 88.56 344 GLN A C 1
ATOM 2713 O O . GLN A 1 344 ? 0.088 -14.805 12.198 1.00 88.56 344 GLN A O 1
ATOM 2718 N N . VAL A 1 345 ? -1.911 -13.895 11.747 1.00 85.69 345 VAL A N 1
ATOM 2719 C CA . VAL A 1 345 ? -2.696 -15.029 12.277 1.00 85.69 345 VAL A CA 1
ATOM 2720 C C . VAL A 1 345 ? -2.305 -16.362 11.628 1.00 85.69 345 VAL A C 1
ATOM 2722 O O . VAL A 1 345 ? -2.304 -17.396 12.288 1.00 85.69 345 VAL A O 1
ATOM 2725 N N . TYR A 1 346 ? -1.928 -16.343 10.348 1.00 82.62 346 TYR A N 1
ATOM 2726 C CA . TYR A 1 346 ? -1.536 -17.547 9.612 1.00 82.62 346 TYR A CA 1
ATOM 2727 C C . TYR A 1 346 ? -0.097 -17.993 9.887 1.00 82.62 346 TYR A C 1
ATOM 2729 O O . TYR A 1 346 ? 0.220 -19.173 9.746 1.00 82.62 346 TYR A O 1
ATOM 2737 N N . TYR A 1 347 ? 0.789 -17.056 10.230 1.00 88.19 347 TYR A N 1
ATOM 2738 C CA . TYR A 1 347 ? 2.206 -17.334 10.406 1.00 88.19 347 TYR A CA 1
ATOM 2739 C C . TYR A 1 347 ? 2.899 -16.241 11.222 1.00 88.19 347 TYR A C 1
ATOM 2741 O O . TYR A 1 347 ? 2.746 -15.047 10.959 1.00 88.19 347 TYR A O 1
ATOM 2749 N N . VAL A 1 348 ? 3.734 -16.676 12.167 1.00 91.81 348 VAL A N 1
ATOM 2750 C CA . VAL A 1 348 ? 4.585 -15.796 12.971 1.00 91.81 348 VAL A CA 1
ATOM 2751 C C . VAL A 1 348 ? 6.044 -16.149 12.712 1.00 91.81 348 VAL A C 1
ATOM 2753 O O . VAL A 1 348 ? 6.499 -17.255 13.032 1.00 91.81 348 VAL A O 1
ATOM 2756 N N . GLY A 1 349 ? 6.773 -15.193 12.144 1.00 92.31 349 GLY A N 1
ATOM 2757 C CA . GLY A 1 349 ? 8.181 -15.319 11.809 1.00 92.31 349 GLY A CA 1
ATOM 2758 C C . GLY A 1 349 ? 9.082 -15.428 13.043 1.00 92.31 349 GLY A C 1
ATOM 2759 O O . GLY A 1 349 ? 8.745 -14.932 14.121 1.00 92.31 349 GLY A O 1
ATOM 2760 N N . PRO A 1 350 ? 10.248 -16.083 12.924 1.00 93.31 350 PRO A N 1
ATOM 2761 C CA . PRO A 1 350 ? 11.147 -16.282 14.053 1.00 93.31 350 PRO A CA 1
ATOM 2762 C C . PRO A 1 350 ? 11.693 -14.968 14.624 1.00 93.31 350 PRO A C 1
ATOM 2764 O O . PRO A 1 350 ? 11.905 -14.912 15.829 1.00 93.31 350 PRO A O 1
ATOM 2767 N N . ILE A 1 351 ? 11.875 -13.909 13.819 1.00 92.00 351 ILE A N 1
ATOM 2768 C CA . ILE A 1 351 ? 12.316 -12.604 14.345 1.00 92.00 351 ILE A CA 1
ATOM 2769 C C . ILE A 1 351 ? 11.171 -11.894 15.075 1.00 92.00 351 ILE A C 1
ATOM 2771 O O . ILE A 1 351 ? 11.395 -11.326 16.142 1.00 92.00 351 ILE A O 1
ATOM 2775 N N . ALA A 1 352 ? 9.941 -11.982 14.560 1.00 91.38 352 ALA A N 1
ATOM 2776 C CA . ALA A 1 352 ? 8.762 -11.427 15.228 1.00 91.38 352 ALA A CA 1
ATOM 2777 C C . ALA A 1 352 ? 8.580 -12.001 16.643 1.00 91.38 352 ALA A C 1
ATOM 2779 O O . ALA A 1 352 ? 8.280 -11.256 17.577 1.00 91.38 352 ALA A O 1
ATOM 2780 N N . LYS A 1 353 ? 8.834 -13.309 16.813 1.00 90.25 353 LYS A N 1
ATOM 2781 C CA . LYS A 1 353 ? 8.702 -14.024 18.096 1.00 90.25 353 LYS A CA 1
ATOM 2782 C C . LYS A 1 353 ? 9.622 -13.526 19.206 1.00 90.25 353 LYS A C 1
ATOM 2784 O O . LYS A 1 353 ? 9.353 -13.773 20.374 1.00 90.25 353 LYS A O 1
ATOM 2789 N N . ILE A 1 354 ? 10.713 -12.854 18.855 1.00 89.81 354 ILE A N 1
ATOM 2790 C CA . ILE A 1 354 ? 11.698 -12.377 19.831 1.00 89.81 354 ILE A CA 1
ATOM 2791 C C . ILE A 1 354 ? 11.188 -11.109 20.543 1.00 89.81 354 ILE A C 1
ATOM 2793 O O . ILE A 1 354 ? 11.662 -10.773 21.628 1.00 89.81 354 ILE A O 1
ATOM 2797 N N . VAL A 1 355 ? 10.219 -10.391 19.961 1.00 86.38 355 VAL A N 1
ATOM 2798 C CA . VAL A 1 355 ? 9.803 -9.063 20.434 1.00 86.38 355 VAL A CA 1
ATOM 2799 C C . VAL A 1 355 ? 8.570 -9.136 21.335 1.00 86.38 355 VAL A C 1
ATOM 2801 O O . VAL A 1 355 ? 7.442 -8.966 20.880 1.00 86.38 355 VAL A O 1
ATOM 2804 N N . GLY A 1 356 ? 8.796 -9.301 22.637 1.00 80.81 356 GLY A N 1
ATOM 2805 C CA . GLY A 1 356 ? 7.741 -9.254 23.653 1.00 80.81 356 GLY A CA 1
ATOM 2806 C C . GLY A 1 356 ? 6.774 -10.442 23.595 1.00 80.81 356 GLY A C 1
ATOM 2807 O O . GLY A 1 356 ? 6.929 -11.358 22.795 1.00 80.81 356 GLY A O 1
ATOM 2808 N N . GLU A 1 357 ? 5.763 -10.426 24.462 1.00 81.56 357 GLU A N 1
ATOM 2809 C CA . GLU A 1 357 ? 4.814 -11.538 24.632 1.00 81.56 357 GLU A CA 1
ATOM 2810 C C . GLU A 1 357 ? 3.822 -11.656 23.463 1.00 81.56 357 GLU A C 1
ATOM 2812 O O . GLU A 1 357 ? 3.488 -12.757 23.037 1.00 81.56 357 GLU A O 1
ATOM 2817 N N . TYR A 1 358 ? 3.387 -10.519 22.906 1.00 82.38 358 TYR A N 1
ATOM 2818 C CA . TYR A 1 358 ? 2.453 -10.471 21.770 1.00 82.38 358 TYR A CA 1
ATOM 2819 C C . TYR A 1 358 ? 3.142 -10.455 20.398 1.00 82.38 358 TYR A C 1
ATOM 2821 O O . TYR A 1 358 ? 2.459 -10.383 19.372 1.00 82.38 358 TYR A O 1
ATOM 2829 N N . HIS A 1 359 ? 4.477 -10.558 20.378 1.00 88.75 359 HIS A N 1
ATOM 2830 C CA . HIS A 1 359 ? 5.309 -10.443 19.181 1.00 88.75 359 HIS A CA 1
ATOM 2831 C C . HIS A 1 359 ? 5.170 -9.065 18.494 1.00 88.75 359 HIS A C 1
ATOM 2833 O O . HIS A 1 359 ? 4.353 -8.222 18.870 1.00 88.75 359 HIS A O 1
ATOM 2839 N N . ALA A 1 360 ? 5.983 -8.801 17.471 1.00 90.00 360 ALA A N 1
ATOM 2840 C CA . ALA A 1 360 ? 5.896 -7.566 16.691 1.00 90.00 360 ALA A CA 1
ATOM 2841 C C . ALA A 1 360 ? 5.888 -7.855 15.197 1.00 90.00 360 ALA A C 1
ATOM 2843 O O . ALA A 1 360 ? 6.697 -8.645 14.714 1.00 90.00 360 ALA A O 1
ATOM 2844 N N . ASP A 1 361 ? 5.011 -7.178 14.460 1.00 91.62 361 ASP A N 1
ATOM 2845 C CA . ASP A 1 361 ? 5.019 -7.236 13.007 1.00 91.62 361 ASP A CA 1
ATOM 2846 C C . ASP A 1 361 ? 6.121 -6.342 12.424 1.00 91.62 361 ASP A C 1
ATOM 2848 O O . ASP A 1 361 ? 5.984 -5.118 12.320 1.00 91.62 361 ASP A O 1
ATOM 2852 N N . LEU A 1 362 ? 7.218 -6.985 12.029 1.00 93.31 362 LEU A N 1
ATOM 2853 C CA . LEU A 1 362 ? 8.401 -6.375 11.426 1.00 93.31 362 LEU A CA 1
ATOM 2854 C C . LEU A 1 362 ? 8.494 -6.649 9.917 1.00 93.31 362 LEU A C 1
ATOM 2856 O O . LEU A 1 362 ? 9.513 -6.320 9.301 1.00 93.31 362 LEU A O 1
ATOM 2860 N N . GLY A 1 363 ? 7.453 -7.239 9.317 1.00 92.81 363 GLY A N 1
ATOM 2861 C CA . GLY A 1 363 ? 7.467 -7.721 7.936 1.00 92.81 363 GLY A CA 1
ATOM 2862 C C . GLY A 1 363 ? 7.833 -6.633 6.927 1.00 92.81 363 GLY A C 1
ATOM 2863 O O . GLY A 1 363 ? 8.728 -6.843 6.115 1.00 92.81 363 GLY A O 1
ATOM 2864 N N . VAL A 1 364 ? 7.225 -5.443 7.028 1.00 93.31 364 VAL A N 1
ATOM 2865 C CA . VAL A 1 364 ? 7.497 -4.297 6.131 1.00 93.31 364 VAL A CA 1
ATOM 2866 C C . VAL A 1 364 ? 8.972 -3.892 6.159 1.00 93.31 364 VAL A C 1
ATOM 2868 O O . VAL A 1 364 ? 9.596 -3.727 5.111 1.00 93.31 364 VAL A O 1
ATOM 2871 N N . PHE A 1 365 ? 9.543 -3.732 7.354 1.00 94.06 365 PHE A N 1
ATOM 2872 C CA . PHE A 1 365 ? 10.909 -3.231 7.523 1.00 94.06 365 PHE A CA 1
ATOM 2873 C C . PHE A 1 365 ? 11.946 -4.237 7.026 1.00 94.06 365 PHE A C 1
ATOM 2875 O O . PHE A 1 365 ? 12.902 -3.859 6.349 1.00 94.06 365 PHE A O 1
ATOM 2882 N N . LEU A 1 366 ? 11.745 -5.521 7.332 1.00 95.12 366 LEU A N 1
ATOM 2883 C CA . LEU A 1 366 ? 12.644 -6.579 6.881 1.00 95.12 366 LEU A CA 1
ATOM 2884 C C . LEU A 1 366 ? 12.503 -6.847 5.381 1.00 95.12 366 LEU A C 1
ATOM 2886 O O . LEU A 1 366 ? 13.518 -7.048 4.719 1.00 95.12 366 LEU A O 1
ATOM 2890 N N . ALA A 1 367 ? 11.291 -6.772 4.826 1.00 95.38 367 ALA A N 1
ATOM 2891 C CA . ALA A 1 367 ? 11.072 -6.852 3.385 1.00 95.38 367 ALA A CA 1
ATOM 2892 C C . ALA A 1 367 ? 11.816 -5.736 2.641 1.00 95.38 367 ALA A C 1
ATOM 2894 O O . ALA A 1 367 ? 12.556 -6.010 1.696 1.00 95.38 367 ALA A O 1
ATOM 2895 N N . MET A 1 368 ? 11.681 -4.494 3.121 1.00 95.00 368 MET A N 1
ATOM 2896 C CA . MET A 1 368 ? 12.391 -3.334 2.583 1.00 95.00 368 MET A CA 1
ATOM 2897 C C . MET A 1 368 ? 13.910 -3.503 2.682 1.00 95.00 368 MET A C 1
ATOM 2899 O O . MET A 1 368 ? 14.610 -3.300 1.695 1.00 95.00 368 MET A O 1
ATOM 2903 N N . GLY A 1 369 ? 14.423 -3.902 3.849 1.00 96.06 369 GLY A N 1
ATOM 2904 C CA . GLY A 1 369 ? 15.861 -4.057 4.071 1.00 96.06 369 GLY A CA 1
ATOM 2905 C C . GLY A 1 369 ? 16.485 -5.159 3.213 1.00 96.06 369 GLY A C 1
ATOM 2906 O O . GLY A 1 369 ? 17.553 -4.962 2.638 1.00 96.06 369 GLY A O 1
ATOM 2907 N N . PHE A 1 370 ? 15.818 -6.308 3.082 1.00 96.75 370 PHE A N 1
ATOM 2908 C CA . PHE A 1 370 ? 16.324 -7.423 2.280 1.00 96.75 370 PHE A CA 1
ATOM 2909 C C . PHE A 1 370 ? 16.276 -7.108 0.785 1.00 96.75 370 PHE A C 1
ATOM 2911 O O . PHE A 1 370 ? 17.255 -7.356 0.079 1.00 96.75 370 PHE A O 1
ATOM 2918 N N . ALA A 1 371 ? 15.169 -6.544 0.295 1.00 96.44 371 ALA A N 1
ATOM 2919 C CA . ALA A 1 371 ? 15.049 -6.149 -1.104 1.00 96.44 371 ALA A CA 1
ATOM 2920 C C . ALA A 1 371 ? 16.043 -5.030 -1.455 1.00 96.44 371 ALA A C 1
ATOM 2922 O O . ALA A 1 371 ? 16.782 -5.175 -2.425 1.00 96.44 371 ALA A O 1
ATOM 2923 N N . GLY A 1 372 ? 16.151 -3.988 -0.624 1.00 95.75 372 GLY A N 1
ATOM 2924 C CA . GLY A 1 372 ? 17.054 -2.866 -0.891 1.00 95.75 372 GLY A CA 1
ATOM 2925 C C . GLY A 1 372 ? 18.544 -3.196 -0.754 1.00 95.75 372 GLY A C 1
ATOM 2926 O O . GLY A 1 372 ? 19.396 -2.590 -1.396 1.00 95.75 372 GLY A O 1
ATOM 2927 N N . LEU A 1 373 ? 18.907 -4.212 0.036 1.00 96.31 373 LEU A N 1
ATOM 2928 C CA . LEU A 1 373 ? 20.294 -4.685 0.077 1.00 96.31 373 LEU A CA 1
ATOM 2929 C C . LEU A 1 373 ? 20.632 -5.607 -1.106 1.00 96.31 373 LEU A C 1
ATOM 2931 O O . LEU A 1 373 ? 21.765 -5.608 -1.588 1.00 96.31 373 LEU A O 1
ATOM 2935 N N . SER A 1 374 ? 19.670 -6.413 -1.561 1.00 96.44 374 SER A N 1
ATOM 2936 C CA . SER A 1 374 ? 19.892 -7.418 -2.609 1.00 96.44 374 SER A CA 1
ATOM 2937 C C . SER A 1 374 ? 19.759 -6.866 -4.029 1.00 96.44 374 SER A C 1
ATOM 2939 O O . SER A 1 374 ? 20.460 -7.345 -4.924 1.00 96.44 374 SER A O 1
ATOM 2941 N N . TYR A 1 375 ? 18.918 -5.852 -4.253 1.00 95.75 375 TYR A N 1
ATOM 2942 C CA . TYR A 1 375 ? 18.659 -5.322 -5.590 1.00 95.75 375 TYR A CA 1
ATOM 2943 C C . TYR A 1 375 ? 19.848 -4.588 -6.214 1.00 95.75 375 TYR A C 1
ATOM 2945 O O . TYR A 1 375 ? 20.205 -4.950 -7.337 1.00 95.75 375 TYR A O 1
ATOM 2953 N N . PRO A 1 376 ? 20.543 -3.646 -5.542 1.00 94.31 376 PRO A N 1
ATOM 2954 C CA . PRO A 1 376 ? 21.649 -2.924 -6.163 1.00 94.31 376 PRO A CA 1
ATOM 2955 C C . PRO A 1 376 ? 22.777 -3.831 -6.694 1.00 94.31 376 PRO A C 1
ATOM 2957 O O . PRO A 1 376 ? 23.159 -3.673 -7.858 1.00 94.31 376 PRO A O 1
ATOM 2960 N N . PRO A 1 377 ? 23.307 -4.819 -5.939 1.00 94.00 377 PRO A N 1
ATOM 2961 C CA . PRO A 1 377 ? 24.336 -5.701 -6.482 1.00 94.00 377 PRO A CA 1
ATOM 2962 C C . PRO A 1 377 ? 23.794 -6.604 -7.599 1.00 94.00 377 PRO A C 1
ATOM 2964 O O . PRO A 1 377 ? 24.458 -6.760 -8.625 1.00 94.00 377 PRO A O 1
ATOM 2967 N N . ALA A 1 378 ? 22.586 -7.161 -7.451 1.00 93.50 378 ALA A N 1
ATOM 2968 C CA . ALA A 1 378 ? 21.992 -8.029 -8.468 1.00 93.50 378 ALA A CA 1
ATOM 2969 C C . ALA A 1 378 ? 21.738 -7.280 -9.786 1.00 93.50 378 ALA A C 1
ATOM 2971 O O . ALA A 1 378 ? 22.069 -7.778 -10.864 1.00 93.50 378 ALA A O 1
ATOM 2972 N N . ARG A 1 379 ? 21.205 -6.058 -9.701 1.00 92.19 379 ARG A N 1
ATOM 2973 C CA . ARG A 1 379 ? 20.901 -5.203 -10.852 1.00 92.19 379 ARG A CA 1
ATOM 2974 C C . ARG A 1 379 ? 22.168 -4.737 -11.555 1.00 92.19 379 ARG A C 1
ATOM 2976 O O . ARG A 1 379 ? 22.230 -4.770 -12.780 1.00 92.19 379 ARG A O 1
ATOM 2983 N N . TYR A 1 380 ? 23.210 -4.386 -10.804 1.00 89.88 380 TYR A N 1
ATOM 2984 C CA . TYR A 1 380 ? 24.509 -4.043 -11.381 1.00 89.88 380 TYR A CA 1
ATOM 2985 C C . TYR A 1 380 ? 25.107 -5.208 -12.190 1.00 89.88 380 TYR A C 1
ATOM 2987 O O . TYR A 1 380 ? 25.568 -5.006 -13.314 1.00 89.88 380 TYR A O 1
ATOM 2995 N N . ILE A 1 381 ? 25.045 -6.435 -11.662 1.00 90.94 381 ILE A N 1
ATOM 2996 C CA . ILE A 1 381 ? 25.517 -7.642 -12.360 1.00 90.94 381 ILE A CA 1
ATOM 2997 C C . ILE A 1 381 ? 24.676 -7.926 -13.614 1.00 90.94 381 ILE A C 1
ATOM 2999 O O . ILE A 1 381 ? 25.239 -8.224 -14.669 1.00 90.94 381 ILE A O 1
ATOM 3003 N N . GLU A 1 382 ? 23.348 -7.806 -13.528 1.00 89.56 382 GLU A N 1
ATOM 3004 C CA . GLU A 1 382 ? 22.440 -8.006 -14.666 1.00 89.56 382 GLU A CA 1
ATOM 3005 C C . GLU A 1 382 ? 22.769 -7.053 -15.823 1.00 89.56 382 GLU A C 1
ATOM 3007 O O . GLU A 1 382 ? 22.917 -7.491 -16.968 1.00 89.56 382 GLU A O 1
ATOM 3012 N N . LEU A 1 383 ? 22.947 -5.766 -15.518 1.00 86.00 383 LEU A N 1
ATOM 3013 C CA . LEU A 1 383 ? 23.278 -4.751 -16.514 1.00 86.00 383 LEU A CA 1
ATOM 3014 C C . LEU A 1 383 ? 24.674 -4.971 -17.116 1.00 86.00 383 LEU A C 1
ATOM 3016 O O . LEU A 1 383 ? 24.855 -4.802 -18.320 1.00 86.00 383 LEU A O 1
ATOM 3020 N N . LEU A 1 384 ? 25.658 -5.414 -16.328 1.00 84.94 384 LEU A N 1
ATOM 3021 C CA . LEU A 1 384 ? 26.988 -5.751 -16.853 1.00 84.94 384 LEU A CA 1
ATOM 3022 C C . LEU A 1 384 ? 26.970 -6.964 -17.790 1.00 84.94 384 LEU A C 1
ATOM 3024 O O . LEU A 1 384 ? 27.668 -6.964 -18.809 1.00 84.94 384 LEU A O 1
ATOM 3028 N N . TYR A 1 385 ? 26.196 -7.994 -17.448 1.00 84.44 385 TYR A N 1
ATOM 3029 C CA . TYR A 1 385 ? 26.164 -9.248 -18.197 1.00 84.44 385 TYR A CA 1
ATOM 3030 C C . TYR A 1 385 ? 25.334 -9.136 -19.480 1.00 84.44 385 TYR A C 1
ATOM 3032 O O . TYR A 1 385 ? 25.809 -9.487 -20.561 1.00 84.44 385 TYR A O 1
ATOM 3040 N N . PHE A 1 386 ? 24.106 -8.619 -19.387 1.00 81.19 386 PHE A N 1
ATOM 3041 C CA . PHE A 1 386 ? 23.195 -8.540 -20.533 1.00 81.19 386 PHE A CA 1
ATOM 3042 C C . PHE A 1 386 ? 23.383 -7.273 -21.372 1.00 81.19 386 PHE A C 1
ATOM 3044 O O . PHE A 1 386 ? 23.017 -7.279 -22.555 1.00 81.19 386 PHE A O 1
ATOM 3051 N N . LYS A 1 387 ? 23.953 -6.210 -20.779 1.00 71.44 387 LYS A N 1
ATOM 3052 C CA . LYS A 1 387 ? 24.145 -4.883 -21.394 1.00 71.44 387 LYS A CA 1
ATOM 3053 C C . LYS A 1 387 ? 22.864 -4.320 -22.018 1.00 71.44 387 LYS A C 1
ATOM 3055 O O . LYS A 1 387 ? 22.940 -3.599 -23.011 1.00 71.44 387 LYS A O 1
ATOM 3060 N N . LYS A 1 388 ? 21.705 -4.746 -21.516 1.00 66.00 388 LYS A N 1
ATOM 3061 C CA . LYS A 1 388 ? 20.395 -4.281 -21.966 1.00 66.00 388 LYS A CA 1
ATOM 3062 C C . LYS A 1 388 ? 20.034 -3.025 -21.203 1.00 66.00 388 LYS A C 1
ATOM 3064 O O . LYS A 1 388 ? 20.214 -3.061 -19.968 1.00 66.00 388 LYS A O 1
#

Solvent-accessible surface area (backbone atoms only — not comparable to full-atom values): 21945 Å² total; per-residue (Å²): 112,71,68,63,55,54,49,52,55,48,52,50,50,57,54,48,52,56,63,70,45,41,70,52,38,70,72,35,69,82,68,77,72,74,59,94,49,71,53,20,40,50,15,50,53,45,31,50,48,42,46,58,49,12,70,60,47,58,51,63,81,52,52,68,75,66,53,75,80,55,68,89,84,61,56,67,67,58,55,49,53,52,48,49,52,66,54,46,53,58,49,49,58,55,48,52,54,51,51,42,52,52,40,27,23,75,68,32,68,71,43,35,56,35,30,74,77,46,35,71,67,39,35,52,50,61,55,29,47,81,55,45,72,60,22,53,53,48,49,51,52,56,56,56,50,52,54,64,62,47,50,58,55,44,52,49,50,36,51,52,53,38,72,74,33,73,64,44,51,74,74,50,60,66,72,60,48,34,51,52,51,48,52,52,50,49,54,52,48,65,73,35,61,90,49,42,68,63,53,49,68,54,46,41,44,57,49,21,25,57,45,42,28,52,49,44,54,53,49,45,44,39,58,54,39,29,19,37,75,52,43,74,40,32,32,40,59,72,58,48,47,74,58,54,53,49,55,68,66,48,80,78,68,91,78,89,81,71,73,67,72,66,59,70,79,70,76,83,88,86,88,82,91,86,88,86,86,90,88,90,88,87,87,84,82,90,79,85,78,79,77,74,84,68,72,81,74,76,75,82,79,64,90,52,93,46,77,60,68,76,56,76,89,54,72,84,37,75,86,31,46,67,89,52,62,30,56,53,52,14,44,53,40,8,51,51,24,21,52,37,14,22,58,42,92,92,49,68,14,72,61,10,60,70,33,34,89,81,27,20,36,39,13,52,62,32,5,35,52,34,18,57,64,42,27,61,61,39,40,53,52,48,26,70,73,69,34,41